Protein AF-A0A9D3M2E3-F1 (afdb_monomer)

Radius of gyration: 40.51 Å; Cα contacts (8 Å, |Δi|>4): 966; chains: 1; bounding box: 90×129×98 Å

Sequence (571 aa):
METMQPETSRTCVELKSKPHRLICCRSDYLHSLPLRAIWCYYRRTGGMAGVSQNILTQWSPALVLESYRVLLVFVFTLKSAPSRDPRHQMYLSPWVSLIVAVCISMVCSLNEFPKKIQVSQKGASVNLTCHTDFQGQVTWKQKLQGKEKILKESRFVSITGLRLFRHKLDTPDAGEYTCWGEGRKLDHTYLLLEAEEEESYDTDVEDEEEEDEEDQEEERDSLSCSTRTYSCSFTCRLSASGFTAARLSFHRYGQQPTQWHYAPTAQNHFQFTLPLSYSPFAEESAALVVTAEAANSNQYLKKTIQFYLRDIVQPDPPQTVTCERAGNALRVTVQPPVSWAQPVSYFPLEHEIEFINKDNGKTERVTSGVITQKVSRLRARSRDPLTPSAWSEWSPWKNVTRRTNKRKDRAMSGETNPQPPDIGYIFSAAPARDFGSDFTSSYDEIFLVPAEPVDGCSELKNKDLIEGQVTLLERGGCSFVRKARVVEEAGGRAVLIADDASDNDSQYLDMITDGTADRPSIPALFLLGRDGMMIRRSLQRQSLPWAVISIPVNVSALASFPLRQPPWTLW

Foldseek 3Di:
DDDDDDDDDAFAQDDDDDDDGDHDDDDDPFDDPLCPVVVVVVRPPDDDDDDDDDDPDDDDPCVVVVVVVVVVVVVVVVVPDDDPDDDDDDDDDVVVVVVVVCVVPVPPWCLDDDPAEDEDAAQAKDKDFQDAPDPDAKWKWFQFPNDTDTDDDDPQWDPPGRMIMGGRDDQRNFFKMFMDDPNDTRDIYGYAYADDDPPPPPPDDPDDDDDDDPPPPVPPDQKDKADQELFFKIKIKGQDPPFWWKWKWKDFPPDDIDDIDTFNGDDSMGMDIGTDPDDSLDDRPTWMKMWMWTHTRHHIYIDIDTGHNLQRHEHAFFPDWDWDDPDQKIQIDTHGDPRYDPDCVSFPKFKKKWFQAPPPRDIDIDRHRIGNGRTAKMWMWIFGPVGNTDIHDIDPIDGDDDPPPPDDDDDDDDDPDDADPQQPADFDWAWADEFADDCPDKDAQFWEAQWVVQALQDATPPLVNQAAGEYEHEDDDDALQSSLVSSVVSNHQAYEYEYCPLLFQDDDDRRYDPPDPDGHHHIYIYGYNVSSCSQVVSCVVVVHRTHTDMPDDPVVVCVVDPRRHNPSHDD

pLDDT: mean 72.38, std 23.37, range [22.17, 97.31]

Solvent-accessible surface area (backbone atoms only — not comparable to full-atom values): 34614 Å² total; per-residue (Å²): 142,87,86,81,86,86,80,91,80,82,48,60,67,51,96,54,99,76,84,65,70,43,68,67,82,92,62,98,83,60,90,41,73,82,33,53,72,30,36,74,82,71,52,79,68,100,73,80,88,79,93,86,71,85,80,98,78,76,88,64,84,68,65,63,63,55,57,58,52,56,54,55,52,54,63,49,60,77,71,74,69,83,71,88,77,92,88,80,82,87,78,79,64,67,65,60,59,49,52,53,54,49,65,71,55,74,67,83,60,54,81,59,68,78,90,47,69,42,80,45,55,74,60,38,68,50,76,50,71,54,71,68,91,73,86,67,74,52,46,47,32,41,40,55,96,90,41,81,40,76,64,68,76,52,100,44,28,46,72,67,57,57,32,40,37,40,44,57,39,50,84,88,68,31,18,47,36,36,30,30,41,96,91,40,80,67,35,68,37,34,33,25,28,53,58,80,75,83,75,75,72,77,74,84,71,92,70,94,82,96,79,89,91,80,87,76,71,85,83,73,66,53,66,47,63,44,20,45,35,69,46,64,41,41,37,36,39,36,58,43,70,90,39,44,21,43,37,38,32,41,29,45,63,94,57,74,73,46,79,76,44,69,48,94,58,72,51,64,47,37,63,47,77,46,80,49,94,63,65,64,89,57,82,82,90,50,41,39,39,40,39,38,39,36,31,46,74,36,41,32,46,77,53,73,54,74,48,48,74,59,60,32,26,32,36,58,38,35,69,45,73,49,78,44,78,58,85,78,27,38,35,42,48,78,37,74,28,90,71,46,56,79,56,54,89,80,48,52,68,42,50,45,36,41,33,30,30,65,88,77,68,47,80,51,76,40,67,62,55,59,41,70,64,60,57,42,34,36,30,36,25,29,26,43,79,89,45,74,36,42,70,18,55,70,27,75,80,44,75,61,74,83,86,79,85,85,74,80,91,78,83,81,92,78,82,86,76,84,73,62,87,89,68,76,50,59,79,78,65,47,66,38,75,75,47,39,38,79,83,89,57,73,42,74,75,38,42,41,24,68,46,42,54,50,42,32,73,58,83,60,75,54,34,93,68,29,51,72,17,34,35,38,31,36,47,59,100,57,56,65,53,54,30,45,34,45,37,49,79,35,44,25,53,30,36,39,37,12,41,70,52,56,81,38,44,76,76,84,73,89,46,55,68,86,76,66,88,78,69,39,74,40,31,37,29,39,30,40,6,33,58,39,48,52,51,55,51,50,31,59,74,70,72,44,80,53,49,75,43,61,42,77,72,63,62,79,80,44,73,87,54,83,80,43,58,59,90,84,52,68,129

Structure (mmCIF, N/CA/C/O backbone):
data_AF-A0A9D3M2E3-F1
#
_entry.id   AF-A0A9D3M2E3-F1
#
loop_
_atom_site.group_PDB
_atom_site.id
_atom_site.type_symbol
_atom_site.label_atom_id
_atom_site.label_alt_id
_atom_site.label_comp_id
_atom_site.label_asym_id
_atom_site.label_entity_id
_atom_site.label_seq_id
_atom_site.pdbx_PDB_ins_code
_atom_site.Cartn_x
_atom_site.Cartn_y
_atom_site.Cartn_z
_atom_site.occupancy
_atom_site.B_iso_or_equiv
_atom_site.auth_seq_id
_atom_site.auth_comp_id
_atom_site.auth_asym_id
_atom_site.auth_atom_id
_atom_site.pdbx_PDB_model_num
ATOM 1 N N . MET A 1 1 ? 10.177 96.145 16.315 1.00 36.19 1 MET A N 1
ATOM 2 C CA . MET A 1 1 ? 9.512 94.852 16.587 1.00 36.19 1 MET A CA 1
ATOM 3 C C . MET A 1 1 ? 10.529 93.768 16.303 1.00 36.19 1 MET A C 1
ATOM 5 O O . MET A 1 1 ? 10.684 93.407 15.148 1.00 36.19 1 MET A O 1
ATOM 9 N N . GLU A 1 2 ? 11.287 93.341 17.312 1.00 28.34 2 GLU A N 1
ATOM 10 C CA . GLU A 1 2 ? 12.388 92.390 17.125 1.00 28.34 2 GLU A CA 1
ATOM 11 C C . GLU A 1 2 ? 12.824 91.815 18.482 1.00 28.34 2 GLU A C 1
ATOM 13 O O . GLU A 1 2 ? 13.030 92.580 19.423 1.00 28.34 2 GLU A O 1
ATOM 18 N N . THR A 1 3 ? 12.896 90.486 18.599 1.00 25.73 3 THR A N 1
ATOM 19 C CA . THR A 1 3 ? 13.754 89.678 19.504 1.00 25.73 3 THR A CA 1
ATOM 20 C C . THR A 1 3 ? 13.415 88.192 19.301 1.00 25.73 3 THR A C 1
ATOM 22 O O . THR A 1 3 ? 12.317 87.864 18.851 1.00 25.73 3 THR A O 1
ATOM 25 N N . MET A 1 4 ? 14.369 87.285 19.544 1.00 22.17 4 MET A N 1
ATOM 26 C CA . MET A 1 4 ? 14.356 85.925 18.978 1.00 22.17 4 MET A CA 1
ATOM 27 C C . MET A 1 4 ? 14.384 84.802 20.030 1.00 22.17 4 MET A C 1
ATOM 29 O O . MET A 1 4 ? 15.226 84.847 20.918 1.00 22.17 4 MET A O 1
ATOM 33 N N . GLN A 1 5 ? 13.602 83.737 19.772 1.00 24.34 5 GLN A N 1
ATOM 34 C CA . GLN A 1 5 ? 13.916 82.313 20.052 1.00 24.34 5 GLN A CA 1
ATOM 35 C C . GLN A 1 5 ? 14.183 81.867 21.523 1.00 24.34 5 GLN A C 1
ATOM 37 O O . GLN A 1 5 ? 14.205 82.700 22.425 1.00 24.34 5 GLN A O 1
ATOM 42 N N . PRO A 1 6 ? 14.362 80.548 21.813 1.00 31.86 6 PRO A N 1
ATOM 43 C CA . PRO A 1 6 ? 14.312 79.363 20.936 1.00 31.86 6 PRO A CA 1
ATOM 44 C C . PRO A 1 6 ? 13.196 78.341 21.251 1.00 31.86 6 PRO A C 1
ATOM 46 O O . PRO A 1 6 ? 12.406 78.481 22.180 1.00 31.86 6 PRO A O 1
ATOM 49 N N . GLU A 1 7 ? 13.127 77.302 20.414 1.00 28.03 7 GLU A N 1
ATOM 50 C CA . GLU A 1 7 ? 12.023 76.337 20.319 1.00 28.03 7 GLU A CA 1
ATOM 51 C C . GLU A 1 7 ? 12.172 75.083 21.205 1.00 28.03 7 GLU A C 1
ATOM 53 O O . GLU A 1 7 ? 13.262 74.693 21.624 1.00 28.03 7 GLU A O 1
ATOM 58 N N . THR A 1 8 ? 11.058 74.367 21.409 1.00 34.50 8 THR A N 1
ATOM 59 C CA . THR A 1 8 ? 11.065 73.014 21.993 1.00 34.50 8 THR A CA 1
ATOM 60 C C . THR A 1 8 ? 11.529 71.980 20.961 1.00 34.50 8 THR A C 1
ATOM 62 O O . THR A 1 8 ? 10.798 71.615 20.039 1.00 34.50 8 THR A O 1
ATOM 65 N N . SER A 1 9 ? 12.759 71.482 21.095 1.00 30.27 9 SER A N 1
ATOM 66 C CA . SER A 1 9 ? 13.347 70.589 20.095 1.00 30.27 9 SER A CA 1
ATOM 67 C C . SER A 1 9 ? 12.770 69.165 20.131 1.00 30.27 9 SER A C 1
ATOM 69 O O . SER A 1 9 ? 12.831 68.441 21.126 1.00 30.27 9 SER A O 1
ATOM 71 N N . ARG A 1 10 ? 12.255 68.721 18.977 1.00 35.84 10 ARG A N 1
ATOM 72 C CA . ARG A 1 10 ? 12.146 67.290 18.647 1.00 35.84 10 ARG A CA 1
ATOM 73 C C . ARG A 1 10 ? 13.545 66.715 18.407 1.00 35.84 10 ARG A C 1
ATOM 75 O O . ARG A 1 10 ? 14.513 67.443 18.210 1.00 35.84 10 ARG A O 1
ATOM 82 N N . THR A 1 11 ? 13.654 65.393 18.353 1.00 33.25 11 THR A N 1
ATOM 83 C CA . THR A 1 11 ? 14.899 64.712 17.964 1.00 33.25 11 THR A CA 1
ATOM 84 C C . THR A 1 11 ? 14.550 63.424 17.196 1.00 33.25 11 THR A C 1
ATOM 86 O O . THR A 1 11 ? 13.473 62.856 17.406 1.00 33.25 11 THR A O 1
ATOM 89 N N . CYS A 1 12 ? 15.368 63.029 16.206 1.00 33.59 12 CYS A N 1
ATOM 90 C CA . CYS A 1 12 ? 14.994 62.069 15.145 1.00 33.59 12 CYS A CA 1
ATOM 91 C C . CYS A 1 12 ? 16.049 60.976 14.872 1.00 33.59 12 CYS A C 1
ATOM 93 O O . CYS A 1 12 ? 17.150 61.000 15.420 1.00 33.59 12 CYS A O 1
ATOM 95 N N . VAL A 1 13 ? 15.693 59.951 14.085 1.00 30.50 13 VAL A N 1
ATOM 96 C CA . VAL A 1 13 ? 16.409 58.659 14.030 1.00 30.50 13 VAL A CA 1
ATOM 97 C C . VAL A 1 13 ? 16.816 58.234 12.630 1.00 30.50 13 VAL A C 1
ATOM 99 O O . VAL A 1 13 ? 16.032 58.359 11.699 1.00 30.50 13 VAL A O 1
ATOM 102 N N . GLU A 1 14 ? 17.969 57.571 12.538 1.00 32.31 14 GLU A N 1
ATOM 103 C CA . GLU A 1 14 ? 18.438 56.981 11.288 1.00 32.31 14 GLU A CA 1
ATOM 104 C C . GLU A 1 14 ? 19.090 55.604 11.513 1.00 32.31 14 GLU A C 1
ATOM 106 O O . GLU A 1 14 ? 20.008 55.434 12.314 1.00 32.31 14 GLU A O 1
ATOM 111 N N . LEU A 1 15 ? 18.569 54.551 10.877 1.00 32.41 15 LEU A N 1
ATOM 112 C CA . LEU A 1 15 ? 19.108 53.197 11.048 1.00 32.41 15 LEU A CA 1
ATOM 113 C C . LEU A 1 15 ? 20.288 52.931 10.110 1.00 32.41 15 LEU A C 1
ATOM 115 O O . LEU A 1 15 ? 20.084 52.624 8.940 1.00 32.41 15 LEU A O 1
ATOM 119 N N . LYS A 1 16 ? 21.499 52.885 10.677 1.00 30.02 16 LYS A N 1
ATOM 120 C CA . LYS A 1 16 ? 22.582 51.983 10.246 1.00 30.02 16 LYS A CA 1
ATOM 121 C C . LYS A 1 16 ? 23.539 51.676 11.407 1.00 30.02 16 LYS A C 1
ATOM 123 O O . LYS A 1 16 ? 23.825 52.550 12.221 1.00 30.02 16 LYS A O 1
ATOM 128 N N . SER A 1 17 ? 23.923 50.396 11.511 1.00 40.84 17 SER A N 1
ATOM 129 C CA . SER A 1 17 ? 25.142 49.779 12.103 1.00 40.84 17 SER A CA 1
ATOM 130 C C . SER A 1 17 ? 25.793 50.237 13.430 1.00 40.84 17 SER A C 1
ATOM 132 O O . SER A 1 17 ? 26.665 49.515 13.907 1.00 40.84 17 SER A O 1
ATOM 134 N N . LYS A 1 18 ? 25.376 51.338 14.072 1.00 25.53 18 LYS A N 1
ATOM 135 C CA . LYS A 1 18 ? 26.231 52.359 14.730 1.00 25.53 18 LYS A CA 1
ATOM 136 C C . LYS A 1 18 ? 26.713 53.406 13.696 1.00 25.53 18 LYS A C 1
ATOM 138 O O . LYS A 1 18 ? 27.142 52.998 12.618 1.00 25.53 18 LYS A O 1
ATOM 143 N N . PRO A 1 19 ? 26.774 54.700 14.068 1.00 33.94 19 PRO A N 1
ATOM 144 C CA . PRO A 1 19 ? 25.670 55.403 14.732 1.00 33.94 19 PRO A CA 1
ATOM 145 C C . PRO A 1 19 ? 25.472 56.853 14.235 1.00 33.94 19 PRO A C 1
ATOM 147 O O . PRO A 1 19 ? 26.421 57.616 14.212 1.00 33.94 19 PRO A O 1
ATOM 150 N N . HIS A 1 20 ? 24.223 57.288 14.055 1.00 28.77 20 HIS A N 1
ATOM 151 C CA . HIS A 1 20 ? 23.638 58.378 14.857 1.00 28.77 20 HIS A CA 1
ATOM 152 C C . HIS A 1 20 ? 22.097 58.240 14.846 1.00 28.77 20 HIS A C 1
ATOM 154 O O . HIS A 1 20 ? 21.487 57.966 13.819 1.00 28.77 20 HIS A O 1
ATOM 160 N N . ARG A 1 21 ? 21.458 58.286 16.028 1.00 42.28 21 ARG A N 1
ATOM 161 C CA . ARG A 1 21 ? 20.027 57.957 16.248 1.00 42.28 21 ARG A CA 1
ATOM 162 C C . ARG A 1 21 ? 19.487 58.653 17.498 1.00 42.28 21 ARG A C 1
ATOM 164 O O . ARG A 1 21 ? 20.019 58.387 18.570 1.00 42.28 21 ARG A O 1
ATOM 171 N N . LEU A 1 22 ? 18.403 59.428 17.405 1.00 29.06 22 LEU A N 1
ATOM 172 C CA . LEU A 1 22 ? 17.813 60.164 18.536 1.00 29.06 22 LEU A CA 1
ATOM 173 C C . LEU A 1 22 ? 16.260 60.274 18.489 1.00 29.06 22 LEU A C 1
ATOM 175 O O . LEU A 1 22 ? 15.748 61.342 18.768 1.00 29.06 22 LEU A O 1
ATOM 179 N N . ILE A 1 23 ? 15.460 59.254 18.122 1.00 36.72 23 ILE A N 1
ATOM 180 C CA . ILE A 1 23 ? 13.981 59.447 18.054 1.00 36.72 23 ILE A CA 1
ATOM 181 C C . ILE A 1 23 ? 13.385 59.825 19.414 1.00 36.72 23 ILE A C 1
ATOM 183 O O . ILE A 1 23 ? 13.675 59.158 20.405 1.00 36.72 23 ILE A O 1
ATOM 187 N N . CYS A 1 24 ? 12.514 60.833 19.448 1.00 30.23 24 CYS A N 1
ATOM 188 C CA . CYS A 1 24 ? 11.939 61.337 20.693 1.00 30.23 24 CYS A CA 1
ATOM 189 C C . CYS A 1 24 ? 10.410 61.245 20.747 1.00 30.23 24 CYS A C 1
ATOM 191 O O . CYS A 1 24 ? 9.700 61.865 19.959 1.00 30.23 24 CYS A O 1
ATOM 193 N N . CYS A 1 25 ? 9.930 60.551 21.781 1.00 34.47 25 CYS A N 1
ATOM 194 C CA . CYS A 1 25 ? 8.590 60.682 22.348 1.00 34.47 25 CYS A CA 1
ATOM 195 C C . CYS A 1 25 ? 8.716 60.880 23.868 1.00 34.47 25 CYS A C 1
ATOM 197 O O . CYS A 1 25 ? 9.687 60.429 24.484 1.00 34.47 25 CYS A O 1
ATOM 199 N N . ARG A 1 26 ? 7.734 61.563 24.460 1.00 34.12 26 ARG A N 1
ATOM 200 C CA . ARG A 1 26 ? 7.662 61.899 25.890 1.00 34.12 26 ARG A CA 1
ATOM 201 C C . ARG A 1 26 ? 6.901 60.785 26.620 1.00 34.12 26 ARG A C 1
ATOM 203 O O . ARG A 1 26 ? 5.816 60.428 26.177 1.00 34.12 26 ARG A O 1
ATOM 210 N N . SER A 1 27 ? 7.486 60.201 27.663 1.00 36.91 27 SER A N 1
ATOM 211 C CA . SER A 1 27 ? 6.844 59.187 28.514 1.00 36.91 27 SER A CA 1
ATOM 212 C C . SER A 1 27 ? 7.709 58.945 29.745 1.00 36.91 27 SER A C 1
ATOM 214 O O . SER A 1 27 ? 8.825 58.422 29.641 1.00 36.91 27 SER A O 1
ATOM 216 N N . ASP A 1 28 ? 7.199 59.314 30.911 1.00 38.28 28 ASP A N 1
ATOM 217 C CA . ASP A 1 28 ? 8.038 59.611 32.075 1.00 38.28 28 ASP A CA 1
ATOM 218 C C . ASP A 1 28 ? 8.242 58.404 33.023 1.00 38.28 28 ASP A C 1
ATOM 220 O O . ASP A 1 28 ? 8.709 58.565 34.144 1.00 38.28 28 ASP A O 1
ATOM 224 N N . TYR A 1 29 ? 7.953 57.178 32.543 1.00 38.56 29 TYR A N 1
ATOM 225 C CA . TYR A 1 29 ? 7.995 55.924 33.329 1.00 38.56 29 TYR A CA 1
ATOM 226 C C . TYR A 1 29 ? 8.974 54.804 32.865 1.00 38.56 29 TYR A C 1
ATOM 228 O O . TYR A 1 29 ? 9.312 53.954 33.682 1.00 38.56 29 TYR A O 1
ATOM 236 N N . LEU A 1 30 ? 9.502 54.788 31.625 1.00 40.38 30 LEU A N 1
ATOM 237 C CA . LEU A 1 30 ? 10.773 54.086 31.271 1.00 40.38 30 LEU A CA 1
ATOM 238 C C . LEU A 1 30 ? 11.807 55.173 30.905 1.00 40.38 30 LEU A C 1
ATOM 240 O O . LEU A 1 30 ? 11.411 56.216 30.386 1.00 40.38 30 LEU A O 1
ATOM 244 N N . HIS A 1 31 ? 13.117 54.952 31.108 1.00 39.09 31 HIS A N 1
ATOM 245 C CA . HIS A 1 31 ? 14.105 56.055 31.202 1.00 39.09 31 HIS A CA 1
ATOM 246 C C . HIS A 1 31 ? 15.303 56.058 30.216 1.00 39.09 31 HIS A C 1
ATOM 248 O O . HIS A 1 31 ? 16.228 56.852 30.379 1.00 39.09 31 HIS A O 1
ATOM 254 N N . SER A 1 32 ? 15.332 55.207 29.182 1.00 32.06 32 SER A N 1
ATOM 255 C CA . SER A 1 32 ? 16.453 55.147 28.217 1.00 32.06 32 SER A CA 1
ATOM 256 C C . SER A 1 32 ? 15.958 54.924 26.789 1.00 32.06 32 SER A C 1
ATOM 258 O O . SER A 1 32 ? 14.981 54.218 26.583 1.00 32.06 32 SER A O 1
ATOM 260 N N . LEU A 1 33 ? 16.601 55.499 25.764 1.00 37.97 33 LEU A N 1
ATOM 261 C CA . LEU A 1 33 ? 16.131 55.332 24.380 1.00 37.97 33 LEU A CA 1
ATOM 262 C C . LEU A 1 33 ? 16.468 53.953 23.809 1.00 37.97 33 LEU A C 1
ATOM 264 O O . LEU A 1 33 ? 15.565 53.290 23.290 1.00 37.97 33 LEU A O 1
ATOM 268 N N . PRO A 1 34 ? 17.670 53.407 24.056 1.00 35.25 34 PRO A N 1
ATOM 269 C CA . PRO A 1 34 ? 17.862 51.968 24.120 1.00 35.25 34 PRO A CA 1
ATOM 270 C C . PRO A 1 34 ? 17.247 51.248 25.342 1.00 35.25 34 PRO A C 1
ATOM 272 O O . PRO A 1 34 ? 17.766 50.209 25.726 1.00 35.25 34 PRO A O 1
ATOM 275 N N . LEU A 1 35 ? 16.091 51.709 25.846 1.00 35.28 35 LEU A N 1
ATOM 276 C CA . LEU A 1 35 ? 15.111 50.974 26.669 1.00 35.28 35 LEU A CA 1
ATOM 277 C C . LEU A 1 35 ? 13.698 51.643 26.629 1.00 35.28 35 LEU A C 1
ATOM 279 O O . LEU A 1 35 ? 13.016 51.703 27.635 1.00 35.28 35 LEU A O 1
ATOM 283 N N . ARG A 1 36 ? 13.247 52.179 25.477 1.00 41.56 36 ARG A N 1
ATOM 284 C CA . ARG A 1 36 ? 11.899 52.810 25.321 1.00 41.56 36 ARG A CA 1
ATOM 285 C C . ARG A 1 36 ? 11.091 52.398 24.083 1.00 41.56 36 ARG A C 1
ATOM 287 O O . ARG A 1 36 ? 9.891 52.608 24.030 1.00 41.56 36 ARG A O 1
ATOM 294 N N . ALA A 1 37 ? 11.752 51.849 23.063 1.00 34.56 37 ALA A N 1
ATOM 295 C CA . ALA A 1 37 ? 11.092 51.375 21.831 1.00 34.56 37 ALA A CA 1
ATOM 296 C C . ALA A 1 37 ? 11.807 50.182 21.176 1.00 34.56 37 ALA A C 1
ATOM 298 O O . ALA A 1 37 ? 11.669 49.925 19.993 1.00 34.56 37 ALA A O 1
ATOM 299 N N . ILE A 1 38 ? 12.702 49.553 21.930 1.00 34.53 38 ILE A N 1
ATOM 300 C CA . ILE A 1 38 ? 12.851 48.099 22.007 1.00 34.53 38 ILE A CA 1
ATOM 301 C C . ILE A 1 38 ? 12.846 47.762 23.542 1.00 34.53 38 ILE A C 1
ATOM 303 O O . ILE A 1 38 ? 13.342 46.754 23.959 1.00 34.53 38 ILE A O 1
ATOM 307 N N . TRP A 1 39 ? 12.333 48.604 24.456 1.00 35.91 39 TRP A N 1
ATOM 308 C CA . TRP A 1 39 ? 11.457 48.160 25.574 1.00 35.91 39 TRP A CA 1
ATOM 309 C C . TRP A 1 39 ? 10.235 48.988 25.238 1.00 35.91 39 TRP A C 1
ATOM 311 O O . TRP A 1 39 ? 10.178 50.149 25.600 1.00 35.91 39 TRP A O 1
ATOM 321 N N . CYS A 1 40 ? 9.409 48.579 24.290 1.00 36.53 40 CYS A N 1
ATOM 322 C CA . CYS A 1 40 ? 9.011 47.253 23.786 1.00 36.53 40 CYS A CA 1
ATOM 323 C C . CYS A 1 40 ? 9.928 46.458 22.788 1.00 36.53 40 CYS A C 1
ATOM 325 O O . CYS A 1 40 ? 9.884 46.738 21.597 1.00 36.53 40 CYS A O 1
ATOM 327 N N . TYR A 1 41 ? 10.726 45.463 23.256 1.00 32.16 41 TYR A N 1
ATOM 328 C CA . TYR A 1 41 ? 11.254 44.226 22.563 1.00 32.16 41 TYR A CA 1
ATOM 329 C C . TYR A 1 41 ? 12.226 43.446 23.490 1.00 32.16 41 TYR A C 1
ATOM 331 O O . TYR A 1 41 ? 12.104 42.238 23.616 1.00 32.16 41 TYR A O 1
ATOM 339 N N . TYR A 1 42 ? 13.174 44.118 24.158 1.00 36.31 42 TYR A N 1
ATOM 340 C CA . TYR A 1 42 ? 13.982 43.657 25.302 1.00 36.31 42 TYR A CA 1
ATOM 341 C C . TYR A 1 42 ? 14.409 44.786 26.285 1.00 36.31 42 TYR A C 1
ATOM 343 O O . TYR A 1 42 ? 13.869 44.852 27.378 1.00 36.31 42 TYR A O 1
ATOM 351 N N . ARG A 1 43 ? 15.334 45.740 26.038 1.00 37.31 43 ARG A N 1
ATOM 352 C CA . ARG A 1 43 ? 16.063 46.124 24.803 1.00 37.31 43 ARG A CA 1
ATOM 353 C C . ARG A 1 43 ? 17.476 45.583 24.688 1.00 37.31 43 ARG A C 1
ATOM 355 O O . ARG A 1 43 ? 17.889 45.180 23.605 1.00 37.31 43 ARG A O 1
ATOM 362 N N . ARG A 1 44 ? 18.247 45.734 25.765 1.00 35.91 44 ARG A N 1
ATOM 363 C CA . ARG A 1 44 ? 19.712 45.574 25.769 1.00 35.91 44 ARG A CA 1
ATOM 364 C C . ARG A 1 44 ? 20.297 45.137 27.114 1.00 35.91 44 ARG A C 1
ATOM 366 O O . ARG A 1 44 ? 21.469 44.792 27.149 1.00 35.91 44 ARG A O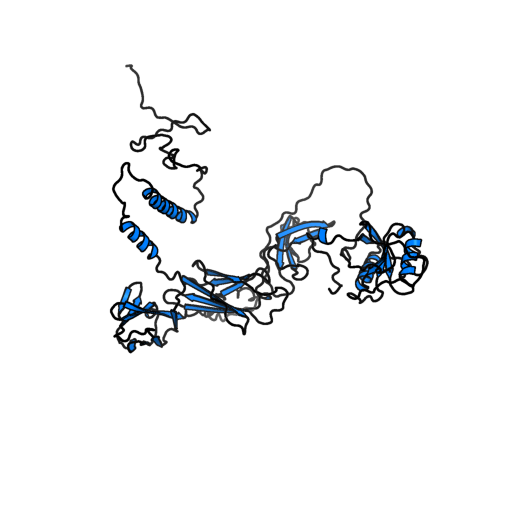 1
ATOM 373 N N . THR A 1 45 ? 19.524 45.158 28.196 1.00 35.41 45 THR A N 1
ATOM 374 C CA . THR A 1 45 ? 19.980 44.861 29.564 1.00 35.41 45 THR A CA 1
ATOM 375 C C . THR A 1 45 ? 19.435 43.526 30.063 1.00 35.41 45 THR A C 1
ATOM 377 O O . THR A 1 45 ? 18.301 43.173 29.752 1.00 35.41 45 THR A O 1
ATOM 380 N N . GLY A 1 46 ? 20.206 42.821 30.894 1.00 34.03 46 GLY A N 1
ATOM 381 C CA . GLY A 1 46 ? 19.737 41.664 31.674 1.00 34.03 46 GLY A CA 1
ATOM 382 C C . GLY A 1 46 ? 19.770 40.337 30.916 1.00 34.03 46 GLY A C 1
ATOM 383 O O . GLY A 1 46 ? 20.459 39.423 31.347 1.00 34.03 46 GLY A O 1
ATOM 384 N N . GLY A 1 47 ? 19.139 40.277 29.741 1.00 32.91 47 GLY A N 1
ATOM 385 C CA . GLY A 1 47 ? 19.469 39.280 28.720 1.00 32.91 47 GLY A CA 1
ATOM 386 C C . GLY A 1 47 ? 18.343 38.333 28.268 1.00 32.91 47 GLY A C 1
ATOM 387 O O . GLY A 1 47 ? 17.455 38.014 29.052 1.00 32.91 47 GLY A O 1
ATOM 388 N N . MET A 1 48 ? 18.347 37.867 27.010 1.00 32.59 48 MET A N 1
ATOM 389 C CA . MET A 1 48 ? 19.241 38.301 25.920 1.00 32.59 48 MET A CA 1
ATOM 390 C C . MET A 1 48 ? 18.696 38.083 24.499 1.00 32.59 48 MET A C 1
ATOM 392 O O . MET A 1 48 ? 18.005 37.116 24.227 1.00 32.59 48 MET A O 1
ATOM 396 N N . ALA A 1 49 ? 19.163 38.980 23.619 1.00 27.41 49 ALA A N 1
ATOM 397 C CA . ALA A 1 49 ? 19.431 38.816 22.185 1.00 27.41 49 ALA A CA 1
ATOM 398 C C . ALA A 1 49 ? 18.306 38.368 21.221 1.00 27.41 49 ALA A C 1
ATOM 400 O O . ALA A 1 49 ? 17.771 37.274 21.309 1.00 27.41 49 ALA A O 1
ATOM 401 N N . GLY A 1 50 ? 18.129 39.142 20.137 1.00 27.52 50 GLY A N 1
ATOM 402 C CA . GLY A 1 50 ? 18.086 38.506 18.811 1.00 27.52 50 GLY A CA 1
ATOM 403 C C . GLY A 1 50 ? 16.983 38.875 17.817 1.00 27.52 50 GLY A C 1
ATOM 404 O O . GLY A 1 50 ? 17.114 38.468 16.669 1.00 27.52 50 GLY A O 1
ATOM 405 N N . VAL A 1 51 ? 15.932 39.632 18.164 1.00 28.66 51 VAL A N 1
ATOM 406 C CA . VAL A 1 51 ? 14.821 39.853 17.206 1.00 28.66 51 VAL A CA 1
ATOM 407 C C . VAL A 1 51 ? 15.285 40.650 15.974 1.00 28.66 51 VAL A C 1
ATOM 409 O O . VAL A 1 51 ? 15.560 41.854 16.045 1.00 28.66 51 VAL A O 1
ATOM 412 N N . SER A 1 52 ? 15.342 39.957 14.833 1.00 25.69 52 SER A N 1
ATOM 413 C CA . SER A 1 52 ? 15.684 40.485 13.507 1.00 25.69 52 SER A CA 1
ATOM 414 C C . SER A 1 52 ? 14.705 39.993 12.432 1.00 25.69 52 SER A C 1
ATOM 416 O O . SER A 1 52 ? 15.105 39.398 11.438 1.00 25.69 52 SER A O 1
ATOM 418 N N . GLN A 1 53 ? 13.424 40.279 12.647 1.00 26.30 53 GLN A N 1
ATOM 419 C CA . GLN A 1 53 ? 12.317 40.356 11.681 1.00 26.30 53 GLN A CA 1
ATOM 420 C C . GLN A 1 53 ? 11.212 41.076 12.483 1.00 26.30 53 GLN A C 1
ATOM 422 O O . GLN A 1 53 ? 10.836 40.609 13.550 1.00 26.30 53 GLN A O 1
ATOM 427 N N . ASN A 1 54 ? 10.794 42.315 12.215 1.00 26.42 54 ASN A N 1
ATOM 428 C CA . ASN A 1 54 ? 10.577 43.001 10.942 1.00 26.42 54 ASN A CA 1
ATOM 429 C C . ASN A 1 54 ? 9.580 42.222 10.069 1.00 26.42 54 ASN A C 1
ATOM 431 O O . ASN A 1 54 ? 9.900 41.129 9.621 1.00 26.42 54 ASN A O 1
ATOM 435 N N . ILE A 1 55 ? 8.422 42.844 9.800 1.00 33.88 55 ILE A N 1
ATOM 436 C CA . ILE A 1 55 ? 7.318 42.347 8.952 1.00 33.8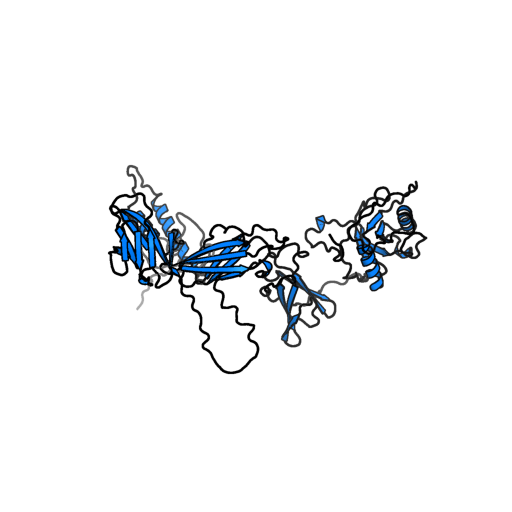8 55 ILE A CA 1
ATOM 437 C C . ILE A 1 55 ? 6.384 41.338 9.666 1.00 33.88 55 ILE A C 1
ATOM 439 O O . ILE A 1 55 ? 6.277 40.166 9.325 1.00 33.88 55 ILE A O 1
ATOM 443 N N . LEU A 1 56 ? 5.623 41.855 10.641 1.00 26.84 56 LEU A N 1
ATOM 444 C CA . LEU A 1 56 ? 4.461 41.207 11.282 1.00 26.84 56 LEU A CA 1
ATOM 445 C C . LEU A 1 56 ? 3.215 41.199 10.356 1.00 26.84 56 LEU A C 1
ATOM 447 O O . LEU A 1 56 ? 2.131 41.630 10.745 1.00 26.84 56 LEU A O 1
ATOM 451 N N . THR A 1 57 ? 3.364 40.745 9.106 1.00 32.19 57 THR A N 1
ATOM 452 C CA . THR A 1 57 ? 2.283 40.745 8.092 1.00 32.19 57 THR A CA 1
ATOM 453 C C . THR A 1 57 ? 2.123 39.403 7.371 1.00 32.19 57 THR A C 1
ATOM 455 O O . THR A 1 57 ? 1.935 39.364 6.160 1.00 32.19 57 THR A O 1
ATOM 458 N N . GLN A 1 58 ? 2.167 38.302 8.124 1.00 26.97 58 GLN A N 1
ATOM 459 C CA . GLN A 1 58 ? 1.590 37.007 7.740 1.00 26.97 58 GLN A CA 1
ATOM 460 C C . GLN A 1 58 ? 1.074 36.320 9.013 1.00 26.97 58 GLN A C 1
ATOM 462 O O . GLN A 1 58 ? 1.793 35.595 9.697 1.00 26.97 58 GLN A O 1
ATOM 467 N N . TRP A 1 59 ? -0.166 36.640 9.391 1.00 40.66 59 TRP A N 1
ATOM 468 C CA . TRP A 1 59 ? -0.804 36.070 10.579 1.00 40.66 59 TRP A CA 1
ATOM 469 C C . TRP A 1 59 ? -1.292 34.648 10.284 1.00 40.66 59 TRP A C 1
ATOM 471 O O . TRP A 1 59 ? -1.898 34.394 9.247 1.00 40.66 59 TRP A O 1
ATOM 481 N N . SER A 1 60 ? -1.034 33.729 11.212 1.00 25.30 60 SER A N 1
ATOM 482 C CA . SER A 1 60 ? -1.489 32.336 11.166 1.00 25.30 60 SER A CA 1
ATOM 483 C C . SER A 1 60 ? -1.761 31.825 12.594 1.00 25.30 60 SER A C 1
ATOM 485 O O . SER A 1 60 ? -1.283 32.443 13.553 1.00 25.30 60 SER A O 1
ATOM 487 N N . PRO A 1 61 ? -2.523 30.726 12.786 1.00 31.09 61 PRO A N 1
ATOM 488 C CA . PRO A 1 61 ? -3.039 30.340 14.109 1.00 31.09 61 PRO A CA 1
ATOM 489 C C . PRO A 1 61 ? -1.987 30.002 15.183 1.00 31.09 61 PRO A C 1
ATOM 491 O O . PRO A 1 61 ? -2.313 29.962 16.369 1.00 31.09 61 PRO A O 1
ATOM 494 N N . ALA A 1 62 ? -0.721 29.793 14.804 1.00 30.00 62 ALA A N 1
ATOM 495 C CA . ALA A 1 62 ? 0.363 29.423 15.720 1.00 30.00 62 ALA A CA 1
ATOM 496 C C . ALA A 1 62 ? 0.650 30.464 16.827 1.00 30.00 62 ALA A C 1
ATOM 498 O O . ALA A 1 62 ? 1.145 30.098 17.894 1.00 30.00 62 ALA A O 1
ATOM 499 N N . LEU A 1 63 ? 0.296 31.740 16.614 1.00 30.38 63 LEU A N 1
ATOM 500 C CA . LEU A 1 63 ? 0.539 32.845 17.557 1.00 30.38 63 LEU A CA 1
ATOM 501 C C . LEU A 1 63 ? -0.099 32.650 18.947 1.00 30.38 63 LEU A C 1
ATOM 503 O O . LEU A 1 63 ? 0.371 33.235 19.924 1.00 30.38 63 LEU A O 1
ATOM 507 N N . VAL A 1 64 ? -1.132 31.810 19.070 1.00 35.28 64 VAL A N 1
ATOM 508 C CA . VAL A 1 64 ? -1.766 31.512 20.366 1.00 35.28 64 VAL A CA 1
ATOM 509 C C . VAL A 1 64 ? -0.803 30.765 21.300 1.00 35.28 64 VAL A C 1
ATOM 511 O O . VAL A 1 64 ? -0.705 31.102 22.481 1.00 35.28 64 VAL A O 1
ATOM 514 N N . LEU A 1 65 ? -0.040 29.795 20.785 1.00 33.78 65 LEU A N 1
ATOM 515 C CA . LEU A 1 65 ? 0.825 28.911 21.584 1.00 33.78 65 LEU A CA 1
ATOM 516 C C . LEU A 1 65 ? 2.023 29.626 22.229 1.00 33.78 65 LEU A C 1
ATOM 518 O O . LEU A 1 65 ? 2.465 29.229 23.310 1.00 33.78 65 LEU A O 1
ATOM 522 N N . GLU A 1 66 ? 2.533 30.702 21.627 1.00 31.47 66 GLU A N 1
ATOM 523 C CA . GLU A 1 66 ? 3.646 31.460 22.216 1.00 31.47 66 GLU A CA 1
ATOM 524 C C . GLU A 1 66 ? 3.215 32.298 23.431 1.00 31.47 66 GLU A C 1
ATOM 526 O O . GLU A 1 66 ? 3.996 32.455 24.373 1.00 31.47 66 GLU A O 1
ATOM 531 N N . SER A 1 67 ? 1.950 32.737 23.493 1.00 37.78 67 SER A N 1
ATOM 532 C CA . SER A 1 67 ? 1.413 33.448 24.666 1.00 37.78 67 SER A CA 1
ATOM 533 C C . SER A 1 67 ? 1.473 32.603 25.951 1.00 37.78 67 SER A C 1
ATOM 535 O O . SER A 1 67 ? 1.848 33.106 27.014 1.00 37.78 67 SER A O 1
ATOM 537 N N . TYR A 1 68 ? 1.230 31.291 25.846 1.00 38.09 68 TYR A N 1
ATOM 538 C CA . TYR A 1 68 ? 1.344 30.347 26.964 1.00 38.09 68 TYR A CA 1
ATOM 539 C C . TYR A 1 68 ? 2.792 30.172 27.449 1.00 38.09 68 TYR A C 1
ATOM 541 O O . TYR A 1 68 ? 3.030 30.025 28.652 1.00 38.09 68 TYR A O 1
ATOM 549 N N . ARG A 1 69 ? 3.782 30.243 26.545 1.00 37.34 69 ARG A N 1
ATOM 550 C CA . ARG A 1 69 ? 5.209 30.202 26.918 1.00 37.34 69 ARG A CA 1
ATOM 551 C C . ARG A 1 69 ? 5.637 31.455 27.682 1.00 37.34 69 ARG A C 1
ATOM 553 O O . ARG A 1 69 ? 6.367 31.331 28.664 1.00 37.34 69 ARG A O 1
ATOM 560 N N . VAL A 1 70 ? 5.144 32.637 27.298 1.00 39.81 70 VAL A N 1
ATOM 561 C CA . VAL A 1 70 ? 5.414 33.895 28.023 1.00 39.81 70 VAL A CA 1
ATOM 562 C C . VAL A 1 70 ? 4.915 33.818 29.472 1.00 39.81 70 VAL A C 1
ATOM 564 O O . VAL A 1 70 ? 5.642 34.212 30.387 1.00 39.81 70 VAL A O 1
ATOM 567 N N . LEU A 1 71 ? 3.725 33.249 29.702 1.00 39.25 71 LEU A N 1
ATOM 568 C CA . LEU A 1 71 ? 3.161 33.097 31.048 1.00 39.25 71 LEU A CA 1
ATOM 569 C C . LEU A 1 71 ? 4.002 32.163 31.939 1.00 39.25 71 LEU A C 1
ATOM 571 O O . LEU A 1 71 ? 4.302 32.499 33.087 1.00 39.25 71 LEU A O 1
ATOM 575 N N . LEU A 1 72 ? 4.430 31.015 31.401 1.00 38.75 72 LEU A N 1
ATOM 576 C CA . LEU A 1 72 ? 5.258 30.038 32.123 1.00 38.75 72 LEU A CA 1
ATOM 577 C C . LEU A 1 72 ? 6.624 30.610 32.532 1.00 38.75 72 LEU A C 1
ATOM 579 O O . LEU A 1 72 ? 7.069 30.384 33.659 1.00 38.75 72 LEU A O 1
ATOM 583 N N . VAL A 1 73 ? 7.268 31.393 31.661 1.00 36.78 73 VAL A N 1
ATOM 584 C CA . VAL A 1 73 ? 8.541 32.062 31.986 1.00 36.78 73 VAL A CA 1
ATOM 585 C C . VAL A 1 73 ? 8.350 33.103 33.094 1.00 36.78 73 VAL A C 1
ATOM 587 O O . VAL A 1 73 ? 9.158 33.156 34.022 1.00 36.78 73 VAL A O 1
ATOM 590 N N . PHE A 1 74 ? 7.254 33.871 33.073 1.00 39.22 74 PHE A N 1
ATOM 591 C CA . PHE A 1 74 ? 6.947 34.850 34.125 1.00 39.22 74 PHE A CA 1
ATOM 592 C C . PHE A 1 74 ? 6.833 34.198 35.515 1.00 39.22 74 PHE A C 1
ATOM 594 O O . PHE A 1 74 ? 7.424 34.685 36.482 1.00 39.22 74 PHE A O 1
ATOM 601 N N . VAL A 1 75 ? 6.159 33.044 35.606 1.00 39.81 75 VAL A N 1
ATOM 602 C CA . VAL A 1 75 ? 6.025 32.268 36.855 1.00 39.81 75 VAL A CA 1
ATOM 603 C C . VAL A 1 75 ? 7.373 31.713 37.343 1.00 39.81 75 VAL A C 1
ATOM 605 O O . VAL A 1 75 ? 7.604 31.651 38.551 1.00 39.81 75 VAL A O 1
ATOM 608 N N . PHE A 1 76 ? 8.293 31.361 36.439 1.00 36.59 76 PHE A N 1
ATOM 609 C CA . PHE A 1 76 ? 9.648 30.938 36.815 1.00 36.59 76 PHE A CA 1
ATOM 610 C C . PHE A 1 76 ? 10.540 32.100 37.280 1.00 36.59 76 PHE A C 1
ATOM 612 O O . PHE A 1 76 ? 11.252 31.944 38.270 1.00 36.59 76 PHE A O 1
ATOM 619 N N . THR A 1 77 ? 10.483 33.273 36.638 1.00 37.16 77 THR A N 1
ATOM 620 C CA . THR A 1 77 ? 11.334 34.425 37.020 1.00 37.16 77 THR A CA 1
ATOM 621 C C . THR A 1 77 ? 11.026 34.989 38.411 1.00 37.16 77 THR A C 1
ATOM 623 O O . THR A 1 77 ? 11.938 35.425 39.111 1.00 37.16 77 THR A O 1
ATOM 626 N N . LEU A 1 78 ? 9.774 34.892 38.876 1.00 38.84 78 LEU A N 1
ATOM 627 C CA . LEU A 1 78 ? 9.391 35.218 40.260 1.00 38.84 78 LEU A CA 1
ATOM 628 C C . LEU A 1 78 ? 9.952 34.234 41.306 1.00 38.84 78 LEU A C 1
ATOM 630 O O . LEU A 1 78 ? 9.884 34.502 42.504 1.00 38.84 78 LEU A O 1
ATOM 634 N N . LYS A 1 79 ? 10.507 33.096 40.875 1.00 36.09 79 LYS A N 1
ATOM 635 C CA . LYS A 1 79 ? 10.985 32.011 41.744 1.00 36.09 79 LYS A CA 1
ATOM 636 C C . LYS A 1 79 ? 12.506 32.022 41.964 1.00 36.09 79 LYS A C 1
ATOM 638 O O . LYS A 1 79 ? 13.005 31.189 42.715 1.00 36.09 79 LYS A O 1
ATOM 643 N N . SER A 1 80 ? 13.238 32.944 41.329 1.00 33.69 80 SER A N 1
ATOM 644 C CA . SER A 1 80 ? 14.712 32.962 41.293 1.00 33.69 80 SER A CA 1
ATOM 645 C C . SER A 1 80 ? 15.362 34.277 41.754 1.00 33.69 80 SER A C 1
ATOM 647 O O . SER A 1 80 ? 16.524 34.519 41.435 1.00 33.69 80 SER A O 1
ATOM 649 N N . ALA A 1 81 ? 14.644 35.133 42.490 1.00 31.06 81 ALA A N 1
ATOM 650 C CA . ALA A 1 81 ? 15.160 36.413 42.989 1.00 31.06 81 ALA A CA 1
ATOM 651 C C . ALA A 1 81 ? 14.964 36.573 44.514 1.00 31.06 81 ALA A C 1
ATOM 653 O O . ALA A 1 81 ? 13.981 37.177 44.947 1.00 31.06 81 ALA A O 1
ATOM 654 N N . PRO A 1 82 ? 15.884 36.051 45.349 1.00 34.09 82 PRO A N 1
ATOM 655 C CA . PRO A 1 82 ? 15.921 36.367 46.775 1.00 34.09 82 PRO A CA 1
ATOM 656 C C . PRO A 1 82 ? 16.246 37.850 47.008 1.00 34.09 82 PRO A C 1
ATOM 658 O O . PRO A 1 82 ? 17.080 38.430 46.307 1.00 34.09 82 PRO A O 1
ATOM 661 N N . SER A 1 83 ? 15.641 38.458 48.029 1.00 35.66 83 SER A N 1
ATOM 662 C CA . SER A 1 83 ? 16.092 39.752 48.550 1.00 35.66 83 SER A CA 1
ATOM 663 C C . SER A 1 83 ? 17.480 39.636 49.188 1.00 35.66 83 SER A C 1
ATOM 665 O O . SER A 1 83 ? 17.910 38.552 49.588 1.00 35.66 83 SER A O 1
ATOM 667 N N . ARG A 1 84 ? 18.179 40.768 49.340 1.00 34.06 84 ARG A N 1
ATOM 668 C CA . ARG A 1 84 ? 19.358 40.823 50.215 1.00 34.06 84 ARG A CA 1
ATOM 669 C C . ARG A 1 84 ? 18.930 40.606 51.672 1.00 34.06 84 ARG A C 1
ATOM 671 O O . ARG A 1 84 ? 17.973 41.228 52.119 1.00 34.06 84 ARG A O 1
ATOM 678 N N . ASP A 1 85 ? 19.699 39.765 52.357 1.00 30.00 85 ASP A N 1
ATOM 679 C CA . ASP A 1 85 ? 19.583 39.339 53.757 1.00 30.00 85 ASP A CA 1
ATOM 680 C C . ASP A 1 85 ? 18.328 38.539 54.188 1.00 30.00 85 ASP A C 1
ATOM 682 O O . ASP A 1 85 ? 17.257 38.637 53.582 1.00 30.00 85 ASP A O 1
ATOM 686 N N . PRO A 1 86 ? 18.481 37.612 55.166 1.00 41.50 86 PRO A N 1
ATOM 687 C CA . PRO A 1 86 ? 18.005 36.254 54.916 1.00 41.50 86 PRO A CA 1
ATOM 688 C C . PRO A 1 86 ? 17.261 35.645 56.115 1.00 41.50 86 PRO A C 1
ATOM 690 O O . PRO A 1 86 ? 17.879 35.118 57.044 1.00 41.50 86 PRO A O 1
ATOM 693 N N . ARG A 1 87 ? 15.919 35.678 56.115 1.00 34.81 87 ARG A N 1
ATOM 694 C CA . ARG A 1 87 ? 15.142 34.921 57.123 1.00 34.81 87 ARG A CA 1
ATOM 695 C C . ARG A 1 87 ? 13.692 34.554 56.783 1.00 34.81 87 ARG A C 1
ATOM 697 O O . ARG A 1 87 ? 12.963 34.158 57.691 1.00 34.81 87 ARG A O 1
ATOM 704 N N . HIS A 1 88 ? 13.239 34.677 55.533 1.00 34.19 88 HIS A N 1
ATOM 705 C CA . HIS A 1 88 ? 11.854 34.354 55.150 1.00 34.19 88 HIS A CA 1
ATOM 706 C C . HIS A 1 88 ? 11.778 33.337 54.006 1.00 34.19 88 HIS A C 1
ATOM 708 O O . HIS A 1 88 ? 12.492 33.430 53.010 1.00 34.19 88 HIS A O 1
ATOM 714 N N . GLN A 1 89 ? 10.900 32.351 54.188 1.00 32.16 89 GLN A N 1
ATOM 715 C CA . GLN A 1 89 ? 10.744 31.162 53.354 1.00 32.16 89 GLN A CA 1
ATOM 716 C C . GLN A 1 89 ? 9.460 31.312 52.526 1.00 32.16 89 GLN A C 1
ATOM 718 O O . GLN A 1 89 ? 8.364 31.401 53.078 1.00 32.16 89 GLN A O 1
ATOM 723 N N . MET A 1 90 ? 9.591 31.432 51.202 1.00 34.97 90 MET A N 1
ATOM 724 C CA . MET A 1 90 ? 8.523 31.977 50.357 1.00 34.97 90 MET A CA 1
ATOM 725 C C . MET A 1 90 ? 7.515 30.909 49.898 1.00 34.97 90 MET A C 1
ATOM 727 O O . MET A 1 90 ? 7.758 30.175 48.941 1.00 34.97 90 MET A O 1
ATOM 731 N N . TYR A 1 91 ? 6.360 30.850 50.565 1.00 40.59 91 TYR A N 1
ATOM 732 C CA . TYR A 1 91 ? 5.193 30.089 50.102 1.00 40.59 91 TYR A CA 1
ATOM 733 C C . TYR A 1 91 ? 4.606 30.712 48.823 1.00 40.59 91 TYR A C 1
ATOM 735 O O . TYR A 1 91 ? 4.413 31.927 48.756 1.00 40.59 91 TYR A O 1
ATOM 743 N N . LEU A 1 92 ? 4.273 29.890 47.819 1.00 40.69 92 LEU A N 1
ATOM 744 C CA . LEU A 1 92 ? 3.490 30.358 46.668 1.00 40.69 92 LEU A CA 1
ATOM 745 C C . LEU A 1 92 ? 2.012 30.526 47.047 1.00 40.69 92 LEU A C 1
ATOM 747 O O . LEU A 1 92 ? 1.436 29.690 47.740 1.00 40.69 92 LEU A O 1
ATOM 751 N N . SER A 1 93 ? 1.397 31.598 46.544 1.00 48.56 93 SER A N 1
ATOM 752 C CA . SER A 1 93 ? -0.013 31.915 46.789 1.00 48.56 93 SER A CA 1
ATOM 753 C C . SER A 1 93 ? -0.951 30.846 46.200 1.00 48.56 93 SER A C 1
ATOM 755 O O . SER A 1 93 ? -0.805 30.512 45.017 1.00 48.56 93 SER A O 1
ATOM 757 N N . PRO A 1 94 ? -1.958 30.356 46.957 1.00 47.69 94 PRO A N 1
ATOM 758 C CA . PRO A 1 94 ? -2.866 29.298 46.501 1.00 47.69 94 PRO A CA 1
ATOM 759 C C . PRO A 1 94 ? -3.682 29.690 45.260 1.00 47.69 94 PRO A C 1
ATOM 761 O O . PRO A 1 94 ? -4.102 28.819 44.502 1.00 47.69 94 PRO A O 1
ATOM 764 N N . TRP A 1 95 ? -3.849 30.990 44.998 1.00 42.25 95 TRP A N 1
ATOM 765 C CA . TRP A 1 95 ? -4.520 31.513 43.805 1.00 42.25 95 TRP A CA 1
ATOM 766 C C . TRP A 1 95 ? -3.859 31.070 42.491 1.00 42.25 95 TRP A C 1
ATOM 768 O O . TRP A 1 95 ? -4.561 30.839 41.511 1.00 42.25 95 TRP A O 1
ATOM 778 N N . VAL A 1 96 ? -2.532 30.890 42.462 1.00 52.28 96 VAL A N 1
ATOM 779 C CA . VAL A 1 96 ? -1.821 30.432 41.252 1.00 52.28 96 VAL A CA 1
ATOM 780 C C . VAL A 1 96 ? -2.149 28.965 40.962 1.00 52.28 96 VAL A C 1
ATOM 782 O O . VAL A 1 96 ? -2.461 28.614 39.826 1.00 52.28 96 VAL A O 1
ATOM 785 N N . SER A 1 97 ? -2.158 28.117 41.994 1.00 52.41 97 SER A N 1
ATOM 786 C CA . SER A 1 97 ? -2.591 26.717 41.890 1.00 52.41 97 SER A CA 1
ATOM 787 C C . SER A 1 97 ? -4.056 26.601 41.462 1.00 52.41 97 SER A C 1
ATOM 789 O O . SER A 1 97 ? -4.397 25.721 40.675 1.00 52.41 97 SER A O 1
ATOM 791 N N . LEU A 1 98 ? -4.909 27.510 41.940 1.00 49.06 98 LEU A N 1
ATOM 792 C CA . LEU A 1 98 ? -6.337 27.541 41.627 1.00 49.06 98 LEU A CA 1
ATOM 793 C C . LEU A 1 98 ? -6.586 27.930 40.159 1.00 49.06 98 LEU A C 1
ATOM 795 O O . LEU A 1 98 ? -7.369 27.267 39.486 1.00 49.06 98 LEU A O 1
ATOM 799 N N . ILE A 1 99 ? -5.853 28.914 39.622 1.00 55.00 99 ILE A N 1
ATOM 800 C CA . ILE A 1 99 ? -5.898 29.267 38.190 1.00 55.00 99 ILE A CA 1
ATOM 801 C C . ILE A 1 99 ? -5.436 28.090 37.317 1.00 55.00 99 ILE A C 1
ATOM 803 O O . ILE A 1 99 ? -6.107 27.760 36.342 1.00 55.00 99 ILE A O 1
ATOM 807 N N . VAL A 1 100 ? -4.347 27.402 37.683 1.00 53.88 100 VAL A N 1
ATOM 808 C CA . VAL A 1 100 ? -3.876 26.216 36.943 1.00 53.88 100 VAL A CA 1
ATOM 809 C C . VAL A 1 100 ? -4.920 25.089 36.962 1.00 53.88 100 VAL A C 1
ATOM 811 O O . VAL A 1 100 ? -5.195 24.503 35.917 1.00 53.88 100 VAL A O 1
ATOM 814 N N . ALA A 1 101 ? -5.563 24.823 38.103 1.00 49.22 101 ALA A N 1
ATOM 815 C CA . ALA A 1 101 ? -6.625 23.817 38.208 1.00 49.22 101 ALA A CA 1
ATOM 816 C C . ALA A 1 101 ? -7.891 24.178 37.399 1.00 49.22 101 ALA A C 1
ATOM 818 O O . ALA A 1 101 ? -8.507 23.303 36.784 1.00 49.22 101 ALA A O 1
ATOM 819 N N . VAL A 1 102 ? -8.261 25.463 37.344 1.00 48.84 102 VAL A N 1
ATOM 820 C CA . VAL A 1 102 ? -9.365 25.956 36.500 1.00 48.84 102 VAL A CA 1
ATOM 821 C C . VAL A 1 102 ? -9.021 25.809 35.013 1.00 48.84 102 VAL A C 1
ATOM 823 O O . VAL A 1 102 ? -9.822 25.271 34.254 1.00 48.84 102 VAL A O 1
ATOM 826 N N . CYS A 1 103 ? -7.808 26.173 34.586 1.00 45.97 103 CYS A N 1
ATOM 827 C CA . CYS A 1 103 ? -7.383 25.989 33.194 1.00 45.97 103 CYS A CA 1
ATOM 828 C C . CYS A 1 103 ? -7.311 24.510 32.766 1.00 45.97 103 CYS A C 1
ATOM 830 O O . CYS A 1 103 ? -7.597 24.211 31.611 1.00 45.97 103 CYS A O 1
ATOM 832 N N . ILE A 1 104 ? -6.987 23.585 33.678 1.00 44.62 104 ILE A N 1
ATOM 833 C CA . ILE A 1 104 ? -6.991 22.133 33.405 1.00 44.62 104 ILE A CA 1
ATOM 834 C C . ILE A 1 104 ? -8.419 21.569 33.277 1.00 44.62 104 ILE A C 1
ATOM 836 O O . ILE A 1 104 ? -8.625 20.581 32.579 1.00 44.62 104 ILE A O 1
ATOM 840 N N . SER A 1 105 ? -9.419 22.189 33.912 1.00 41.03 105 SER A N 1
ATOM 841 C CA . SER A 1 105 ? -10.812 21.713 33.889 1.00 41.03 105 SER A CA 1
ATOM 842 C C . SER A 1 105 ? -11.694 22.373 32.818 1.00 41.03 105 SER A C 1
ATOM 844 O O . SER A 1 105 ? -12.745 21.826 32.480 1.00 41.03 105 SER A O 1
ATOM 846 N N . MET A 1 106 ? -11.275 23.495 32.221 1.00 41.41 106 MET A N 1
ATOM 847 C CA . MET A 1 106 ? -12.108 24.277 31.291 1.00 41.41 106 MET A CA 1
ATOM 848 C C . MET A 1 106 ? -12.115 23.794 29.822 1.00 41.41 106 MET A C 1
ATOM 850 O O . MET A 1 106 ? -12.516 24.539 28.934 1.00 41.41 106 MET A O 1
ATOM 854 N N . VAL A 1 107 ? -11.760 22.529 29.557 1.00 37.22 107 VAL A N 1
ATOM 855 C CA . VAL A 1 107 ? -12.159 21.809 28.325 1.00 37.22 107 VAL A CA 1
ATOM 856 C C . VAL A 1 107 ? -12.696 20.414 28.677 1.00 37.22 107 VAL A C 1
ATOM 858 O O . VAL A 1 107 ? -12.208 19.397 28.199 1.00 37.22 107 VAL A O 1
ATOM 861 N N . CYS A 1 108 ? -13.738 20.350 29.512 1.00 37.94 108 CYS A N 1
ATOM 862 C CA . CYS A 1 108 ? -14.519 19.121 29.730 1.00 37.94 108 CYS A CA 1
ATOM 863 C C . CYS A 1 108 ? -15.545 18.864 28.605 1.00 37.94 108 CYS A C 1
ATOM 865 O O . CYS A 1 108 ? -16.715 18.586 28.868 1.00 37.94 108 CYS A O 1
ATOM 867 N N . SER A 1 109 ? -15.089 18.949 27.353 1.00 38.41 109 SER A N 1
ATOM 868 C CA . SER A 1 109 ? -15.657 18.154 26.254 1.00 38.41 109 SER A CA 1
ATOM 869 C C . SER A 1 109 ? -14.943 16.794 26.225 1.00 38.41 109 SER A C 1
ATOM 871 O O . SER A 1 109 ? -13.918 16.622 26.888 1.00 38.41 109 SER A O 1
ATOM 873 N N . LEU A 1 110 ? -15.471 15.805 25.500 1.00 49.09 110 LEU A N 1
ATOM 874 C CA . LEU A 1 110 ? -14.843 14.481 25.397 1.00 49.09 110 LEU A CA 1
ATOM 875 C C . LEU A 1 110 ? -13.601 14.535 24.487 1.00 49.09 110 LEU A C 1
ATOM 877 O O . LEU A 1 110 ? -13.667 14.173 23.317 1.00 49.09 110 LEU A O 1
ATOM 881 N N . ASN A 1 111 ? -12.478 14.985 25.060 1.00 54.94 111 ASN A N 1
ATOM 882 C CA . ASN A 1 111 ? -11.137 14.976 24.454 1.00 54.94 111 ASN A CA 1
ATOM 883 C C . ASN A 1 111 ? -10.455 13.590 24.520 1.00 54.94 111 ASN A C 1
ATOM 885 O O . ASN A 1 111 ? -9.383 13.399 23.955 1.00 54.94 111 ASN A O 1
ATOM 889 N N . GLU A 1 112 ? -11.046 12.633 25.239 1.00 68.69 112 GLU A N 1
ATOM 890 C CA . GLU A 1 112 ? -10.636 11.228 25.288 1.00 68.69 112 GLU A CA 1
ATOM 891 C C . GLU A 1 112 ? -11.881 10.364 25.040 1.00 68.69 112 GLU A C 1
ATOM 893 O O . GLU A 1 112 ? -12.972 10.697 25.512 1.00 68.69 112 GLU A O 1
ATOM 898 N N . PHE A 1 113 ? -11.735 9.260 24.303 1.00 80.12 113 PHE A N 1
ATOM 899 C CA . PHE A 1 113 ? -12.853 8.359 24.019 1.00 80.12 113 PHE A CA 1
ATOM 900 C C . PHE A 1 113 ? -13.352 7.691 25.320 1.00 80.12 113 PHE A C 1
ATOM 902 O O . PHE A 1 113 ? -12.535 7.167 26.088 1.00 80.12 113 PHE A O 1
ATOM 909 N N . PRO A 1 114 ? -14.669 7.684 25.606 1.00 82.44 114 PRO A N 1
ATOM 910 C CA . PRO A 1 114 ? -15.188 7.206 26.885 1.00 82.44 114 PRO A CA 1
ATOM 911 C C . PRO A 1 114 ? -14.911 5.709 27.108 1.00 82.44 114 PRO A C 1
ATOM 913 O O . PRO A 1 114 ? -15.303 4.847 26.328 1.00 82.44 114 PRO A O 1
ATOM 916 N N . LYS A 1 115 ? -14.241 5.391 28.224 1.00 82.19 115 LYS A N 1
ATOM 917 C CA . LYS A 1 115 ? -13.722 4.041 28.537 1.00 82.19 115 LYS A CA 1
ATOM 918 C C . LYS A 1 115 ? -14.790 3.010 28.921 1.00 82.19 115 LYS A C 1
ATOM 920 O O . LYS A 1 115 ? -14.524 1.814 28.858 1.00 82.19 115 LYS A O 1
ATOM 925 N N . LYS A 1 116 ? -15.977 3.463 29.332 1.00 89.25 116 LYS A N 1
ATOM 926 C CA . LYS A 1 116 ? -17.114 2.618 29.720 1.00 89.25 116 LYS A CA 1
ATOM 927 C C . LYS A 1 116 ? -18.396 3.190 29.123 1.00 89.25 116 LYS A C 1
ATOM 929 O O . LYS A 1 116 ? -19.040 4.058 29.717 1.00 89.25 116 LYS A O 1
ATOM 934 N N . ILE A 1 117 ? -18.703 2.723 27.918 1.00 91.75 117 ILE A N 1
ATOM 935 C CA . ILE A 1 117 ? -19.911 3.060 27.166 1.00 91.75 117 ILE A CA 1
ATOM 936 C C . ILE A 1 117 ? -20.950 1.948 27.280 1.00 91.75 117 ILE A C 1
ATOM 938 O O . ILE A 1 117 ? -20.610 0.771 27.374 1.00 91.75 117 ILE A O 1
ATOM 942 N N . GLN A 1 118 ? -22.212 2.346 27.222 1.00 93.19 118 GLN A N 1
ATOM 943 C CA . GLN A 1 118 ? -23.334 1.508 26.846 1.00 93.19 118 GLN A CA 1
ATOM 944 C C . GLN A 1 118 ? -23.950 2.149 25.605 1.00 93.19 118 GLN A C 1
ATOM 946 O O . GLN A 1 118 ? -24.358 3.307 25.649 1.00 93.19 118 GLN A O 1
ATOM 951 N N . VAL A 1 119 ? -23.997 1.400 24.510 1.00 93.38 119 VAL A N 1
ATOM 952 C CA . VAL A 1 119 ? -24.637 1.818 23.258 1.00 93.38 119 VAL A CA 1
ATOM 953 C C . VAL A 1 119 ? -26.051 1.233 23.213 1.00 93.38 119 VAL A C 1
ATOM 955 O O . VAL A 1 119 ? -26.297 0.167 23.793 1.00 93.38 119 VAL A O 1
ATOM 958 N N . SER A 1 120 ? -27.000 1.950 22.614 1.00 93.75 120 SER A N 1
ATOM 959 C CA . SER A 1 120 ? -28.373 1.483 22.403 1.00 93.75 120 SER A CA 1
ATOM 960 C C . SER A 1 120 ? -29.073 2.291 21.308 1.00 93.75 120 SER A C 1
ATOM 962 O O . SER A 1 120 ? -28.664 3.407 20.999 1.00 93.75 120 SER A O 1
ATOM 964 N N . GLN A 1 121 ? -30.160 1.758 20.759 1.00 92.69 121 GLN A N 1
ATOM 965 C CA . GLN A 1 121 ? -30.998 2.459 19.789 1.00 92.69 121 GLN A CA 1
ATOM 966 C C . GLN A 1 121 ? -32.106 3.265 20.481 1.00 92.69 121 GLN A C 1
ATOM 968 O O . GLN A 1 121 ? -32.525 2.982 21.608 1.00 92.69 121 GLN A O 1
ATOM 973 N N . LYS A 1 122 ? -32.600 4.287 19.785 1.00 91.06 122 LYS A N 1
ATOM 974 C CA . LYS A 1 122 ? -33.757 5.097 20.187 1.00 91.06 122 LYS A CA 1
ATOM 975 C C . LYS A 1 122 ? -35.007 4.217 20.316 1.00 91.06 122 LYS A C 1
ATOM 977 O O . LYS A 1 122 ? -35.198 3.263 19.570 1.00 91.06 122 LYS A O 1
ATOM 982 N N . GLY A 1 123 ? -35.845 4.494 21.309 1.00 89.94 123 GLY A N 1
ATOM 983 C CA . GLY A 1 123 ? -37.023 3.689 21.647 1.00 89.94 123 GLY A CA 1
ATOM 984 C C . GLY A 1 123 ? -36.741 2.371 22.386 1.00 89.94 123 GLY A C 1
ATOM 985 O O . GLY A 1 123 ? -37.678 1.806 22.956 1.00 89.94 123 GLY A O 1
ATOM 986 N N . ALA A 1 124 ? -35.489 1.903 22.453 1.00 93.31 124 ALA A N 1
ATOM 987 C CA . ALA A 1 124 ? -35.115 0.691 23.184 1.00 93.31 124 ALA A CA 1
ATOM 988 C C . ALA A 1 124 ? -35.165 0.874 24.718 1.00 93.31 124 ALA A C 1
ATOM 990 O O . ALA A 1 124 ? -35.381 1.972 25.240 1.00 93.31 124 ALA A O 1
ATOM 991 N N . SER A 1 125 ? -34.940 -0.216 25.456 1.00 93.38 125 SER A N 1
ATOM 992 C CA . SER A 1 125 ? -34.802 -0.222 26.919 1.00 93.38 125 SER A CA 1
ATOM 993 C C . SER A 1 125 ? -33.456 -0.824 27.324 1.00 93.38 125 SER A C 1
ATOM 995 O O . SER A 1 125 ? -33.025 -1.819 26.746 1.00 93.38 125 SER A O 1
ATOM 997 N N . VAL A 1 126 ? -32.801 -0.252 28.337 1.00 94.56 126 VAL A N 1
ATOM 998 C CA . VAL A 1 126 ? -31.429 -0.606 28.742 1.00 94.56 126 VAL A CA 1
ATOM 999 C C . VAL A 1 126 ? -31.301 -0.750 30.261 1.00 94.56 126 VAL A C 1
ATOM 1001 O O . VAL A 1 126 ? -32.000 -0.080 31.021 1.00 94.56 126 VAL A O 1
ATOM 1004 N N . ASN A 1 127 ? -30.399 -1.622 30.717 1.00 94.50 127 ASN A N 1
ATOM 1005 C CA . ASN A 1 127 ? -30.133 -1.888 32.133 1.00 94.50 127 ASN A CA 1
ATOM 1006 C C . ASN A 1 127 ? -28.683 -1.524 32.488 1.00 94.50 127 ASN A C 1
ATOM 1008 O O . ASN A 1 127 ? -27.754 -2.273 32.187 1.00 94.50 127 ASN A O 1
ATOM 1012 N N . LEU A 1 128 ? -28.491 -0.386 33.151 1.00 93.69 128 LEU A N 1
ATOM 1013 C CA . LEU A 1 128 ? -27.185 0.079 33.613 1.00 93.69 128 LEU A CA 1
ATOM 1014 C C . LEU A 1 128 ? -26.873 -0.530 34.987 1.00 93.69 128 LEU A C 1
ATOM 1016 O O . LEU A 1 128 ? -27.671 -0.425 35.917 1.00 93.69 128 LEU A O 1
ATOM 1020 N N . THR A 1 129 ? -25.701 -1.153 35.133 1.00 93.81 129 THR A N 1
ATOM 1021 C CA . THR A 1 129 ? -25.271 -1.797 36.389 1.00 93.81 129 THR A CA 1
ATOM 1022 C C . THR A 1 129 ? -24.099 -1.043 37.018 1.00 93.81 129 THR A C 1
ATOM 1024 O O . THR A 1 129 ? -23.072 -0.831 36.376 1.00 93.81 129 THR A O 1
ATOM 1027 N N . CYS A 1 130 ? -24.241 -0.668 38.287 1.00 92.81 130 CYS A N 1
ATOM 1028 C CA . CYS A 1 130 ? -23.194 -0.090 39.124 1.00 92.81 130 CYS A CA 1
ATOM 1029 C C . CYS A 1 130 ? -22.233 -1.201 39.569 1.00 92.81 130 CYS A C 1
ATOM 1031 O O . CYS A 1 130 ? -22.632 -2.112 40.294 1.00 92.81 130 CYS A O 1
ATOM 1033 N N . HIS A 1 131 ? -20.981 -1.149 39.121 1.00 91.69 131 HIS A N 1
ATOM 1034 C CA . HIS A 1 131 ? -19.961 -2.149 39.440 1.00 91.69 131 HIS A CA 1
ATOM 1035 C C . HIS A 1 131 ? -19.194 -1.710 40.690 1.00 91.69 131 HIS A C 1
ATOM 1037 O O . HIS A 1 131 ? -18.331 -0.836 40.622 1.00 91.69 131 HIS A O 1
ATOM 1043 N N . THR A 1 132 ? -19.544 -2.272 41.848 1.00 90.88 132 THR A N 1
ATOM 1044 C CA . THR A 1 132 ? -18.970 -1.886 43.142 1.00 90.88 132 THR A CA 1
ATOM 1045 C C . THR A 1 132 ? -19.190 -2.967 44.200 1.00 90.88 132 THR A C 1
ATOM 1047 O O . THR A 1 132 ? -20.238 -3.607 44.219 1.00 90.88 132 THR A O 1
ATOM 1050 N N . ASP A 1 133 ? -18.234 -3.116 45.118 1.00 88.75 133 ASP A N 1
ATOM 1051 C CA . ASP A 1 133 ? -18.345 -3.986 46.301 1.00 88.75 133 ASP A CA 1
ATOM 1052 C C . ASP A 1 133 ? -19.094 -3.311 47.472 1.00 88.75 133 ASP A C 1
ATOM 1054 O O . ASP A 1 133 ? -19.204 -3.869 48.565 1.00 88.75 133 ASP A O 1
ATOM 1058 N N . PHE A 1 134 ? -19.587 -2.082 47.277 1.00 89.94 134 PHE A N 1
ATOM 1059 C CA . PHE A 1 134 ? -20.280 -1.302 48.301 1.00 89.94 134 PHE A CA 1
ATOM 1060 C C . PHE A 1 134 ? -21.665 -1.884 48.626 1.00 89.94 134 PHE A C 1
ATOM 1062 O O . PHE A 1 134 ? -22.553 -1.921 47.777 1.00 89.94 134 PHE A O 1
ATOM 1069 N N . GLN A 1 135 ? -21.858 -2.288 49.885 1.00 84.19 135 GLN A N 1
ATOM 1070 C CA . GLN A 1 135 ? -23.075 -2.965 50.365 1.00 84.19 135 GLN A CA 1
ATOM 1071 C C . GLN A 1 135 ? -24.153 -2.013 50.930 1.00 84.19 135 GLN A C 1
ATOM 1073 O O . GLN A 1 135 ? -25.193 -2.472 51.398 1.00 84.19 135 GLN A O 1
ATOM 1078 N N . GLY A 1 136 ? -23.917 -0.695 50.916 1.00 85.62 136 GLY A N 1
ATOM 1079 C CA . GLY A 1 136 ? -24.870 0.312 51.397 1.00 85.62 136 GLY A CA 1
ATOM 1080 C C . GLY A 1 136 ? -25.882 0.772 50.337 1.00 85.62 136 GLY A C 1
ATOM 1081 O O . GLY A 1 136 ? -25.937 0.265 49.217 1.00 85.62 136 GLY A O 1
ATOM 1082 N N . GLN A 1 137 ? -26.691 1.782 50.675 1.00 88.75 137 GLN A N 1
ATOM 1083 C CA . GLN A 1 137 ? -27.691 2.324 49.750 1.00 88.75 137 GLN A CA 1
ATOM 1084 C C . GLN A 1 137 ? -27.031 3.083 48.586 1.00 88.75 137 GLN A C 1
ATOM 1086 O O . GLN A 1 137 ? -26.312 4.062 48.791 1.00 88.75 137 GLN A O 1
ATOM 1091 N N . VAL A 1 138 ? -27.329 2.659 47.355 1.00 91.69 138 VAL A N 1
ATOM 1092 C CA . VAL A 1 138 ? -26.842 3.292 46.121 1.00 91.69 138 VAL A CA 1
ATOM 1093 C C . VAL A 1 138 ? -27.891 4.245 45.547 1.00 91.69 138 VAL A C 1
ATOM 1095 O O . VAL A 1 138 ? -29.080 3.936 45.490 1.00 91.69 138 VAL A O 1
ATOM 1098 N N . THR A 1 139 ? -27.434 5.409 45.092 1.00 92.12 139 THR A N 1
ATOM 1099 C CA . THR A 1 139 ? -28.240 6.446 44.433 1.00 92.12 139 THR A CA 1
ATOM 1100 C C . THR A 1 139 ? -27.698 6.734 43.035 1.00 92.12 139 THR A C 1
ATOM 1102 O O . THR A 1 139 ? -26.488 6.708 42.814 1.00 92.12 139 THR A O 1
ATOM 1105 N N . TRP A 1 140 ? -28.584 7.014 42.078 1.00 93.62 140 TRP A N 1
ATOM 1106 C CA . TRP A 1 140 ? -28.212 7.252 40.681 1.00 93.62 140 TRP A CA 1
ATOM 1107 C C . TRP A 1 140 ? -28.415 8.713 40.274 1.00 93.62 140 TRP A C 1
ATOM 1109 O O . TRP A 1 140 ? -29.437 9.326 40.593 1.00 93.62 140 TRP A O 1
ATOM 1119 N N . LYS A 1 141 ? -27.460 9.258 39.516 1.00 93.12 141 LYS A N 1
ATOM 1120 C CA . LYS A 1 141 ? -27.542 10.583 38.890 1.00 93.12 141 LYS A CA 1
ATOM 1121 C C . LYS A 1 141 ? -27.218 10.491 37.399 1.00 93.12 141 LYS A C 1
ATOM 1123 O O . LYS A 1 141 ? -26.291 9.777 37.016 1.00 93.12 141 LYS A O 1
ATOM 1128 N N . GLN A 1 142 ? -27.921 11.273 36.587 1.00 90.94 142 GLN A N 1
ATOM 1129 C CA . GLN A 1 142 ? -27.577 11.544 35.187 1.00 90.94 142 GLN A CA 1
ATOM 1130 C C . GLN A 1 142 ? -27.002 12.962 35.087 1.00 90.94 142 GLN A C 1
ATOM 1132 O O . GLN A 1 142 ? -27.498 13.880 35.746 1.00 90.94 142 GLN A O 1
ATOM 1137 N N . LYS A 1 143 ? -25.969 13.157 34.271 1.00 85.81 143 LYS A N 1
ATOM 1138 C CA . LYS A 1 143 ? -25.336 14.458 34.035 1.00 85.81 143 LYS A CA 1
ATOM 1139 C C . LYS A 1 143 ? -25.768 15.003 32.674 1.00 85.81 143 LYS A C 1
ATOM 1141 O O . LYS A 1 143 ? -25.349 14.499 31.638 1.00 85.81 143 LYS A O 1
ATOM 1146 N N . LEU A 1 144 ? -26.594 16.044 32.689 1.00 72.06 144 LEU A N 1
ATOM 1147 C CA . LEU A 1 144 ? -27.153 16.694 31.501 1.00 72.06 144 LEU A CA 1
ATOM 1148 C C . LEU A 1 144 ? -26.622 18.124 31.406 1.00 72.06 144 LEU A C 1
ATOM 1150 O O . LEU A 1 144 ? -26.802 18.909 32.335 1.00 72.06 144 LEU A O 1
ATOM 1154 N N . GLN A 1 145 ? -25.954 18.459 30.296 1.00 64.88 145 GLN A N 1
ATOM 1155 C CA . GLN A 1 145 ? -25.408 19.804 30.030 1.00 64.88 145 GLN A CA 1
ATOM 1156 C C . GLN A 1 145 ? -24.605 20.377 31.224 1.00 64.88 145 GLN A C 1
ATOM 1158 O O . GLN A 1 145 ? -24.786 21.519 31.644 1.00 64.88 145 GLN A O 1
ATOM 1163 N N . GLY A 1 146 ? -23.756 19.540 31.832 1.00 67.44 146 GLY A N 1
ATOM 1164 C CA . GLY A 1 146 ? -22.929 19.895 32.994 1.00 67.44 146 GLY A CA 1
ATOM 1165 C C . GLY A 1 146 ? -23.639 19.899 34.357 1.00 67.44 146 GLY A C 1
ATOM 1166 O O . GLY A 1 146 ? -22.964 20.036 35.374 1.00 67.44 146 GLY A O 1
ATOM 1167 N N . LYS A 1 147 ? -24.964 19.708 34.419 1.00 75.31 147 LYS A N 1
ATOM 1168 C CA . LYS A 1 147 ? -25.743 19.649 35.669 1.00 75.31 147 LYS A CA 1
ATOM 1169 C C . LYS A 1 147 ? -26.040 18.203 36.065 1.00 75.31 147 LYS A C 1
ATOM 1171 O O . LYS A 1 147 ? -26.504 17.413 35.246 1.00 75.31 147 LYS A O 1
ATOM 1176 N N . GLU A 1 148 ? -25.823 17.858 37.332 1.00 83.69 148 GLU A N 1
ATOM 1177 C CA . GLU A 1 148 ? -26.243 16.564 37.881 1.00 83.69 148 GLU A CA 1
ATOM 1178 C C . GLU A 1 148 ? -27.734 16.576 38.252 1.00 83.69 148 GLU A C 1
ATOM 1180 O O . GLU A 1 148 ? -28.198 17.439 38.999 1.00 83.69 148 GLU A O 1
ATOM 1185 N N . LYS A 1 149 ? -28.480 15.579 37.773 1.00 88.00 149 LYS A N 1
ATOM 1186 C CA . LYS A 1 149 ? -29.890 15.337 38.094 1.00 88.00 149 LYS A CA 1
ATOM 1187 C C . LYS A 1 149 ? -30.015 13.988 38.798 1.00 88.00 149 LYS A C 1
ATOM 1189 O O . LYS A 1 149 ? -29.731 12.950 38.202 1.00 88.00 149 LYS A O 1
ATOM 1194 N N . ILE A 1 150 ? -30.453 13.997 40.058 1.00 88.88 150 ILE A N 1
ATOM 1195 C CA . ILE A 1 150 ? -30.778 12.767 40.798 1.00 88.88 150 ILE A CA 1
ATOM 1196 C C . ILE A 1 150 ? -31.968 12.089 40.111 1.00 88.88 150 ILE A C 1
ATOM 1198 O O . ILE A 1 150 ? -32.988 12.729 39.842 1.00 88.88 150 ILE A O 1
ATOM 1202 N N . LEU A 1 151 ? -31.830 10.796 39.829 1.00 88.94 151 LEU A N 1
ATOM 1203 C CA . LEU A 1 151 ? -32.877 9.986 39.221 1.00 88.94 151 LEU A CA 1
ATOM 1204 C C . LEU A 1 151 ? -33.832 9.453 40.294 1.00 88.94 151 LEU A C 1
ATOM 1206 O O . LEU A 1 151 ? -33.430 9.133 41.411 1.00 88.94 151 LEU A O 1
ATOM 1210 N N . LYS A 1 152 ? -35.113 9.368 39.938 1.00 87.69 152 LYS A N 1
ATOM 1211 C CA . LYS A 1 152 ? -36.194 8.811 40.758 1.00 87.69 152 LYS A CA 1
ATOM 1212 C C . LYS A 1 152 ? -37.001 7.840 39.908 1.00 87.69 152 LYS A C 1
ATOM 1214 O O . LYS A 1 152 ? -37.004 7.960 38.682 1.00 87.69 152 LYS A O 1
ATOM 1219 N N . GLU A 1 153 ? -37.689 6.912 40.557 1.00 88.62 153 GLU A N 1
ATOM 1220 C CA . GLU A 1 153 ? -38.546 5.952 39.865 1.00 88.62 153 GLU A CA 1
ATOM 1221 C C . GLU A 1 153 ? -39.702 6.643 39.132 1.00 88.62 153 GLU A C 1
ATOM 1223 O O . GLU A 1 153 ? -40.262 7.639 39.597 1.00 88.62 153 GLU A O 1
ATOM 1228 N N . SER A 1 154 ? -40.027 6.136 37.945 1.00 89.25 154 SER A N 1
ATOM 1229 C CA . SER A 1 154 ? -41.095 6.637 37.077 1.00 89.25 154 SER A CA 1
ATOM 1230 C C . SER A 1 154 ? -41.414 5.616 35.979 1.00 89.25 154 SER A C 1
ATOM 1232 O O . SER A 1 154 ? -40.746 4.593 35.853 1.00 89.25 154 SER A O 1
ATOM 1234 N N . ARG A 1 155 ? -42.382 5.917 35.103 1.00 86.31 155 ARG A N 1
ATOM 1235 C CA . ARG A 1 155 ? -42.724 5.061 33.945 1.00 86.31 155 ARG A CA 1
ATOM 1236 C C . ARG A 1 155 ? -41.560 4.801 32.971 1.00 86.31 155 ARG A C 1
ATOM 1238 O O . ARG A 1 155 ? -41.652 3.870 32.182 1.00 86.31 155 ARG A O 1
ATOM 1245 N N . PHE A 1 156 ? -40.492 5.599 33.031 1.00 85.81 156 PHE A N 1
ATOM 1246 C CA . PHE A 1 156 ? -39.304 5.477 32.175 1.00 85.81 156 PHE A CA 1
ATOM 1247 C C . PHE A 1 156 ? -38.046 5.038 32.947 1.00 85.81 156 PHE A C 1
ATOM 1249 O O . PHE A 1 156 ? -36.995 4.843 32.343 1.00 85.81 156 PHE A O 1
ATOM 1256 N N . VAL A 1 157 ? -38.126 4.897 34.280 1.00 90.00 157 VAL A N 1
ATOM 1257 C CA . VAL A 1 157 ? -36.966 4.697 35.167 1.00 90.00 157 VAL A CA 1
ATOM 1258 C C . VAL A 1 157 ? -37.324 3.747 36.315 1.00 90.00 157 VAL A C 1
ATOM 1260 O O . VAL A 1 157 ? -38.187 4.078 37.125 1.00 90.00 157 VAL A O 1
ATOM 1263 N N . SER A 1 158 ? -36.633 2.615 36.448 1.00 90.50 158 SER A N 1
ATOM 1264 C CA . SER A 1 158 ? -36.805 1.673 37.574 1.00 90.50 158 SER A CA 1
ATOM 1265 C C . SER A 1 158 ? -35.461 1.439 38.269 1.00 90.50 158 SER A C 1
ATOM 1267 O O . SER A 1 158 ? -34.465 1.198 37.581 1.00 90.50 158 SER A O 1
ATOM 1269 N N . ILE A 1 159 ? -35.395 1.533 39.604 1.00 91.06 159 ILE A N 1
ATOM 1270 C CA . ILE A 1 159 ? -34.114 1.586 40.336 1.00 91.06 159 ILE A CA 1
ATOM 1271 C C . ILE A 1 159 ? -34.024 0.457 41.367 1.00 91.06 159 ILE A C 1
ATOM 1273 O O . ILE A 1 159 ? -34.362 0.613 42.537 1.00 91.06 159 ILE A O 1
ATOM 1277 N N . THR A 1 160 ? -33.469 -0.682 40.959 1.00 86.94 160 THR A N 1
ATOM 1278 C CA . THR A 1 160 ? -33.214 -1.823 41.849 1.00 86.94 160 THR A CA 1
ATOM 1279 C C . THR A 1 160 ? -31.789 -1.749 42.411 1.00 86.94 160 THR A C 1
ATOM 1281 O O . THR A 1 160 ? -30.930 -2.575 42.088 1.00 86.94 160 THR A O 1
ATOM 1284 N N . GLY A 1 161 ? -31.518 -0.711 43.212 1.00 85.56 161 GLY A N 1
ATOM 1285 C CA . GLY A 1 161 ? -30.239 -0.476 43.898 1.00 85.56 161 GLY A CA 1
ATOM 1286 C C . GLY A 1 161 ? -29.038 -0.383 42.949 1.00 85.56 161 GLY A C 1
ATOM 1287 O O . GLY A 1 161 ? -28.819 0.641 42.301 1.00 85.56 161 GLY A O 1
ATOM 1288 N N . LEU A 1 162 ? -28.265 -1.470 42.855 1.00 90.56 162 LEU A N 1
ATOM 1289 C CA . LEU A 1 162 ? -27.107 -1.606 41.960 1.00 90.56 162 LEU A CA 1
ATOM 1290 C C . LEU A 1 162 ? -27.464 -1.599 40.462 1.00 90.56 162 LEU A C 1
ATOM 1292 O O . LEU A 1 162 ? -26.563 -1.493 39.634 1.00 90.56 162 LEU A O 1
ATOM 1296 N N . ARG A 1 163 ? -28.745 -1.709 40.093 1.00 92.19 163 ARG A N 1
ATOM 1297 C CA . ARG A 1 163 ? -29.217 -1.688 38.698 1.00 92.19 163 ARG A CA 1
ATOM 1298 C C . ARG A 1 163 ? -30.227 -0.569 38.453 1.00 92.19 163 ARG A C 1
ATOM 1300 O O . ARG A 1 163 ? -31.077 -0.293 39.299 1.00 92.19 163 ARG A O 1
ATOM 1307 N N . LEU A 1 164 ? -30.133 0.034 37.274 1.00 93.62 164 LEU A N 1
ATOM 1308 C CA . LEU A 1 164 ? -30.963 1.129 36.788 1.00 93.62 164 LEU A CA 1
ATOM 1309 C C . LEU A 1 164 ? -31.506 0.757 35.406 1.00 93.62 164 LEU A C 1
ATOM 1311 O O . LEU A 1 164 ? -30.770 0.765 34.419 1.00 93.62 164 LEU A O 1
ATOM 1315 N N . PHE A 1 165 ? -32.802 0.473 35.330 1.00 93.81 165 PHE A N 1
ATOM 1316 C CA . PHE A 1 165 ? -33.490 0.251 34.064 1.00 93.81 165 PHE A CA 1
ATOM 1317 C C . PHE A 1 165 ? -34.006 1.585 33.520 1.00 93.81 165 PHE A C 1
ATOM 1319 O O . PHE A 1 165 ? -34.710 2.320 34.221 1.00 93.81 165 PHE A O 1
ATOM 1326 N N . ARG A 1 166 ? -33.670 1.882 32.264 1.00 92.50 166 ARG A N 1
ATOM 1327 C CA . ARG A 1 166 ? -34.266 2.949 31.456 1.00 92.50 166 ARG A CA 1
ATOM 1328 C C . ARG A 1 166 ? -35.151 2.323 30.385 1.00 92.50 166 ARG A C 1
ATOM 1330 O O . ARG A 1 166 ? -34.723 1.381 29.723 1.00 92.50 166 ARG A O 1
ATOM 1337 N N . HIS A 1 167 ? -36.356 2.860 30.204 1.00 92.81 167 HIS A N 1
ATOM 1338 C CA . HIS A 1 167 ? -37.327 2.366 29.222 1.00 92.81 167 HIS A CA 1
ATOM 1339 C C . HIS A 1 167 ? -37.644 3.432 28.179 1.00 92.81 167 HIS A C 1
ATOM 1341 O O . HIS A 1 167 ? -37.903 4.570 28.563 1.00 92.81 167 HIS A O 1
ATOM 1347 N N . LYS A 1 168 ? -37.711 3.038 26.900 1.00 91.12 168 LYS A N 1
ATOM 1348 C CA . LYS A 1 168 ? -38.000 3.916 25.750 1.00 91.12 168 LYS A CA 1
ATOM 1349 C C . LYS A 1 168 ? -37.059 5.122 25.658 1.00 91.12 168 LYS A C 1
ATOM 1351 O O . LYS A 1 168 ? -37.494 6.260 25.799 1.00 91.12 168 LYS A O 1
ATOM 1356 N N . LEU A 1 169 ? -35.777 4.843 25.429 1.00 92.12 169 LEU A N 1
ATOM 1357 C CA . LEU A 1 169 ? -34.721 5.850 25.315 1.00 92.12 169 LEU A CA 1
ATOM 1358 C C . LEU A 1 169 ? -35.010 6.900 24.234 1.00 92.12 169 LEU A C 1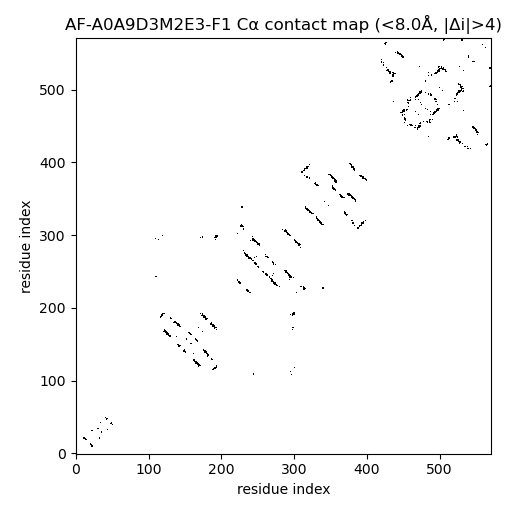
ATOM 1360 O O . LEU A 1 169 ? -35.346 6.558 23.103 1.00 92.12 169 LEU A O 1
ATOM 1364 N N . ASP A 1 170 ? -34.781 8.165 24.566 1.00 90.31 170 ASP A N 1
ATOM 1365 C CA . ASP A 1 170 ? -34.764 9.288 23.624 1.00 90.31 170 ASP A CA 1
ATOM 1366 C C . ASP A 1 170 ? -33.476 10.116 23.805 1.00 90.31 170 ASP A C 1
ATOM 1368 O O . ASP A 1 170 ? -32.715 9.924 24.757 1.00 90.31 170 ASP A O 1
ATOM 1372 N N . THR A 1 171 ? -33.207 11.052 22.898 1.00 86.44 171 THR A N 1
ATOM 1373 C CA . THR A 1 171 ? -32.016 11.917 22.894 1.00 86.44 171 THR A CA 1
ATOM 1374 C C . THR A 1 171 ? -31.682 12.605 24.237 1.00 86.44 171 THR A C 1
ATOM 1376 O O . THR A 1 171 ? -30.488 12.730 24.526 1.00 86.44 171 THR A O 1
ATOM 1379 N N . PRO A 1 172 ? -32.635 12.980 25.128 1.00 88.19 172 PRO A N 1
ATOM 1380 C CA . PRO A 1 172 ? -32.323 13.535 26.452 1.00 88.19 172 PRO A CA 1
ATOM 1381 C C . PRO A 1 172 ? -31.974 12.482 27.522 1.00 88.19 172 PRO A C 1
ATOM 1383 O O . PRO A 1 172 ? -31.585 12.847 28.635 1.00 88.19 172 PRO A O 1
ATOM 1386 N N . ASP A 1 173 ? -32.128 11.186 27.237 1.00 89.56 173 ASP A N 1
ATOM 1387 C CA . ASP A 1 173 ? -31.716 10.099 28.133 1.00 89.56 173 ASP A CA 1
ATOM 1388 C C . ASP A 1 173 ? -30.246 9.708 27.966 1.00 89.56 173 ASP A C 1
ATOM 1390 O O . ASP A 1 173 ? -29.718 9.005 28.825 1.00 89.56 173 ASP A O 1
ATOM 1394 N N . ALA A 1 174 ? -29.561 10.183 26.927 1.00 90.19 174 ALA A N 1
ATOM 1395 C CA . ALA A 1 174 ? -28.129 9.971 26.751 1.00 90.19 174 ALA A CA 1
ATOM 1396 C C . ALA A 1 174 ? -27.272 10.747 27.786 1.00 90.19 174 ALA A C 1
ATOM 1398 O O . ALA A 1 174 ? -27.762 11.595 28.544 1.00 90.19 174 ALA A O 1
ATOM 1399 N N . GLY A 1 175 ? -25.969 10.451 27.826 1.00 89.12 175 GLY A N 1
ATOM 1400 C CA . GLY A 1 175 ? -24.965 11.148 28.640 1.00 89.12 175 GLY A CA 1
ATOM 1401 C C . GLY A 1 175 ? -24.340 10.310 29.762 1.00 89.12 175 GLY A C 1
ATOM 1402 O O . GLY A 1 175 ? -24.443 9.084 29.799 1.00 89.12 175 GLY A O 1
ATOM 1403 N N . GLU A 1 176 ? -23.645 10.978 30.691 1.00 91.69 176 GLU A N 1
ATOM 1404 C CA . GLU A 1 176 ? -22.937 10.314 31.797 1.00 91.69 176 GLU A CA 1
ATOM 1405 C C . GLU A 1 176 ? -23.914 9.923 32.922 1.00 91.69 176 GLU A C 1
ATOM 1407 O O . GLU A 1 176 ? -24.465 10.783 33.620 1.00 91.69 176 GLU A O 1
ATOM 1412 N N . TYR A 1 177 ? -24.084 8.619 33.140 1.00 92.19 177 TYR A N 1
ATOM 1413 C CA . TYR A 1 177 ? -24.749 8.050 34.309 1.00 92.19 177 TYR A CA 1
ATOM 1414 C C . TYR A 1 177 ? -23.721 7.716 35.381 1.00 92.19 177 TYR A C 1
ATOM 1416 O O . TYR A 1 177 ? -22.648 7.184 35.100 1.00 92.19 177 TYR A O 1
ATOM 1424 N N . THR A 1 178 ? -24.055 8.013 36.633 1.00 93.62 178 THR A N 1
ATOM 1425 C CA . THR A 1 178 ? -23.161 7.832 37.780 1.00 93.62 178 THR A CA 1
ATOM 1426 C C . THR A 1 178 ? -23.930 7.257 38.963 1.00 93.62 178 THR A C 1
ATOM 1428 O O . THR A 1 178 ? -25.031 7.720 39.275 1.00 93.62 178 THR A O 1
ATOM 1431 N N . CYS A 1 179 ? -23.352 6.263 39.636 1.00 93.38 179 CYS A N 1
ATOM 1432 C CA . CYS A 1 179 ? -23.894 5.715 40.877 1.00 93.38 179 CYS A CA 1
ATOM 1433 C C . CYS A 1 179 ? -23.044 6.152 42.079 1.00 93.38 179 CYS A C 1
ATOM 1435 O O . CYS A 1 179 ? -21.820 6.288 41.987 1.00 93.38 179 CYS A O 1
ATOM 1437 N N . TRP A 1 180 ? -23.711 6.416 43.201 1.00 94.06 180 TRP A N 1
ATOM 1438 C CA . TRP A 1 180 ? -23.134 7.051 44.383 1.00 94.06 180 TRP A CA 1
ATOM 1439 C C . TRP A 1 180 ? -23.590 6.354 45.666 1.00 94.06 180 TRP A C 1
ATOM 1441 O O . TRP A 1 180 ? -24.779 6.076 45.824 1.00 94.06 180 TRP A O 1
ATOM 1451 N N . GLY A 1 181 ? -22.661 6.154 46.598 1.00 92.50 181 GLY A N 1
ATOM 1452 C CA . GLY A 1 181 ? -22.907 5.677 47.961 1.00 92.50 181 GLY A CA 1
ATOM 1453 C C . GLY A 1 181 ? -22.196 6.596 48.950 1.00 92.50 181 GLY A C 1
ATOM 1454 O O . GLY A 1 181 ? -21.087 7.045 48.666 1.00 92.50 181 GLY A O 1
ATOM 1455 N N . GLU A 1 182 ? -22.852 6.951 50.058 1.00 88.75 182 GLU A N 1
ATOM 1456 C CA . GLU A 1 182 ? -22.294 7.825 51.117 1.00 88.75 182 GLU A CA 1
ATOM 1457 C C . GLU A 1 182 ? -21.669 9.144 50.600 1.00 88.75 182 GLU A C 1
ATOM 1459 O O . GLU A 1 182 ? -20.699 9.668 51.139 1.00 88.75 182 GLU A O 1
ATOM 1464 N N . GLY A 1 183 ? -22.222 9.701 49.515 1.00 85.00 183 GLY A N 1
ATOM 1465 C CA . GLY A 1 183 ? -21.723 10.933 48.888 1.00 85.00 183 GLY A CA 1
ATOM 1466 C C . GLY A 1 183 ? -20.485 10.762 47.996 1.00 85.00 183 GLY A C 1
ATOM 1467 O O . GLY A 1 183 ? -20.064 11.729 47.363 1.00 85.00 183 GLY A O 1
ATOM 1468 N N . ARG A 1 184 ? -19.938 9.547 47.863 1.00 90.69 184 ARG A N 1
ATOM 1469 C CA . ARG A 1 184 ? -18.843 9.200 46.944 1.00 90.69 184 ARG A CA 1
ATOM 1470 C C . ARG A 1 184 ? -19.381 8.600 45.640 1.00 90.69 184 ARG A C 1
ATOM 1472 O O . ARG A 1 184 ? -20.250 7.732 45.659 1.00 90.69 184 ARG A O 1
ATOM 1479 N N . LYS A 1 185 ? -18.813 9.013 44.501 1.00 92.44 185 LYS A N 1
ATOM 1480 C CA . LYS A 1 185 ? -19.009 8.363 43.193 1.00 92.44 185 LYS A CA 1
ATOM 1481 C C . LYS A 1 185 ? -18.361 6.973 43.217 1.00 92.44 185 LYS A C 1
ATOM 1483 O O . LYS A 1 185 ? -17.168 6.864 43.507 1.00 92.44 185 LYS A O 1
ATOM 1488 N N . LEU A 1 186 ? -19.147 5.934 42.942 1.00 93.00 186 LEU A N 1
ATOM 1489 C CA . LEU A 1 186 ? -18.709 4.534 42.970 1.00 93.00 186 LEU A CA 1
ATOM 1490 C C . LEU A 1 186 ? -18.248 4.081 41.581 1.00 93.00 186 LEU A C 1
ATOM 1492 O O . LEU A 1 186 ? -17.122 3.623 41.422 1.00 93.00 186 LEU A O 1
ATOM 1496 N N . ASP A 1 187 ? -19.106 4.273 40.579 1.00 93.06 187 ASP A N 1
ATOM 1497 C CA . ASP A 1 187 ? -18.909 3.850 39.191 1.00 93.06 187 ASP A CA 1
ATOM 1498 C C . ASP A 1 187 ? -19.683 4.791 38.237 1.00 93.06 187 ASP A C 1
ATOM 1500 O O . ASP A 1 187 ? -20.484 5.634 38.667 1.00 93.06 187 ASP A O 1
ATOM 1504 N N . HIS A 1 188 ? -19.407 4.698 36.936 1.00 92.31 188 HIS A N 1
ATOM 1505 C CA . HIS A 1 188 ? -20.057 5.492 35.892 1.00 92.31 188 HIS A CA 1
ATOM 1506 C C . HIS A 1 188 ? -20.157 4.740 34.566 1.00 92.31 188 HIS A C 1
ATOM 1508 O O . HIS A 1 188 ? -19.429 3.783 34.310 1.00 92.31 188 HIS A O 1
ATOM 1514 N N . THR A 1 189 ? -21.074 5.169 33.707 1.00 92.44 189 THR A N 1
ATOM 1515 C CA . THR A 1 189 ? -21.247 4.644 32.347 1.00 92.44 189 THR A CA 1
ATOM 1516 C C . THR A 1 189 ? -21.808 5.749 31.465 1.00 92.44 189 THR A C 1
ATOM 1518 O O . THR A 1 189 ? -22.740 6.445 31.865 1.00 92.44 189 THR A O 1
ATOM 1521 N N . TYR A 1 190 ? -21.244 5.924 30.275 1.00 91.50 190 TYR A N 1
ATOM 1522 C CA . TYR A 1 190 ? -21.803 6.814 29.259 1.00 91.50 190 TYR A CA 1
ATOM 1523 C C . TYR A 1 190 ? -22.853 6.048 28.463 1.00 91.50 190 TYR A C 1
ATOM 1525 O O . TYR A 1 190 ? -22.513 5.070 27.803 1.00 91.50 190 TYR A O 1
ATOM 1533 N N . LEU A 1 191 ? -24.113 6.473 28.534 1.00 92.69 191 LEU A N 1
ATOM 1534 C CA . LEU A 1 191 ? -25.161 5.968 27.653 1.00 92.69 191 LEU A CA 1
ATOM 1535 C C . LEU A 1 191 ? -25.154 6.816 26.380 1.00 92.69 191 LEU A C 1
ATOM 1537 O O . LEU A 1 191 ? -25.395 8.022 26.446 1.00 92.69 191 LEU A O 1
ATOM 1541 N N . LEU A 1 192 ? -24.851 6.190 25.249 1.00 92.69 192 LEU A N 1
ATOM 1542 C CA . LEU A 1 192 ? -24.831 6.821 23.933 1.00 92.69 192 LEU A CA 1
ATOM 1543 C C . LEU A 1 192 ? -25.884 6.155 23.049 1.00 92.69 192 LEU A C 1
ATOM 1545 O O . LEU A 1 192 ? -26.083 4.940 23.125 1.00 92.69 192 LEU A O 1
ATOM 1549 N N . LEU A 1 193 ? -26.550 6.955 22.223 1.00 92.50 193 LEU A N 1
ATOM 1550 C CA . LEU A 1 193 ? -27.450 6.451 21.196 1.00 92.50 193 LEU A CA 1
ATOM 1551 C C . LEU A 1 193 ? -26.674 6.208 19.906 1.00 92.50 193 LEU A C 1
ATOM 1553 O O . LEU A 1 193 ? -25.792 6.995 19.563 1.00 92.50 193 LEU A O 1
ATOM 1557 N N . GLU A 1 194 ? -27.002 5.135 19.196 1.00 91.62 194 GLU A N 1
ATOM 1558 C CA . GLU A 1 194 ? -26.535 4.952 17.821 1.00 91.62 194 GLU A CA 1
ATOM 1559 C C . GLU A 1 194 ? -27.024 6.131 16.971 1.00 91.62 194 GLU A C 1
ATOM 1561 O O . GLU A 1 194 ? -28.171 6.567 17.101 1.00 91.62 194 GLU A O 1
ATOM 1566 N N . ALA A 1 195 ? -26.132 6.701 16.162 1.00 86.00 195 ALA A N 1
ATOM 1567 C CA . ALA A 1 195 ? -26.523 7.692 15.174 1.00 86.00 195 ALA A CA 1
ATOM 1568 C C . ALA A 1 195 ? -27.424 7.013 14.133 1.00 86.00 195 ALA A C 1
ATOM 1570 O O . ALA A 1 195 ? -27.020 6.026 13.524 1.00 86.00 195 ALA A O 1
ATOM 1571 N N . GLU A 1 196 ? -28.636 7.542 13.955 1.00 75.88 196 GLU A N 1
ATOM 1572 C CA . GLU A 1 196 ? -29.459 7.259 12.778 1.00 75.88 196 GLU A CA 1
ATOM 1573 C C . GLU A 1 196 ? -28.625 7.659 11.549 1.00 75.88 196 GLU A C 1
ATOM 1575 O O . GLU A 1 196 ? -28.181 8.806 11.462 1.00 75.88 196 GLU A O 1
ATOM 1580 N N . GLU A 1 197 ? -28.330 6.708 10.658 1.00 65.38 197 GLU A N 1
ATOM 1581 C CA . GLU A 1 197 ? -27.695 7.035 9.382 1.00 65.38 197 GLU A CA 1
ATOM 1582 C C . GLU A 1 197 ? -28.740 7.750 8.521 1.00 65.38 197 GLU A C 1
ATOM 1584 O O . GLU A 1 197 ? -29.878 7.289 8.420 1.00 65.38 197 GLU A O 1
ATOM 1589 N N . GLU A 1 198 ? -28.384 8.902 7.950 1.00 54.31 198 GLU A N 1
ATOM 1590 C CA . GLU A 1 198 ? -29.268 9.618 7.032 1.00 54.31 198 GLU A CA 1
ATOM 1591 C C . GLU A 1 198 ? -29.295 8.854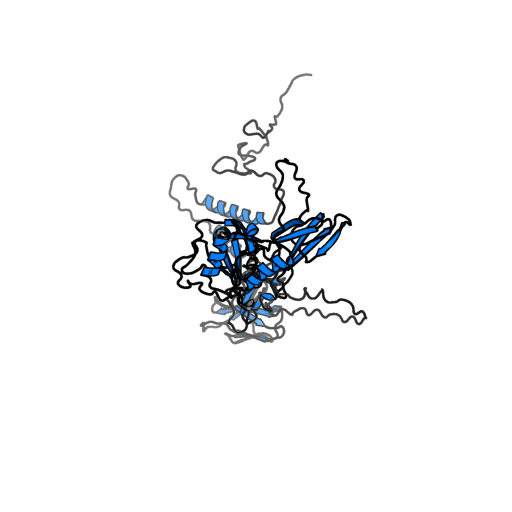 5.703 1.00 54.31 198 GL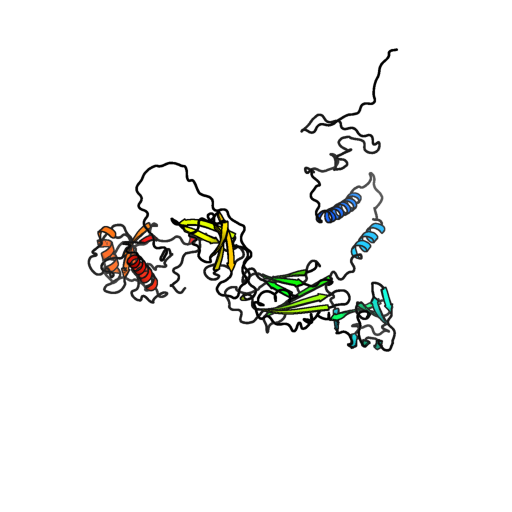U A C 1
ATOM 1593 O O . GLU A 1 198 ? -28.537 9.151 4.783 1.00 54.31 198 GLU A O 1
ATOM 1598 N N . GLU A 1 199 ? -30.163 7.839 5.629 1.00 43.66 199 GLU A N 1
ATOM 1599 C CA . GLU A 1 199 ? -30.638 7.272 4.369 1.00 43.66 199 GLU A CA 1
ATOM 1600 C C . GLU A 1 199 ? -31.240 8.420 3.553 1.00 43.66 199 GLU A C 1
ATOM 1602 O O . GLU A 1 199 ? -32.384 8.836 3.769 1.00 43.66 199 GLU A O 1
ATOM 1607 N N . SER A 1 200 ? -30.449 8.966 2.629 1.00 41.97 200 SER A N 1
ATOM 1608 C CA . SER A 1 200 ? -30.948 9.849 1.589 1.00 41.97 200 SER A CA 1
ATOM 1609 C C . SER A 1 200 ? -31.895 9.027 0.725 1.00 41.97 200 SER A C 1
ATOM 1611 O O . SER A 1 200 ? -31.454 8.302 -0.164 1.00 41.97 200 SER A O 1
ATOM 1613 N N . TYR A 1 201 ? -33.192 9.116 1.017 1.00 43.66 201 TYR A N 1
ATOM 1614 C CA . TYR A 1 201 ? -34.221 8.693 0.080 1.00 43.66 201 TYR A CA 1
ATOM 1615 C C . TYR A 1 201 ? -34.014 9.504 -1.195 1.00 43.66 201 TYR A C 1
ATOM 1617 O O . TYR A 1 201 ? -34.358 10.692 -1.236 1.00 43.66 201 TYR A O 1
ATOM 1625 N N . ASP A 1 202 ? -33.453 8.857 -2.217 1.00 40.12 202 ASP A N 1
ATOM 1626 C CA . ASP A 1 202 ? -33.631 9.307 -3.587 1.00 40.12 202 ASP A CA 1
ATOM 1627 C C . ASP A 1 202 ? -35.131 9.499 -3.780 1.00 40.12 202 ASP A C 1
ATOM 1629 O O . ASP A 1 202 ? -35.949 8.614 -3.524 1.00 40.12 202 ASP A O 1
ATOM 1633 N N . THR A 1 203 ? -35.506 10.741 -4.062 1.00 38.78 203 THR A N 1
ATOM 1634 C CA . THR A 1 203 ? -36.909 11.108 -4.192 1.00 38.78 203 THR A CA 1
ATOM 1635 C C . THR A 1 203 ? -37.302 10.719 -5.599 1.00 38.78 203 THR A C 1
ATOM 1637 O O . THR A 1 203 ? -36.954 11.461 -6.509 1.00 38.78 203 THR A O 1
ATOM 1640 N N . ASP A 1 204 ? -37.955 9.563 -5.753 1.00 41.53 204 ASP A N 1
ATOM 1641 C CA . ASP A 1 204 ? -38.260 8.915 -7.036 1.00 41.53 204 ASP A CA 1
ATOM 1642 C C . ASP A 1 204 ? -38.676 9.928 -8.122 1.00 41.53 204 ASP A C 1
ATOM 1644 O O . ASP A 1 204 ? -39.823 10.383 -8.176 1.00 41.53 204 ASP A O 1
ATOM 1648 N N . VAL A 1 205 ? -37.727 10.296 -8.991 1.00 43.50 205 VAL A N 1
ATOM 1649 C CA . VAL A 1 205 ? -38.001 11.057 -10.211 1.00 43.50 205 VAL A CA 1
ATOM 1650 C C . VAL A 1 205 ? -38.271 10.035 -11.306 1.00 43.50 205 VAL A C 1
ATOM 1652 O O . VAL A 1 205 ? -37.364 9.586 -11.999 1.00 43.50 205 VAL A O 1
ATOM 1655 N N . GLU A 1 206 ? -39.539 9.650 -11.436 1.00 46.59 206 GLU A N 1
ATOM 1656 C CA . GLU A 1 206 ? -40.043 8.985 -12.639 1.00 46.59 206 GLU A CA 1
ATOM 1657 C C . GLU A 1 206 ? -40.009 9.978 -13.821 1.00 46.59 206 GLU A C 1
ATOM 1659 O O . GLU A 1 206 ? -41.007 10.636 -14.099 1.00 46.59 206 GLU A O 1
ATOM 1664 N N . ASP A 1 207 ? -38.868 10.102 -14.504 1.00 39.66 207 ASP A N 1
ATOM 1665 C CA . ASP A 1 207 ? -38.755 10.659 -15.862 1.00 39.66 207 ASP A CA 1
ATOM 1666 C C . ASP A 1 207 ? -37.524 10.051 -16.579 1.00 39.66 207 ASP A C 1
ATOM 1668 O O . ASP A 1 207 ? -36.561 9.622 -15.945 1.00 39.66 207 ASP A O 1
ATOM 1672 N N . GLU A 1 208 ? -37.590 9.934 -17.908 1.00 48.84 208 GLU A N 1
ATOM 1673 C CA . GLU A 1 208 ? -36.739 9.043 -18.718 1.00 48.84 208 GLU A CA 1
ATOM 1674 C C . GLU A 1 208 ? -35.445 9.713 -19.239 1.00 48.84 208 GLU A C 1
ATOM 1676 O O . GLU A 1 208 ? -35.547 10.662 -20.011 1.00 48.84 208 GLU A O 1
ATOM 1681 N N . GLU A 1 209 ? -34.249 9.171 -18.940 1.00 40.91 209 GLU A N 1
ATOM 1682 C CA . GLU A 1 209 ? -33.047 9.233 -19.815 1.00 40.91 209 GLU A CA 1
ATOM 1683 C C . GLU A 1 209 ? -31.923 8.275 -19.318 1.00 40.91 209 GLU A C 1
ATOM 1685 O O . GLU A 1 209 ? -31.302 8.510 -18.286 1.00 40.91 209 GLU A O 1
ATOM 1690 N N . GLU A 1 210 ? -31.650 7.174 -20.042 1.00 47.97 210 GLU A N 1
ATOM 1691 C CA . GLU A 1 210 ? -30.517 6.256 -19.775 1.00 47.97 210 GLU A CA 1
ATOM 1692 C C . GLU A 1 210 ? -29.232 6.736 -20.494 1.00 47.97 210 GLU A C 1
ATOM 1694 O O . GLU A 1 210 ? -29.008 6.347 -21.640 1.00 47.97 210 GLU A O 1
ATOM 1699 N N . GLU A 1 211 ? -28.359 7.531 -19.857 1.00 41.03 211 GLU A N 1
ATOM 1700 C CA . GLU A 1 211 ? -26.978 7.760 -20.347 1.00 41.03 211 GLU A CA 1
ATOM 1701 C C . GLU A 1 211 ? -25.997 8.185 -19.212 1.00 41.03 211 GLU A C 1
ATOM 1703 O O . GLU A 1 211 ? -26.191 9.199 -18.549 1.00 41.03 211 GLU A O 1
ATOM 1708 N N . ASP A 1 212 ? -24.917 7.407 -19.024 1.00 36.62 212 ASP A N 1
ATOM 1709 C CA . ASP A 1 212 ? -23.670 7.709 -18.280 1.00 36.62 212 ASP A CA 1
ATOM 1710 C C . ASP A 1 212 ? -23.702 8.056 -16.754 1.00 36.62 212 ASP A C 1
ATOM 1712 O O . ASP A 1 212 ? -23.054 9.009 -16.310 1.00 36.62 212 ASP A O 1
ATOM 1716 N N . GLU A 1 213 ? -24.307 7.213 -15.899 1.00 42.72 213 GLU A N 1
ATOM 1717 C CA . GLU A 1 213 ? -24.151 7.269 -14.420 1.00 42.72 213 GLU A CA 1
ATOM 1718 C C . GLU A 1 213 ? -23.136 6.248 -13.827 1.00 42.72 213 GLU A C 1
ATOM 1720 O O . GLU A 1 213 ? -23.506 5.377 -13.043 1.00 42.72 213 GLU A O 1
ATOM 1725 N N . GLU A 1 214 ? -21.834 6.354 -14.140 1.00 41.81 214 GLU A N 1
ATOM 1726 C CA . GLU A 1 214 ? -20.770 5.573 -13.444 1.00 41.81 214 GLU A CA 1
ATOM 1727 C C . GLU A 1 214 ? -19.851 6.409 -12.513 1.00 41.81 214 GLU A C 1
ATOM 1729 O O . GLU A 1 214 ? -19.125 5.842 -11.698 1.00 41.81 214 GLU A O 1
ATOM 1734 N N . ASP A 1 215 ? -19.887 7.748 -12.573 1.00 36.56 215 ASP A N 1
ATOM 1735 C CA . ASP A 1 215 ? -18.832 8.630 -12.016 1.00 36.56 215 ASP A CA 1
ATOM 1736 C C . ASP A 1 215 ? -19.204 9.388 -10.704 1.00 36.56 215 ASP A C 1
ATOM 1738 O O . ASP A 1 215 ? -18.489 10.312 -10.308 1.00 36.56 215 ASP A O 1
ATOM 1742 N N . GLN A 1 216 ? -20.311 9.054 -10.010 1.00 40.72 216 GLN A N 1
ATOM 1743 C CA . GLN A 1 216 ? -20.790 9.809 -8.819 1.00 40.72 216 GLN A CA 1
ATOM 1744 C C . GLN A 1 216 ? -21.126 8.992 -7.545 1.00 40.72 216 GLN A C 1
ATOM 1746 O O . GLN A 1 216 ? -21.747 9.517 -6.622 1.00 40.72 216 GLN A O 1
ATOM 1751 N N . GLU A 1 217 ? -20.656 7.747 -7.403 1.00 43.69 217 GLU A N 1
ATOM 1752 C CA . GLU A 1 217 ? -20.828 6.984 -6.144 1.00 43.69 217 GLU A CA 1
ATOM 1753 C C . GLU A 1 217 ? -19.842 7.363 -5.010 1.00 43.69 217 GLU A C 1
ATOM 1755 O O . GLU A 1 217 ? -20.071 7.009 -3.850 1.00 43.69 217 GLU A O 1
ATOM 1760 N N . GLU A 1 218 ? -18.747 8.083 -5.296 1.00 42.28 218 GLU A N 1
ATOM 1761 C CA . GLU A 1 218 ? -17.615 8.242 -4.357 1.00 42.28 218 GLU A CA 1
ATOM 1762 C C . GLU A 1 218 ? -17.914 9.031 -3.058 1.00 42.28 218 GLU A C 1
ATOM 1764 O O . GLU A 1 218 ? -17.109 8.978 -2.125 1.00 42.28 218 GLU A O 1
ATOM 1769 N N . GLU A 1 219 ? -19.045 9.740 -2.935 1.00 46.38 219 GLU A N 1
ATOM 1770 C CA . GLU A 1 219 ? -19.354 10.543 -1.732 1.00 46.38 219 GLU A CA 1
ATOM 1771 C C . GLU A 1 219 ? -20.123 9.772 -0.629 1.00 46.38 219 GLU A C 1
ATOM 1773 O O . GLU A 1 219 ? -20.343 10.309 0.459 1.00 46.38 219 GLU A O 1
ATOM 1778 N N . ARG A 1 220 ? -20.490 8.494 -0.846 1.00 49.31 220 ARG A N 1
ATOM 1779 C CA . ARG A 1 220 ? -21.316 7.724 0.114 1.00 49.31 220 ARG A CA 1
ATOM 1780 C C . ARG A 1 220 ? -20.575 7.225 1.371 1.00 49.31 220 ARG A C 1
ATOM 1782 O O . ARG A 1 220 ? -21.211 7.030 2.409 1.00 49.31 220 ARG A O 1
ATOM 1789 N N . ASP A 1 221 ? -19.259 6.983 1.324 1.00 56.28 221 ASP A N 1
ATOM 1790 C CA . ASP A 1 221 ? -18.575 6.221 2.386 1.00 56.28 221 ASP A CA 1
ATOM 1791 C C . ASP A 1 221 ? -17.938 7.100 3.485 1.00 56.28 221 ASP A C 1
ATOM 1793 O O . ASP A 1 221 ? -16.909 7.759 3.305 1.00 56.28 221 ASP A O 1
ATOM 1797 N N . SER A 1 222 ? -18.530 7.091 4.687 1.00 77.44 222 SER A N 1
ATOM 1798 C CA . SER A 1 222 ? -18.082 7.930 5.816 1.00 77.44 222 SER A CA 1
ATOM 1799 C C . SER A 1 222 ? -16.704 7.534 6.373 1.00 77.44 222 SER A C 1
ATOM 1801 O O . SER A 1 222 ? -16.127 8.275 7.174 1.00 77.44 222 SER A O 1
ATOM 1803 N N . LEU A 1 223 ? -16.176 6.368 5.990 1.00 89.38 223 LEU A N 1
ATOM 1804 C CA . LEU A 1 223 ? -14.867 5.852 6.385 1.00 89.38 223 LEU A CA 1
ATOM 1805 C C . LEU A 1 223 ? -14.098 5.405 5.137 1.00 89.38 223 LEU A C 1
ATOM 1807 O O . LEU A 1 223 ? -14.339 4.325 4.624 1.00 89.38 223 LEU A O 1
ATOM 1811 N N . SER A 1 224 ? -13.111 6.185 4.701 1.00 91.31 224 SER A N 1
ATOM 1812 C CA . SER A 1 224 ? -12.218 5.815 3.593 1.00 91.31 224 SER A CA 1
ATOM 1813 C C . SER A 1 224 ? -10.828 5.417 4.099 1.00 91.31 224 SER A C 1
ATOM 1815 O O . SER A 1 224 ? -10.335 5.953 5.096 1.00 91.31 224 SER A O 1
ATOM 1817 N N . CYS A 1 225 ? -10.156 4.496 3.406 1.00 92.62 225 CYS A N 1
ATOM 1818 C CA . CYS A 1 225 ? -8.764 4.119 3.672 1.00 92.62 225 CYS A CA 1
ATOM 1819 C C . CYS A 1 225 ? -7.951 4.093 2.373 1.00 92.62 225 CYS A C 1
ATOM 1821 O O . CYS A 1 225 ? -8.461 3.693 1.334 1.00 92.62 225 CYS A O 1
ATOM 1823 N N . SER A 1 226 ? -6.677 4.482 2.438 1.00 92.69 226 SER A N 1
ATOM 1824 C CA . SER A 1 226 ? -5.729 4.364 1.326 1.00 92.69 226 SER A CA 1
ATOM 1825 C C . SER A 1 226 ? -4.302 4.085 1.804 1.00 92.69 226 SER A C 1
ATOM 1827 O O . SER A 1 226 ? -3.928 4.365 2.951 1.00 92.69 226 SER A O 1
ATOM 1829 N N . THR A 1 227 ? -3.481 3.506 0.928 1.00 92.62 227 THR A N 1
ATOM 1830 C CA . THR A 1 227 ? -2.052 3.282 1.175 1.00 92.62 227 THR A CA 1
ATOM 1831 C C . THR A 1 227 ? -1.189 3.734 0.002 1.00 92.62 227 THR A C 1
ATOM 1833 O O . THR A 1 227 ? -1.576 3.627 -1.155 1.00 92.62 227 THR A O 1
ATOM 1836 N N . ARG A 1 228 ? 0.020 4.219 0.304 1.00 90.81 228 ARG A N 1
ATOM 1837 C CA . ARG A 1 228 ? 1.008 4.678 -0.694 1.00 90.81 228 ARG A CA 1
ATOM 1838 C C . ARG A 1 228 ? 1.841 3.539 -1.286 1.00 90.81 228 ARG A C 1
ATOM 1840 O O . ARG A 1 228 ? 2.604 3.760 -2.220 1.00 90.81 228 ARG A O 1
ATOM 1847 N N . THR A 1 229 ? 1.790 2.367 -0.652 1.00 88.94 229 THR A N 1
ATOM 1848 C CA . THR A 1 229 ? 2.699 1.232 -0.861 1.00 88.94 229 THR A CA 1
ATOM 1849 C C . THR A 1 229 ? 2.183 -0.003 -0.112 1.00 88.94 229 THR A C 1
ATOM 1851 O O . THR A 1 229 ? 1.386 0.113 0.821 1.00 88.94 229 THR A O 1
ATOM 1854 N N . TYR A 1 230 ? 2.668 -1.190 -0.470 1.00 86.19 230 TYR A N 1
ATOM 1855 C CA . TYR A 1 230 ? 2.275 -2.479 0.120 1.00 86.19 230 TYR A CA 1
ATOM 1856 C C . TYR A 1 230 ? 2.901 -2.771 1.503 1.00 86.19 230 TYR A C 1
ATOM 1858 O O . TYR A 1 230 ? 2.858 -3.901 1.986 1.00 86.19 230 TYR A O 1
ATOM 1866 N N . SER A 1 231 ? 3.534 -1.784 2.146 1.00 81.31 231 SER A N 1
ATOM 1867 C CA . SER A 1 231 ? 4.325 -1.970 3.372 1.00 81.31 231 SER A CA 1
ATOM 1868 C C . SER A 1 231 ? 4.179 -0.817 4.374 1.00 81.31 231 SER A C 1
ATOM 1870 O O . SER A 1 231 ? 3.538 0.195 4.100 1.00 81.31 231 SER A O 1
ATOM 1872 N N . CYS A 1 232 ? 4.796 -0.971 5.552 1.00 79.88 232 CYS A N 1
ATOM 1873 C CA . CYS A 1 232 ? 4.908 0.020 6.632 1.00 79.88 232 CYS A CA 1
ATOM 1874 C C . CYS A 1 232 ? 3.591 0.438 7.307 1.00 79.88 232 CYS A C 1
ATOM 1876 O O . CYS A 1 232 ? 3.431 0.195 8.504 1.00 79.88 232 CYS A O 1
ATOM 1878 N N . SER A 1 233 ? 2.664 1.080 6.594 1.00 89.56 233 SER A N 1
ATOM 1879 C CA . SER A 1 233 ? 1.404 1.578 7.160 1.00 89.56 233 SER A CA 1
ATOM 1880 C C . SER A 1 233 ? 0.394 2.014 6.103 1.00 89.56 233 SER A C 1
ATOM 1882 O O . SER A 1 233 ? 0.779 2.665 5.134 1.00 89.56 233 SER A O 1
ATOM 1884 N N . PHE A 1 234 ? -0.892 1.800 6.380 1.00 92.31 234 PHE A N 1
ATOM 1885 C CA . PHE A 1 234 ? -2.007 2.419 5.654 1.00 92.31 234 PHE A CA 1
ATOM 1886 C C . PHE A 1 234 ? -2.600 3.591 6.455 1.00 92.31 234 PHE A C 1
ATOM 1888 O O . PHE A 1 234 ? -2.335 3.745 7.654 1.00 92.31 234 PHE A O 1
ATOM 1895 N N . THR A 1 235 ? -3.390 4.440 5.800 1.00 92.69 235 THR A N 1
ATOM 1896 C CA . THR A 1 235 ? -4.055 5.599 6.409 1.00 92.69 235 THR A CA 1
ATOM 1897 C C . THR A 1 235 ? -5.561 5.506 6.199 1.00 92.69 235 THR A C 1
ATOM 1899 O O . THR A 1 235 ? -6.009 5.162 5.114 1.00 92.69 235 THR A O 1
ATOM 1902 N N . CYS A 1 236 ? -6.343 5.854 7.219 1.00 93.50 236 CYS A N 1
ATOM 1903 C CA . CYS A 1 236 ? -7.801 5.934 7.137 1.00 93.50 236 CYS A CA 1
ATOM 1904 C C . CYS A 1 236 ? -8.305 7.303 7.596 1.00 93.50 236 CYS A C 1
ATOM 1906 O O . CYS A 1 236 ? -7.719 7.919 8.494 1.00 93.50 236 CYS A O 1
ATOM 1908 N N . ARG A 1 237 ? -9.399 7.766 6.994 1.00 91.88 237 ARG A N 1
ATOM 1909 C CA . ARG A 1 237 ? -10.110 9.004 7.315 1.00 91.88 237 ARG A CA 1
ATOM 1910 C C . ARG A 1 237 ? -11.559 8.670 7.647 1.00 91.88 237 ARG A C 1
ATOM 1912 O O . ARG A 1 237 ? -12.256 8.083 6.830 1.00 91.88 237 ARG A O 1
ATOM 1919 N N . LEU A 1 238 ? -11.999 9.066 8.835 1.00 90.81 238 LEU A N 1
ATOM 1920 C CA . LEU A 1 238 ? -13.394 8.988 9.257 1.00 90.81 238 LEU A CA 1
ATOM 1921 C C . LEU A 1 238 ? -14.008 10.390 9.196 1.00 90.81 238 LEU A C 1
ATOM 1923 O O . LEU A 1 238 ? -13.627 11.263 9.982 1.00 90.81 238 LEU A O 1
ATOM 1927 N N . SER A 1 239 ? -14.950 10.593 8.283 1.00 87.56 239 SER A N 1
ATOM 1928 C CA . SER A 1 239 ? -15.806 11.778 8.219 1.00 87.56 239 SER A CA 1
ATOM 1929 C C . SER A 1 239 ? -16.878 11.666 9.302 1.00 87.56 239 SER A C 1
ATOM 1931 O O . SER A 1 239 ? -17.753 10.809 9.242 1.00 87.56 239 SER A O 1
ATOM 1933 N N . ALA A 1 240 ? -16.771 12.497 10.340 1.00 83.00 240 ALA A N 1
ATOM 1934 C CA . ALA A 1 240 ? -17.630 12.418 11.524 1.00 83.00 240 ALA A CA 1
ATOM 1935 C C . ALA A 1 240 ? -17.820 13.807 12.155 1.00 83.00 240 ALA A C 1
ATOM 1937 O O . ALA A 1 240 ? -17.396 14.085 13.281 1.00 83.00 240 ALA A O 1
ATOM 1938 N N . SER A 1 241 ? -18.462 14.704 11.408 1.00 82.19 241 SER A N 1
ATOM 1939 C CA . SER A 1 241 ? -18.829 16.041 11.878 1.00 82.19 241 SER A CA 1
ATOM 1940 C C . SER A 1 241 ? -19.701 15.981 13.137 1.00 82.19 241 SER A C 1
ATOM 1942 O O . SER A 1 241 ? -20.652 15.210 13.208 1.00 82.19 241 SER A O 1
ATOM 1944 N N . GLY A 1 242 ? -19.390 16.807 14.141 1.00 80.94 242 GLY A N 1
ATOM 1945 C CA . GLY A 1 242 ? -20.117 16.829 15.420 1.00 80.94 242 GLY A CA 1
ATOM 1946 C C . GLY A 1 242 ? -19.678 15.766 16.439 1.00 80.94 242 GLY A C 1
ATOM 1947 O O . GLY A 1 242 ? -20.143 15.792 17.582 1.00 80.94 242 GLY A O 1
ATOM 1948 N N . PHE A 1 243 ? -18.751 14.873 16.082 1.00 86.69 243 PHE A N 1
ATOM 1949 C CA . PHE A 1 243 ? -18.110 13.960 17.028 1.00 86.69 243 PHE A CA 1
ATOM 1950 C C . PHE A 1 243 ? -16.853 14.592 17.649 1.00 86.69 243 PHE A C 1
ATOM 1952 O O . PHE A 1 243 ? -16.196 15.425 17.026 1.00 86.69 243 PHE A O 1
ATOM 1959 N N . THR A 1 244 ? -16.517 14.236 18.896 1.00 85.94 244 THR A N 1
ATOM 1960 C CA . THR A 1 244 ? -15.401 14.874 19.634 1.00 85.94 244 THR A CA 1
ATOM 1961 C C . THR A 1 244 ? -14.221 13.941 19.884 1.00 85.94 244 THR A C 1
ATOM 1963 O O . THR A 1 244 ? -13.090 14.409 19.985 1.00 85.94 244 THR A O 1
ATOM 1966 N N . ALA A 1 245 ? -14.462 12.630 19.956 1.00 88.06 245 ALA A N 1
ATOM 1967 C CA . ALA A 1 245 ? -13.425 11.614 20.076 1.00 88.06 245 ALA A CA 1
ATOM 1968 C C . ALA A 1 245 ? -13.684 10.472 19.090 1.00 88.06 245 ALA A C 1
ATOM 1970 O O . ALA A 1 245 ? -14.820 10.023 18.950 1.00 88.06 245 ALA A O 1
ATOM 1971 N N . ALA A 1 246 ? -12.624 9.957 18.468 1.00 90.50 246 ALA A N 1
ATOM 1972 C CA . ALA A 1 246 ? -12.696 8.797 17.588 1.00 90.50 246 ALA A CA 1
ATOM 1973 C C . ALA A 1 246 ? -11.532 7.826 17.830 1.00 90.50 246 ALA A C 1
ATOM 1975 O O . ALA A 1 246 ? -10.414 8.234 18.176 1.00 90.50 246 ALA A O 1
ATOM 1976 N N . ARG A 1 247 ? -11.805 6.534 17.635 1.00 92.44 247 ARG A N 1
ATOM 1977 C CA . ARG A 1 247 ? -10.846 5.431 17.738 1.00 92.44 247 ARG A CA 1
ATOM 1978 C C . ARG A 1 247 ? -11.024 4.435 16.595 1.00 92.44 247 ARG A C 1
ATOM 1980 O O . ARG A 1 247 ? -12.110 4.324 16.037 1.00 92.44 247 ARG A O 1
ATOM 1987 N N . LEU A 1 248 ? -9.973 3.691 16.268 1.00 94.31 248 LEU A N 1
ATOM 1988 C CA . LEU A 1 248 ? -9.974 2.715 15.178 1.00 94.31 248 LEU A CA 1
ATOM 1989 C C . LEU A 1 248 ? -9.177 1.463 15.575 1.00 94.31 248 LEU A C 1
ATOM 1991 O O . LEU A 1 248 ? -8.105 1.569 16.175 1.00 94.31 248 LEU A O 1
ATOM 1995 N N . SER A 1 249 ? -9.713 0.283 15.266 1.00 94.81 249 SER A N 1
ATOM 1996 C CA . SER A 1 249 ? -9.045 -1.021 15.386 1.00 94.81 249 SER A CA 1
ATOM 1997 C C . SER A 1 249 ? -9.190 -1.793 14.070 1.00 94.81 249 SER A C 1
ATOM 1999 O O . SER A 1 249 ? -10.171 -1.621 13.343 1.00 94.81 249 SER A O 1
ATOM 2001 N N . PHE A 1 250 ? -8.202 -2.620 13.735 1.00 94.31 250 PHE A N 1
ATOM 2002 C CA . PHE A 1 250 ? -8.169 -3.383 12.487 1.00 94.31 250 PHE A CA 1
ATOM 2003 C C . PHE A 1 250 ? -7.676 -4.814 12.723 1.00 94.31 250 PHE A C 1
ATOM 2005 O O . PHE A 1 250 ? -7.011 -5.098 13.714 1.00 94.31 250 PHE A O 1
ATOM 2012 N N . HIS A 1 251 ? -8.001 -5.730 11.819 1.00 92.38 251 HIS A N 1
ATOM 2013 C CA . HIS A 1 251 ? -7.492 -7.105 11.823 1.00 92.38 251 HIS A CA 1
ATOM 2014 C C . HIS A 1 251 ? -7.547 -7.698 10.418 1.00 92.38 251 HIS A C 1
ATOM 2016 O O . HIS A 1 251 ? -8.205 -7.149 9.540 1.00 92.38 251 HIS A O 1
ATOM 2022 N N . ARG A 1 252 ? -6.875 -8.831 10.197 1.00 89.88 252 ARG A N 1
ATOM 2023 C CA . ARG A 1 252 ? -7.205 -9.712 9.069 1.00 89.88 252 ARG A CA 1
ATOM 2024 C C . ARG A 1 252 ? -8.457 -10.515 9.423 1.00 89.88 252 ARG A C 1
ATOM 2026 O O . ARG A 1 252 ? -8.627 -10.898 10.582 1.00 89.88 252 ARG A O 1
ATOM 2033 N N . TYR A 1 253 ? -9.307 -10.797 8.440 1.00 88.75 253 TYR A N 1
ATOM 2034 C CA . TYR A 1 253 ? -10.477 -11.656 8.629 1.00 88.75 253 TYR A CA 1
ATOM 2035 C C . TYR A 1 253 ? -10.068 -13.003 9.262 1.00 88.75 253 TYR A C 1
ATOM 2037 O O . TYR A 1 253 ? -9.108 -13.638 8.826 1.00 88.75 253 TYR A O 1
ATOM 2045 N N . GLY A 1 254 ? -10.759 -13.414 10.331 1.00 85.06 254 GLY A N 1
ATOM 2046 C CA . GLY A 1 254 ? -10.427 -14.615 11.114 1.00 85.06 254 GLY A CA 1
ATOM 2047 C C . GLY A 1 254 ? -9.327 -14.450 12.180 1.00 85.06 254 GLY A C 1
ATOM 2048 O O . GLY A 1 254 ? -9.057 -15.404 12.90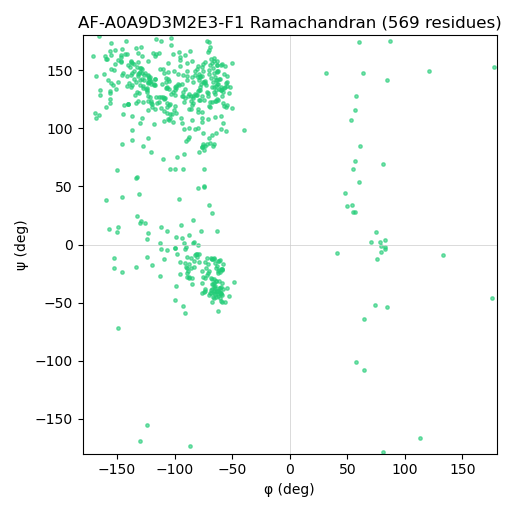8 1.00 85.06 254 GLY A O 1
ATOM 2049 N N . GLN A 1 255 ? -8.709 -13.271 12.319 1.00 88.31 255 GLN A N 1
ATOM 2050 C CA . GLN A 1 255 ? -7.764 -12.952 13.402 1.00 88.31 255 GLN A CA 1
ATOM 2051 C C . GLN A 1 255 ? -8.407 -12.074 14.493 1.00 88.31 255 GLN A C 1
ATOM 2053 O O . GLN A 1 255 ? -9.535 -11.608 14.355 1.00 88.31 255 GLN A O 1
ATOM 2058 N N . GLN A 1 256 ? -7.699 -11.854 15.605 1.00 88.25 256 GLN A N 1
ATOM 2059 C CA . GLN A 1 256 ? -8.160 -10.969 16.684 1.00 88.25 256 GLN A CA 1
ATOM 2060 C C . GLN A 1 256 ? -7.908 -9.480 16.353 1.00 88.25 256 GLN A C 1
ATOM 2062 O O . GLN A 1 256 ? -6.865 -9.173 15.769 1.00 88.25 256 GLN A O 1
ATOM 2067 N N . PRO A 1 257 ? -8.803 -8.553 16.756 1.00 89.00 257 PRO A N 1
ATOM 2068 C CA . PRO A 1 257 ? -8.608 -7.105 16.628 1.00 89.00 257 PRO A CA 1
ATOM 2069 C C . PRO A 1 257 ? -7.303 -6.588 17.252 1.00 89.00 257 PRO A C 1
ATOM 2071 O O . PRO A 1 257 ? -6.925 -6.987 18.356 1.00 89.00 257 PRO A O 1
ATOM 2074 N N . THR A 1 258 ? -6.640 -5.645 16.578 1.00 88.81 258 THR A N 1
ATOM 2075 C CA . THR A 1 258 ? -5.499 -4.904 17.138 1.00 88.81 258 THR A CA 1
ATOM 2076 C C . THR A 1 258 ? -5.930 -3.923 18.233 1.00 88.81 258 THR A C 1
ATOM 2078 O O . THR A 1 258 ? -7.109 -3.588 18.391 1.00 88.81 258 THR A O 1
ATOM 2081 N N . GLN A 1 259 ? -4.958 -3.432 19.007 1.00 91.81 259 GLN A N 1
ATOM 2082 C CA . GLN A 1 259 ? -5.188 -2.382 19.998 1.00 91.81 259 GLN A CA 1
ATOM 2083 C C . GLN A 1 259 ? -5.822 -1.136 19.353 1.00 91.81 259 GLN A C 1
ATOM 2085 O O . GLN A 1 259 ? -5.408 -0.697 18.287 1.00 91.81 259 GLN A O 1
ATOM 2090 N N . TRP A 1 260 ? -6.790 -0.526 20.042 1.00 91.62 260 TRP A N 1
ATOM 2091 C CA . TRP A 1 260 ? -7.408 0.728 19.612 1.00 91.62 260 TRP A CA 1
ATOM 2092 C C . TRP A 1 260 ? -6.382 1.860 19.450 1.00 91.62 260 TRP A C 1
ATOM 2094 O O . TRP A 1 260 ? -5.715 2.254 20.411 1.00 91.62 260 TRP A O 1
ATOM 2104 N N . HIS A 1 261 ? -6.320 2.413 18.241 1.00 89.94 261 HIS A N 1
ATOM 2105 C CA . HIS A 1 261 ? -5.626 3.651 17.903 1.00 89.94 261 HIS A CA 1
ATOM 2106 C C . HIS A 1 261 ? -6.582 4.840 18.088 1.00 89.94 261 HIS A C 1
ATOM 2108 O O . HIS A 1 261 ? -7.773 4.719 17.810 1.00 89.94 261 HIS A O 1
ATOM 2114 N N . TYR A 1 262 ? -6.077 5.993 18.533 1.00 88.25 262 TYR A N 1
ATOM 2115 C CA . TYR A 1 262 ? -6.883 7.185 18.841 1.00 88.25 262 TYR A CA 1
ATOM 2116 C C . TYR A 1 262 ? -6.440 8.377 17.987 1.00 88.25 262 TYR A C 1
ATOM 2118 O O . TYR A 1 262 ? -5.242 8.570 17.772 1.00 88.25 262 TYR A O 1
ATOM 2126 N N . ALA A 1 263 ? -7.394 9.181 17.512 1.00 81.50 263 ALA A N 1
ATOM 2127 C CA . ALA A 1 263 ? -7.096 10.354 16.692 1.00 81.50 263 ALA A CA 1
ATOM 2128 C C . ALA A 1 263 ? -6.586 11.539 17.550 1.00 81.50 263 ALA A C 1
ATOM 2130 O O . ALA A 1 263 ? -7.150 11.803 18.613 1.00 81.50 263 ALA A O 1
ATOM 2131 N N . PRO A 1 264 ? -5.551 12.286 17.114 1.00 65.38 264 PRO A N 1
ATOM 2132 C CA . PRO A 1 264 ? -4.892 13.299 17.948 1.00 65.38 264 PRO A CA 1
ATOM 2133 C C . PRO A 1 264 ? -5.594 14.668 17.994 1.00 65.38 264 PRO A C 1
ATOM 2135 O O . PRO A 1 264 ? -5.173 15.542 18.751 1.00 65.38 264 PRO A O 1
ATOM 2138 N N . THR A 1 265 ? -6.609 14.923 17.164 1.00 63.72 265 THR A N 1
ATOM 2139 C CA . THR A 1 265 ? -7.358 16.195 17.125 1.00 63.72 265 THR A CA 1
ATOM 2140 C C . THR A 1 265 ? -8.732 15.970 16.495 1.00 63.72 265 THR A C 1
ATOM 2142 O O . THR A 1 265 ? -8.835 15.226 15.523 1.00 63.72 265 THR A O 1
ATOM 2145 N N . ALA A 1 266 ? -9.766 16.636 17.015 1.00 57.34 266 ALA A N 1
ATOM 2146 C CA . ALA A 1 266 ? -11.071 16.715 16.366 1.00 57.34 266 ALA A CA 1
ATOM 2147 C C . ALA A 1 266 ? -11.093 17.855 15.333 1.00 57.34 266 ALA A C 1
ATOM 2149 O O . ALA A 1 266 ? -10.885 19.022 15.672 1.00 57.34 266 ALA A O 1
ATOM 2150 N N . GLN A 1 267 ? -11.347 17.500 14.078 1.00 61.59 267 GLN A N 1
ATOM 2151 C CA . GLN A 1 267 ? -11.766 18.394 12.993 1.00 61.59 267 GLN A CA 1
ATOM 2152 C C . GLN A 1 267 ? -12.999 17.750 12.328 1.00 61.59 267 GLN A C 1
ATOM 2154 O O . GLN A 1 267 ? -13.531 16.777 12.856 1.00 61.59 267 GLN A O 1
ATOM 2159 N N . ASN A 1 268 ? -13.457 18.240 11.171 1.00 69.12 268 ASN A N 1
ATOM 2160 C CA . ASN A 1 268 ? -14.586 17.618 10.454 1.00 69.12 268 ASN A CA 1
ATOM 2161 C C . ASN A 1 268 ? -14.313 16.148 10.055 1.00 69.12 268 ASN A C 1
ATOM 2163 O O . ASN A 1 268 ? -15.251 15.383 9.840 1.00 69.12 268 ASN A O 1
ATOM 2167 N N . HIS A 1 269 ? -13.038 15.755 9.983 1.00 83.12 269 HIS A N 1
ATOM 2168 C CA . HIS A 1 269 ? -12.583 14.385 9.776 1.00 83.12 269 HIS A CA 1
ATOM 2169 C C . HIS A 1 269 ? -11.520 13.996 10.816 1.00 83.12 269 HIS A C 1
ATOM 2171 O O . HIS A 1 269 ? -10.741 14.835 11.277 1.00 83.12 269 HIS A O 1
ATOM 2177 N N . PHE A 1 270 ? -11.443 12.704 11.136 1.00 88.19 270 PHE A N 1
ATOM 2178 C CA . PHE A 1 270 ? -10.395 12.107 11.964 1.00 88.19 270 PHE A CA 1
ATOM 2179 C C . PHE A 1 270 ? -9.476 11.248 11.091 1.00 88.19 270 PHE A C 1
ATOM 2181 O O . PHE A 1 270 ? -9.953 10.341 10.414 1.00 88.19 270 PHE A O 1
ATOM 2188 N N . GLN A 1 271 ? -8.164 11.503 11.114 1.00 90.62 271 GLN A N 1
ATOM 2189 C CA . GLN A 1 271 ? -7.184 10.703 10.371 1.00 90.62 271 GLN A CA 1
ATOM 2190 C C . GLN A 1 271 ? -6.395 9.768 11.299 1.00 90.62 271 GLN A C 1
ATOM 2192 O O . GLN A 1 271 ? -5.876 10.189 12.335 1.00 90.62 271 GLN A O 1
ATOM 2197 N N . PHE A 1 272 ? -6.259 8.512 10.879 1.00 91.75 272 PHE A N 1
ATOM 2198 C CA . PHE A 1 272 ? -5.502 7.454 11.545 1.00 91.75 272 PHE A CA 1
ATOM 2199 C C . PHE A 1 272 ? -4.416 6.925 10.601 1.00 91.75 272 PHE A C 1
ATOM 2201 O O . PHE A 1 272 ? -4.680 6.726 9.418 1.00 91.75 272 PHE A O 1
ATOM 2208 N N . THR A 1 273 ? -3.219 6.643 11.117 1.00 91.12 273 THR A N 1
ATOM 2209 C CA . THR A 1 273 ? -2.162 5.925 10.382 1.00 91.12 273 THR A CA 1
ATOM 2210 C C . THR A 1 273 ? -1.799 4.670 11.164 1.00 91.12 273 THR A C 1
ATOM 2212 O O . THR A 1 273 ? -1.551 4.738 12.369 1.00 91.12 273 THR A O 1
ATOM 2215 N N . LEU A 1 274 ? -1.833 3.523 10.488 1.00 91.19 274 LEU A N 1
ATOM 2216 C CA . LEU A 1 274 ? -1.971 2.204 11.104 1.00 91.19 274 LEU A CA 1
ATOM 2217 C C . LEU A 1 274 ? -0.848 1.282 10.605 1.00 91.19 274 LEU A C 1
ATOM 2219 O O . LEU A 1 274 ? -0.699 1.130 9.391 1.00 91.19 274 LEU A O 1
ATOM 2223 N N . PRO A 1 275 ? -0.025 0.700 11.498 1.00 89.62 275 PRO A N 1
ATOM 2224 C CA . PRO A 1 275 ? 1.174 -0.031 11.101 1.00 89.62 275 PRO A CA 1
ATOM 2225 C C . PRO A 1 275 ? 0.849 -1.400 10.491 1.00 89.62 275 PRO A C 1
ATOM 2227 O O . PRO A 1 275 ? 0.008 -2.139 11.000 1.00 89.62 275 PRO A O 1
ATOM 2230 N N . LEU A 1 276 ? 1.578 -1.771 9.439 1.00 83.56 276 LEU A N 1
ATOM 2231 C CA . LEU A 1 276 ? 1.488 -3.072 8.778 1.00 83.56 276 LEU A CA 1
ATOM 2232 C C . LEU A 1 276 ? 2.698 -3.937 9.144 1.00 83.56 276 LEU A C 1
ATOM 2234 O O . LEU A 1 276 ? 3.838 -3.584 8.853 1.00 83.56 276 LEU A O 1
ATOM 2238 N N . SER A 1 277 ? 2.441 -5.096 9.752 1.00 72.50 277 SER A N 1
ATOM 2239 C CA . SER A 1 277 ? 3.453 -6.111 10.077 1.00 72.50 277 SER A CA 1
ATOM 2240 C C . SER A 1 277 ? 3.357 -7.278 9.088 1.00 72.50 277 SER A C 1
ATOM 2242 O O . SER A 1 277 ? 2.949 -8.384 9.437 1.00 72.50 277 SER A O 1
ATOM 2244 N N . TYR A 1 278 ? 3.645 -7.003 7.815 1.00 71.44 278 TYR A N 1
ATOM 2245 C CA . TYR A 1 278 ? 3.529 -7.980 6.731 1.00 71.44 278 TYR A CA 1
ATOM 2246 C C . TYR A 1 278 ? 4.593 -7.762 5.648 1.00 71.44 278 TYR A C 1
ATOM 2248 O O . TYR A 1 278 ? 5.146 -6.668 5.530 1.00 71.44 278 TYR A O 1
ATOM 2256 N N . SER A 1 279 ? 4.887 -8.807 4.871 1.00 78.25 279 SER A N 1
ATOM 2257 C CA . SER A 1 279 ? 5.794 -8.719 3.722 1.00 78.25 279 SER A CA 1
ATOM 2258 C C . SER A 1 279 ? 5.038 -8.172 2.508 1.00 78.25 279 SER A C 1
ATOM 2260 O O . SER A 1 279 ? 4.006 -8.747 2.166 1.00 78.25 279 SER A O 1
ATOM 2262 N N . PRO A 1 280 ? 5.537 -7.137 1.804 1.00 78.81 280 PRO A N 1
ATOM 2263 C CA . PRO A 1 280 ? 4.877 -6.626 0.601 1.00 78.81 280 PRO A CA 1
ATOM 2264 C C . PRO A 1 280 ? 4.915 -7.618 -0.577 1.00 78.81 280 PRO A C 1
ATOM 2266 O O . PRO A 1 280 ? 4.219 -7.413 -1.561 1.00 78.81 280 PRO A O 1
ATOM 2269 N N . PHE A 1 281 ? 5.724 -8.681 -0.487 1.00 75.81 281 PHE A N 1
ATOM 2270 C CA . PHE A 1 281 ? 5.892 -9.720 -1.513 1.00 75.81 281 PHE A CA 1
ATOM 2271 C C . PHE A 1 281 ? 4.943 -10.921 -1.361 1.00 75.81 281 PHE A C 1
ATOM 2273 O O . PHE A 1 281 ? 5.024 -11.865 -2.141 1.00 75.81 281 PHE A O 1
ATOM 2280 N N . ALA A 1 282 ? 4.131 -10.963 -0.303 1.00 76.81 282 ALA A N 1
ATOM 2281 C CA . ALA A 1 282 ? 3.295 -12.119 0.013 1.00 76.81 282 ALA A CA 1
ATOM 2282 C C . ALA A 1 282 ? 1.822 -11.841 -0.319 1.00 76.81 282 ALA A C 1
ATOM 2284 O O . ALA A 1 282 ? 1.331 -10.734 -0.113 1.00 76.81 282 ALA A O 1
ATOM 2285 N N . GLU A 1 283 ? 1.114 -12.850 -0.828 1.00 75.31 283 GLU A N 1
ATOM 2286 C CA . GLU A 1 283 ? -0.283 -12.695 -1.236 1.00 75.31 283 GLU A CA 1
ATOM 2287 C C . GLU A 1 283 ? -1.234 -12.576 -0.032 1.00 75.31 283 GLU A C 1
ATOM 2289 O O . GLU A 1 283 ? -1.156 -13.317 0.954 1.00 75.31 283 GLU A O 1
ATOM 2294 N N . GLU A 1 284 ? -2.186 -11.647 -0.125 1.00 82.62 284 GLU A N 1
ATOM 2295 C CA . GLU A 1 284 ? -3.152 -11.364 0.933 1.00 82.62 284 GLU A CA 1
ATOM 2296 C C . GLU A 1 284 ? -4.260 -12.430 1.018 1.00 82.62 284 GLU A C 1
ATOM 2298 O O . GLU A 1 284 ? -5.368 -12.251 0.523 1.00 82.62 284 GLU A O 1
ATOM 2303 N N . SER A 1 285 ? -3.983 -13.532 1.717 1.00 80.88 285 SER A N 1
ATOM 2304 C CA . SER A 1 285 ? -4.929 -14.650 1.934 1.00 80.88 285 SER A CA 1
ATOM 2305 C C . SER A 1 285 ? -6.236 -14.306 2.677 1.00 80.88 285 SER A C 1
ATOM 2307 O O . SER A 1 285 ? -7.165 -15.111 2.684 1.00 80.88 285 SER A O 1
ATOM 2309 N N . ALA A 1 286 ? -6.336 -13.130 3.304 1.00 88.69 286 ALA A N 1
ATOM 2310 C CA . ALA A 1 286 ? -7.530 -12.655 4.003 1.00 88.69 286 ALA A CA 1
ATOM 2311 C C . ALA A 1 286 ? -7.620 -11.125 3.930 1.00 88.69 286 ALA A C 1
ATOM 2313 O O . ALA A 1 286 ? -6.607 -10.444 4.100 1.00 88.69 286 ALA A O 1
ATOM 2314 N N . ALA A 1 287 ? -8.818 -10.574 3.730 1.00 91.62 287 ALA A N 1
ATOM 2315 C CA . ALA A 1 287 ? -9.036 -9.127 3.717 1.00 91.62 287 ALA A CA 1
ATOM 2316 C C . ALA A 1 287 ? -8.709 -8.481 5.080 1.00 91.62 287 ALA A C 1
ATOM 2318 O O . ALA A 1 287 ? -8.772 -9.135 6.129 1.00 91.62 287 ALA A O 1
ATOM 2319 N N . LEU A 1 288 ? -8.368 -7.193 5.071 1.00 92.12 288 LEU A N 1
ATOM 2320 C CA . LEU A 1 288 ? -8.369 -6.353 6.265 1.00 92.12 288 LEU A CA 1
ATOM 2321 C C . LEU A 1 288 ? -9.807 -5.953 6.595 1.00 92.12 288 LEU A C 1
ATOM 2323 O O . LEU A 1 288 ? -10.540 -5.495 5.726 1.00 92.12 288 LEU A O 1
ATOM 2327 N N . VAL A 1 289 ? -10.182 -6.089 7.863 1.00 94.56 289 VAL A N 1
ATOM 2328 C CA . VAL A 1 289 ? -11.431 -5.587 8.438 1.00 94.56 289 VAL A CA 1
ATOM 2329 C C . VAL A 1 289 ? -11.075 -4.426 9.358 1.00 94.56 289 VAL A C 1
ATOM 2331 O O . VAL A 1 289 ? -10.399 -4.608 10.378 1.00 94.56 289 VAL A O 1
ATOM 2334 N N . VAL A 1 290 ? -11.522 -3.227 8.996 1.00 94.94 290 VAL A N 1
ATOM 2335 C CA . VAL A 1 290 ? -11.265 -1.979 9.721 1.00 94.94 290 VAL A CA 1
ATOM 2336 C C . VAL A 1 290 ? -12.552 -1.530 10.393 1.00 94.94 290 VAL A C 1
ATOM 2338 O O . VAL A 1 290 ? -13.570 -1.386 9.732 1.00 94.94 290 VAL A O 1
ATOM 2341 N N . THR A 1 291 ? -12.519 -1.295 11.704 1.00 94.62 291 THR A N 1
ATOM 2342 C CA . THR A 1 291 ? -13.649 -0.739 12.464 1.00 94.62 291 THR A CA 1
ATOM 2343 C C . THR A 1 291 ? -13.239 0.576 13.106 1.00 94.62 291 THR A C 1
ATOM 2345 O O . THR A 1 291 ? -12.344 0.608 13.956 1.00 94.62 291 THR A O 1
ATOM 2348 N N . ALA A 1 292 ? -13.918 1.651 12.719 1.00 93.56 292 ALA A N 1
ATOM 2349 C CA . ALA A 1 292 ? -13.785 2.965 13.324 1.00 93.56 292 ALA A CA 1
ATOM 2350 C C . ALA A 1 292 ? -15.032 3.292 14.156 1.00 93.56 292 ALA A C 1
ATOM 2352 O O . ALA A 1 292 ? -16.162 3.012 13.757 1.00 93.56 292 ALA A O 1
ATOM 2353 N N . GLU A 1 293 ? -14.815 3.901 15.316 1.00 92.81 293 GLU A N 1
ATOM 2354 C CA . GLU A 1 293 ? -15.862 4.351 16.226 1.00 92.81 293 GLU A CA 1
ATOM 2355 C C . GLU A 1 293 ? -15.651 5.824 16.573 1.00 92.81 293 GLU A C 1
ATOM 2357 O O . GLU A 1 293 ? -14.542 6.225 16.936 1.00 92.81 293 GLU A O 1
ATOM 2362 N N . ALA A 1 294 ? -16.719 6.616 16.540 1.00 90.81 294 ALA A N 1
ATOM 2363 C CA . ALA A 1 294 ? -16.731 8.001 16.993 1.00 90.81 294 ALA A CA 1
ATOM 2364 C C . ALA A 1 294 ? -17.801 8.214 18.070 1.00 90.81 294 ALA A C 1
ATOM 2366 O O . ALA A 1 294 ? -18.869 7.607 18.042 1.00 90.81 294 ALA A O 1
ATOM 2367 N N . ALA A 1 295 ? -17.508 9.084 19.035 1.00 89.75 295 ALA A N 1
ATOM 2368 C CA . ALA A 1 295 ? -18.403 9.429 20.133 1.00 89.75 295 ALA A CA 1
ATOM 2369 C C . ALA A 1 295 ? -18.393 10.941 20.417 1.00 89.75 295 ALA A C 1
ATOM 2371 O O . ALA A 1 295 ? -17.363 11.617 20.310 1.00 89.75 295 ALA A O 1
ATOM 2372 N N . ASN A 1 296 ? -19.553 11.463 20.812 1.00 86.88 296 ASN A N 1
ATOM 2373 C CA . ASN A 1 296 ? -19.692 12.751 21.492 1.00 86.88 296 ASN A CA 1
ATOM 2374 C C . ASN A 1 296 ? -20.429 12.543 22.831 1.00 86.88 296 ASN A C 1
ATOM 2376 O O . ASN A 1 296 ? -20.358 11.470 23.429 1.00 86.88 296 ASN A O 1
ATOM 2380 N N . SER A 1 297 ? -21.098 13.572 23.354 1.00 82.38 297 SER A N 1
ATOM 2381 C CA . SER A 1 297 ? -21.818 13.505 24.632 1.00 82.38 297 SER A CA 1
ATOM 2382 C C . SER A 1 297 ? -23.093 12.655 24.630 1.00 82.38 297 SER A C 1
ATOM 2384 O O . SER A 1 297 ? -23.592 12.352 25.714 1.00 82.38 297 SER A O 1
ATOM 2386 N N . ASN A 1 298 ? -23.648 12.320 23.462 1.00 85.19 298 ASN A N 1
ATOM 2387 C CA . ASN A 1 298 ? -24.963 11.682 23.339 1.00 85.19 298 ASN A CA 1
ATOM 2388 C C . ASN A 1 298 ? -25.092 10.676 22.182 1.00 85.19 298 ASN A C 1
ATOM 2390 O O . ASN A 1 298 ? -25.931 9.785 22.276 1.00 85.19 298 ASN A O 1
ATOM 2394 N N . GLN A 1 299 ? -24.274 10.788 21.135 1.00 89.06 299 GLN A N 1
ATOM 2395 C CA . GLN A 1 299 ? -24.259 9.911 19.964 1.00 89.06 299 GLN A CA 1
ATOM 2396 C C . GLN A 1 299 ? -22.996 9.041 19.917 1.00 89.06 299 GLN A C 1
ATOM 2398 O O . GLN A 1 299 ? -21.916 9.441 20.369 1.00 89.06 299 GLN A O 1
ATOM 2403 N N . TYR A 1 300 ? -23.144 7.872 19.303 1.00 91.38 300 TYR A N 1
ATOM 2404 C CA . TYR A 1 300 ? -22.100 6.925 18.936 1.00 91.38 300 TYR A CA 1
ATOM 2405 C C . TYR A 1 300 ? -22.293 6.531 17.467 1.00 91.38 300 TYR A C 1
ATOM 2407 O O . TYR A 1 300 ? -23.393 6.168 17.057 1.00 91.38 300 TYR A O 1
ATOM 2415 N N . LEU A 1 301 ? -21.220 6.607 16.687 1.00 90.44 301 LEU A N 1
ATOM 2416 C CA . LEU A 1 301 ? -21.151 6.161 15.299 1.00 90.44 301 LEU A CA 1
ATOM 2417 C C . LEU A 1 301 ? -20.133 5.026 15.213 1.00 90.44 301 LEU A C 1
ATOM 2419 O O . LEU A 1 301 ? -19.041 5.129 15.778 1.00 90.44 301 LEU A O 1
ATOM 2423 N N . LYS A 1 302 ? -20.466 3.971 14.471 1.00 91.56 302 LYS A N 1
ATOM 2424 C CA . LYS A 1 302 ? -19.562 2.865 14.162 1.00 91.56 302 LYS A CA 1
ATOM 2425 C C . LYS A 1 302 ? -19.652 2.555 12.675 1.00 91.56 302 LYS A C 1
ATOM 2427 O O . LYS A 1 302 ? -20.717 2.187 12.200 1.00 91.56 302 LYS A O 1
ATOM 2432 N N . LYS A 1 303 ? -18.524 2.635 11.973 1.00 91.44 303 LYS A N 1
ATOM 2433 C CA . LYS A 1 303 ? -18.391 2.176 10.585 1.00 91.44 303 LYS A CA 1
ATOM 2434 C C . LYS A 1 303 ? -17.365 1.048 10.526 1.00 91.44 303 LYS A C 1
ATOM 2436 O O . LYS A 1 303 ? -16.324 1.106 11.187 1.00 91.44 303 LYS A O 1
ATOM 2441 N N . THR A 1 304 ? -17.669 0.018 9.743 1.00 92.19 304 THR A N 1
ATOM 2442 C CA . THR A 1 304 ? -16.789 -1.129 9.514 1.00 92.19 304 THR A CA 1
ATOM 2443 C C . THR A 1 304 ? -16.708 -1.387 8.016 1.00 92.19 304 THR A C 1
ATOM 2445 O O . THR A 1 304 ? -17.738 -1.618 7.395 1.00 92.19 304 THR A O 1
ATOM 2448 N N . ILE A 1 305 ? -15.494 -1.379 7.464 1.00 92.50 305 ILE A N 1
ATOM 2449 C CA . ILE A 1 305 ? -15.224 -1.655 6.045 1.00 92.50 305 ILE A CA 1
ATOM 2450 C C . ILE A 1 305 ? -14.242 -2.822 5.900 1.00 92.50 305 ILE A C 1
ATOM 2452 O O . ILE A 1 305 ? -13.482 -3.130 6.829 1.00 92.50 305 ILE A O 1
ATOM 2456 N N . GLN A 1 306 ? -14.258 -3.474 4.737 1.00 92.69 306 GLN A N 1
ATOM 2457 C CA . GLN A 1 306 ? -13.414 -4.626 4.427 1.00 92.69 306 GLN A CA 1
ATOM 2458 C C . GLN A 1 306 ? -12.783 -4.482 3.036 1.00 92.69 306 GLN A C 1
ATOM 2460 O O . GLN A 1 306 ? -13.498 -4.267 2.066 1.00 92.69 306 GLN A O 1
ATOM 2465 N N . PHE A 1 307 ? -11.460 -4.635 2.941 1.00 91.56 307 PHE A N 1
ATOM 2466 C CA . PHE A 1 307 ? -10.689 -4.474 1.698 1.00 91.56 307 PHE A CA 1
ATOM 2467 C C . PHE A 1 307 ? -9.371 -5.266 1.735 1.00 91.56 307 PHE A C 1
ATOM 2469 O O . PHE A 1 307 ? -8.888 -5.641 2.808 1.00 91.56 307 PHE A O 1
ATOM 2476 N N . TYR A 1 308 ? -8.741 -5.494 0.585 1.00 90.19 308 TYR A N 1
ATOM 2477 C CA . TYR A 1 308 ? -7.335 -5.898 0.478 1.00 90.19 308 TYR A CA 1
ATOM 2478 C C . TYR A 1 308 ? -6.452 -4.654 0.251 1.00 90.19 308 TYR A C 1
ATOM 2480 O O . TYR A 1 308 ? -6.914 -3.641 -0.272 1.00 90.19 308 TYR A O 1
ATOM 2488 N N . LEU A 1 309 ? -5.173 -4.682 0.647 1.00 89.25 309 LEU A N 1
ATOM 2489 C CA . LEU A 1 309 ? -4.267 -3.533 0.462 1.00 89.25 309 LEU A CA 1
ATOM 2490 C C . LEU A 1 309 ? -4.081 -3.178 -1.018 1.00 89.25 309 LEU A C 1
ATOM 2492 O O . LEU A 1 309 ? -3.920 -2.002 -1.339 1.00 89.25 309 LEU A O 1
ATOM 2496 N N . ARG A 1 310 ? -4.142 -4.180 -1.903 1.00 87.88 310 ARG A N 1
ATOM 2497 C CA . ARG A 1 310 ? -4.119 -4.010 -3.367 1.00 87.88 310 ARG A CA 1
ATOM 2498 C C . ARG A 1 310 ? -5.322 -3.257 -3.949 1.00 87.88 310 ARG A C 1
ATOM 2500 O O . ARG A 1 310 ? -5.200 -2.739 -5.052 1.00 87.88 310 ARG A O 1
ATOM 2507 N N . ASP A 1 311 ? -6.438 -3.184 -3.224 1.00 89.25 311 ASP A N 1
ATOM 2508 C CA . ASP A 1 311 ? -7.654 -2.492 -3.673 1.00 89.25 311 ASP A CA 1
ATOM 2509 C C . ASP A 1 311 ? -7.623 -1.002 -3.270 1.00 89.25 311 ASP A C 1
ATOM 2511 O O . ASP A 1 311 ? -8.273 -0.167 -3.886 1.00 89.25 311 ASP A O 1
ATOM 2515 N N . ILE A 1 312 ? -6.843 -0.654 -2.235 1.00 91.19 312 ILE A N 1
ATOM 2516 C CA . ILE A 1 312 ? -6.747 0.705 -1.668 1.00 91.19 312 ILE A CA 1
ATOM 2517 C C . ILE A 1 312 ? -5.384 1.379 -1.910 1.00 91.19 312 ILE A C 1
ATOM 2519 O O . ILE A 1 312 ? -5.025 2.349 -1.229 1.00 91.19 312 ILE A O 1
ATOM 2523 N N . VAL A 1 313 ? -4.574 0.841 -2.825 1.00 91.94 313 VAL A N 1
ATOM 2524 C CA . VAL A 1 313 ? -3.242 1.376 -3.125 1.00 91.94 313 VAL A CA 1
ATOM 2525 C C . VAL A 1 313 ? -3.326 2.527 -4.132 1.00 91.94 313 VAL A C 1
ATOM 2527 O O . VAL A 1 313 ? -3.905 2.403 -5.209 1.00 91.94 313 VAL A O 1
ATOM 2530 N N . GLN A 1 314 ? -2.719 3.656 -3.770 1.00 93.50 314 GLN A N 1
ATOM 2531 C CA . GLN A 1 314 ? -2.609 4.861 -4.586 1.00 93.50 314 GLN A CA 1
ATOM 2532 C C . GLN A 1 314 ? -1.177 5.410 -4.461 1.00 93.50 314 GLN A C 1
ATOM 2534 O O . GLN A 1 314 ? -0.803 5.887 -3.383 1.00 93.50 314 GLN A O 1
ATOM 2539 N N . PRO A 1 315 ? -0.339 5.354 -5.514 1.00 92.62 315 PRO A N 1
ATOM 2540 C CA . PRO A 1 315 ? 1.024 5.870 -5.437 1.00 92.62 315 PRO A CA 1
ATOM 2541 C C . PRO A 1 315 ? 1.058 7.386 -5.187 1.00 92.62 315 PRO A C 1
ATOM 2543 O O . PRO A 1 315 ? 0.164 8.127 -5.594 1.00 92.62 315 PRO A O 1
ATOM 2546 N N . ASP A 1 316 ? 2.144 7.877 -4.588 1.00 92.50 316 ASP A N 1
ATOM 2547 C CA . ASP A 1 316 ? 2.466 9.309 -4.628 1.00 92.50 316 ASP A CA 1
ATOM 2548 C C . ASP A 1 316 ? 2.789 9.768 -6.075 1.00 92.50 316 ASP A C 1
ATOM 2550 O O . ASP A 1 316 ? 3.200 8.954 -6.909 1.00 92.50 316 ASP A O 1
ATOM 2554 N N . PRO A 1 317 ? 2.676 11.071 -6.400 1.00 92.56 317 PRO A N 1
ATOM 2555 C CA . PRO A 1 317 ? 3.053 11.594 -7.715 1.00 92.56 317 PRO A CA 1
ATOM 2556 C C . PRO A 1 317 ? 4.503 11.246 -8.104 1.00 92.56 317 PRO A C 1
ATOM 2558 O O . PRO A 1 317 ? 5.408 11.406 -7.276 1.00 92.56 317 PRO A O 1
ATOM 2561 N N . PRO A 1 318 ? 4.770 10.829 -9.358 1.00 89.75 318 PRO A N 1
ATOM 2562 C CA . PRO A 1 318 ? 6.107 10.409 -9.775 1.00 89.75 318 PRO A CA 1
ATOM 2563 C C . PRO A 1 318 ? 7.148 11.530 -9.619 1.00 89.75 318 PRO A C 1
ATOM 2565 O O . PRO A 1 318 ? 6.937 12.672 -10.039 1.00 89.75 318 PRO A O 1
ATOM 2568 N N . GLN A 1 319 ? 8.297 11.193 -9.021 1.00 78.75 319 GLN A N 1
ATOM 2569 C CA . GLN A 1 319 ? 9.255 12.165 -8.477 1.00 78.75 319 GLN A CA 1
ATOM 2570 C C . GLN A 1 319 ? 9.893 13.057 -9.550 1.00 78.75 319 GLN A C 1
ATOM 2572 O O . GLN A 1 319 ? 10.211 14.224 -9.305 1.00 78.75 319 GLN A O 1
ATOM 2577 N N . THR A 1 320 ? 10.144 12.513 -10.740 1.00 72.06 320 THR A N 1
ATOM 2578 C CA . THR A 1 320 ? 10.723 13.261 -11.857 1.00 72.06 320 THR A CA 1
ATOM 2579 C C . THR A 1 320 ? 10.365 12.619 -13.185 1.00 72.06 320 THR A C 1
ATOM 2581 O O . THR A 1 320 ? 10.563 11.430 -13.401 1.00 72.06 320 THR A O 1
ATOM 2584 N N . VAL A 1 321 ? 9.909 13.453 -14.117 1.00 77.50 321 VAL A N 1
ATOM 2585 C CA . VAL A 1 321 ? 9.766 13.100 -15.530 1.00 77.50 321 VAL A CA 1
ATOM 2586 C C . VAL A 1 321 ? 10.964 13.680 -16.286 1.00 77.50 321 VAL A C 1
ATOM 2588 O O . VAL A 1 321 ? 11.146 14.899 -16.292 1.00 77.50 321 VAL A O 1
ATOM 2591 N N . THR A 1 322 ? 11.835 12.868 -16.882 1.00 78.06 322 THR A N 1
ATOM 2592 C CA . THR A 1 322 ? 12.896 13.339 -17.794 1.00 78.06 322 THR A CA 1
ATOM 2593 C C . THR A 1 322 ? 12.439 13.253 -19.248 1.00 78.06 322 THR A C 1
ATOM 2595 O O . THR A 1 322 ? 11.473 12.567 -19.578 1.00 78.06 322 THR A O 1
ATOM 2598 N N . CYS A 1 323 ? 13.081 14.032 -20.121 1.00 75.44 323 CYS A N 1
ATOM 2599 C CA . CYS A 1 323 ? 12.695 14.142 -21.523 1.00 75.44 323 CYS A CA 1
ATOM 2600 C C . CYS A 1 323 ? 13.952 14.206 -22.395 1.00 75.44 323 CYS A C 1
ATOM 2602 O O . CYS A 1 323 ? 14.760 15.127 -22.250 1.00 75.44 323 CYS A O 1
ATOM 2604 N N . GLU A 1 324 ? 14.095 13.258 -23.312 1.00 76.81 324 GLU A N 1
ATOM 2605 C CA . GLU A 1 324 ? 15.238 13.119 -24.213 1.00 76.81 324 GLU A CA 1
ATOM 2606 C C . GLU A 1 324 ? 14.760 13.135 -25.664 1.00 76.81 324 GLU A C 1
ATOM 2608 O O . GLU A 1 324 ? 13.663 12.676 -25.981 1.00 76.81 324 GLU A O 1
ATOM 2613 N N . ARG A 1 325 ? 15.555 13.700 -26.576 1.00 69.56 325 ARG A N 1
ATOM 2614 C CA . ARG A 1 325 ? 15.134 13.850 -27.972 1.00 69.56 325 ARG A CA 1
ATOM 2615 C C . ARG A 1 325 ? 15.606 12.669 -28.818 1.00 69.56 325 ARG A C 1
ATOM 2617 O O . ARG A 1 325 ? 16.764 12.624 -29.219 1.00 69.56 325 ARG A O 1
ATOM 2624 N N . ALA A 1 326 ? 14.679 11.779 -29.155 1.00 64.94 326 ALA A N 1
ATOM 2625 C CA . ALA A 1 326 ? 14.875 10.666 -30.076 1.00 64.94 326 ALA A CA 1
ATOM 2626 C C . ALA A 1 326 ? 14.487 11.096 -31.506 1.00 64.94 326 ALA A C 1
ATOM 2628 O O . ALA A 1 326 ? 13.388 10.825 -31.992 1.00 64.94 326 ALA A O 1
ATOM 2629 N N . GLY A 1 327 ? 15.375 11.843 -32.171 1.00 69.00 327 GLY A N 1
ATOM 2630 C CA . GLY A 1 327 ? 15.156 12.338 -33.537 1.00 69.00 327 GLY A CA 1
ATOM 2631 C C . GLY A 1 327 ? 13.990 13.330 -33.635 1.00 69.00 327 GLY A C 1
ATOM 2632 O O . GLY A 1 327 ? 14.101 14.481 -33.194 1.00 69.00 327 GLY A O 1
ATOM 2633 N N . ASN A 1 328 ? 12.873 12.899 -34.225 1.00 68.50 328 ASN A N 1
ATOM 2634 C CA . ASN A 1 328 ? 11.632 13.682 -34.282 1.00 68.50 328 ASN A CA 1
ATOM 2635 C C . ASN A 1 328 ? 10.748 13.516 -33.038 1.00 68.50 328 ASN A C 1
ATOM 2637 O O . ASN A 1 328 ? 9.949 14.408 -32.767 1.00 68.50 328 ASN A O 1
ATOM 2641 N N . ALA A 1 329 ? 10.924 12.443 -32.266 1.00 74.00 329 ALA A N 1
ATOM 2642 C CA . ALA A 1 329 ? 10.154 12.182 -31.058 1.00 74.00 329 ALA A CA 1
ATOM 2643 C C . ALA A 1 329 ? 10.860 12.672 -29.780 1.00 74.00 329 ALA A C 1
ATOM 2645 O O . ALA A 1 329 ? 12.077 12.885 -29.727 1.00 74.00 329 ALA A O 1
ATOM 2646 N N . LEU A 1 330 ? 10.071 12.822 -28.722 1.00 78.38 330 LEU A N 1
ATOM 2647 C CA . LEU A 1 330 ? 10.498 13.057 -27.352 1.00 78.38 330 LEU A CA 1
ATOM 2648 C C . LEU A 1 330 ? 10.300 11.754 -26.566 1.00 78.38 330 LEU A C 1
ATOM 2650 O O . LEU A 1 330 ? 9.165 11.374 -26.289 1.00 78.38 330 LEU A O 1
ATOM 2654 N N . ARG A 1 331 ? 11.390 11.067 -26.213 1.00 80.50 331 ARG A N 1
ATOM 2655 C CA . ARG A 1 331 ? 11.355 9.977 -25.231 1.00 80.50 331 ARG A CA 1
ATOM 2656 C C . ARG A 1 331 ? 11.137 10.599 -23.855 1.00 80.50 331 ARG A C 1
ATOM 2658 O O . ARG A 1 331 ? 11.820 11.558 -23.492 1.00 80.50 331 ARG A O 1
ATOM 2665 N N . VAL A 1 332 ? 10.184 10.065 -23.108 1.00 78.31 332 VAL A N 1
ATOM 2666 C CA . VAL A 1 332 ? 9.806 10.527 -21.775 1.00 78.31 332 VAL A CA 1
ATOM 2667 C C . VAL A 1 332 ? 10.004 9.377 -20.802 1.00 78.31 332 VAL A C 1
ATOM 2669 O O . VAL A 1 332 ? 9.406 8.318 -20.970 1.00 78.31 332 VAL A O 1
ATOM 2672 N N . THR A 1 333 ? 10.837 9.593 -19.787 1.00 81.25 333 THR A N 1
ATOM 2673 C CA . THR A 1 333 ? 11.109 8.601 -18.742 1.00 81.25 333 THR A CA 1
ATOM 2674 C C . THR A 1 333 ? 10.554 9.126 -17.429 1.00 81.25 333 THR A C 1
ATOM 2676 O O . THR A 1 333 ? 10.914 10.218 -16.988 1.00 81.25 333 THR A O 1
ATOM 2679 N N . VAL A 1 334 ? 9.663 8.363 -16.808 1.00 84.44 334 VAL A N 1
ATOM 2680 C CA . VAL A 1 334 ? 9.047 8.697 -15.521 1.00 84.44 334 VAL A CA 1
ATOM 2681 C C . VAL A 1 334 ? 9.790 7.934 -14.423 1.00 84.44 334 VAL A C 1
ATOM 2683 O O . VAL A 1 334 ? 10.111 6.761 -14.590 1.00 84.44 334 VAL A O 1
ATOM 2686 N N . GLN A 1 335 ? 10.116 8.605 -13.319 1.00 82.31 335 GLN A N 1
ATOM 26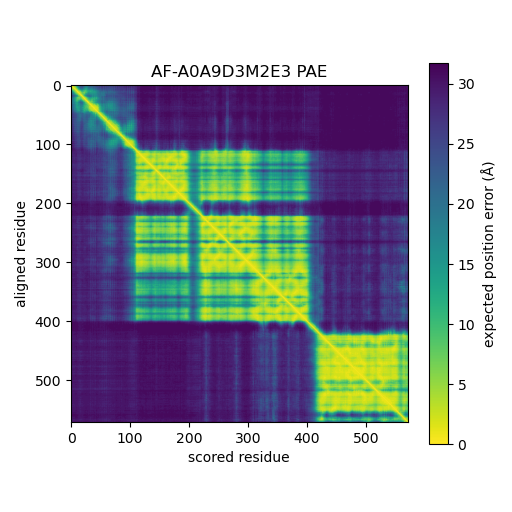87 C CA . GLN A 1 335 ? 10.686 7.975 -12.127 1.00 82.31 335 GLN A CA 1
ATOM 2688 C C . GLN A 1 335 ? 9.583 7.766 -11.074 1.00 82.31 335 GLN A C 1
ATOM 2690 O O . GLN A 1 335 ? 8.891 8.741 -10.755 1.00 82.31 335 GLN A O 1
ATOM 2695 N N . PRO A 1 336 ? 9.429 6.546 -10.517 1.00 85.19 336 PRO A N 1
ATOM 2696 C CA . PRO A 1 336 ? 8.538 6.267 -9.388 1.00 85.19 336 PRO A CA 1
ATOM 2697 C C . PRO A 1 336 ? 8.735 7.228 -8.202 1.00 85.19 336 PRO A C 1
ATOM 2699 O O . PRO A 1 336 ? 9.814 7.812 -8.051 1.00 85.19 336 PRO A O 1
ATOM 2702 N N . PRO A 1 337 ? 7.725 7.411 -7.335 1.00 88.62 337 PRO A N 1
ATOM 2703 C CA . PRO A 1 337 ? 7.905 8.152 -6.094 1.00 88.62 337 PRO A CA 1
ATOM 2704 C C . PRO A 1 337 ? 8.786 7.361 -5.111 1.00 88.62 337 PRO A C 1
ATOM 2706 O O . PRO A 1 337 ? 8.766 6.132 -5.079 1.00 88.62 337 PRO A O 1
ATOM 2709 N N . VAL A 1 338 ? 9.523 8.070 -4.251 1.00 87.12 338 VAL A N 1
ATOM 2710 C CA . VAL A 1 338 ? 10.440 7.468 -3.255 1.00 87.12 338 VAL A CA 1
ATOM 2711 C C . VAL A 1 338 ? 9.708 6.580 -2.233 1.00 87.12 338 VAL A C 1
ATOM 2713 O O . VAL A 1 338 ? 10.315 5.702 -1.630 1.00 87.12 338 VAL A O 1
ATOM 2716 N N . SER A 1 339 ? 8.408 6.804 -2.042 1.00 88.38 339 SER A N 1
ATOM 2717 C CA . SER A 1 339 ? 7.517 6.039 -1.164 1.00 88.38 339 SER A CA 1
ATOM 2718 C C . SER A 1 339 ? 7.013 4.719 -1.760 1.00 88.38 339 SER A C 1
ATOM 2720 O O . SER A 1 339 ? 6.425 3.931 -1.018 1.00 88.38 339 SER A O 1
ATOM 2722 N N . TRP A 1 340 ? 7.217 4.460 -3.059 1.00 89.69 340 TRP A N 1
ATOM 2723 C CA . TRP A 1 340 ? 6.754 3.221 -3.688 1.00 89.69 340 TRP A CA 1
ATOM 2724 C C . TRP A 1 340 ? 7.505 1.988 -3.172 1.00 89.69 340 TRP A C 1
ATOM 2726 O O . TRP A 1 340 ? 8.637 2.075 -2.689 1.00 89.69 340 TRP A O 1
ATOM 2736 N N . ALA A 1 341 ? 6.867 0.825 -3.286 1.00 85.06 341 ALA A N 1
ATOM 2737 C CA . ALA A 1 341 ? 7.485 -0.450 -2.957 1.00 85.06 341 ALA A CA 1
ATOM 2738 C C . ALA A 1 341 ? 8.700 -0.738 -3.866 1.00 85.06 341 ALA A C 1
ATOM 2740 O O . ALA A 1 341 ? 8.768 -0.310 -5.019 1.00 85.06 341 ALA A O 1
ATOM 2741 N N . GLN A 1 342 ? 9.686 -1.459 -3.329 1.00 80.75 342 GLN A N 1
ATOM 2742 C CA . GLN A 1 342 ? 10.916 -1.821 -4.036 1.00 80.75 342 GLN A CA 1
ATOM 2743 C C . GLN A 1 342 ? 11.166 -3.334 -3.938 1.00 80.75 342 GLN A C 1
ATOM 2745 O O . GLN A 1 342 ? 10.848 -3.921 -2.903 1.00 80.75 342 GLN A O 1
ATOM 2750 N N . PRO A 1 343 ? 11.765 -3.962 -4.968 1.00 79.25 343 PRO A N 1
ATOM 2751 C CA . PRO A 1 343 ? 12.264 -3.357 -6.204 1.00 79.25 343 PRO A CA 1
ATOM 2752 C C . PRO A 1 343 ? 11.149 -3.073 -7.225 1.00 79.25 343 PRO A C 1
ATOM 2754 O O . PRO A 1 343 ? 10.138 -3.766 -7.278 1.00 79.25 343 PRO A O 1
ATOM 2757 N N . VAL A 1 344 ? 11.373 -2.083 -8.094 1.00 68.88 344 VAL A N 1
ATOM 2758 C CA . VAL A 1 344 ? 10.431 -1.685 -9.167 1.00 68.88 344 VAL A CA 1
ATOM 2759 C C . VAL A 1 344 ? 10.244 -2.791 -10.225 1.00 68.88 344 VAL A C 1
ATOM 2761 O O . VAL A 1 344 ? 9.278 -2.773 -10.977 1.00 68.88 344 VAL A O 1
ATOM 2764 N N . SER A 1 345 ? 11.137 -3.786 -10.271 1.00 71.44 345 SER A N 1
ATOM 2765 C CA . SER A 1 345 ? 10.963 -5.004 -11.075 1.00 71.44 345 SER A CA 1
ATOM 2766 C C . SER A 1 345 ? 9.881 -5.949 -10.539 1.00 71.44 345 SER A C 1
ATOM 2768 O O . SER A 1 345 ? 9.333 -6.718 -11.320 1.00 71.44 345 SER A O 1
ATOM 2770 N N . TYR A 1 346 ? 9.576 -5.895 -9.238 1.00 73.38 346 TYR A N 1
ATOM 2771 C CA . TYR A 1 346 ? 8.504 -6.675 -8.610 1.00 73.38 346 TYR A CA 1
ATOM 2772 C C . TYR A 1 346 ? 7.227 -5.843 -8.430 1.00 73.38 346 TYR A C 1
ATOM 2774 O O . TYR A 1 346 ? 6.128 -6.355 -8.601 1.00 73.38 346 TYR A O 1
ATOM 2782 N N . PHE A 1 347 ? 7.376 -4.547 -8.134 1.00 82.12 347 PHE A N 1
ATOM 2783 C CA . PHE A 1 347 ? 6.278 -3.582 -8.033 1.00 82.12 347 PHE A CA 1
ATOM 2784 C C . PHE A 1 347 ? 6.343 -2.586 -9.203 1.00 82.12 347 PHE A C 1
ATOM 2786 O O . PHE A 1 347 ? 6.783 -1.444 -9.008 1.00 82.12 347 PHE A O 1
ATOM 2793 N N . PRO A 1 348 ? 5.981 -3.002 -10.432 1.00 86.31 348 PRO A N 1
ATOM 2794 C CA . PRO A 1 348 ? 5.966 -2.107 -11.579 1.00 86.31 348 PRO A CA 1
ATOM 2795 C C . PRO A 1 348 ? 4.949 -0.978 -11.379 1.00 86.31 348 PRO A C 1
ATOM 2797 O O . PRO A 1 348 ? 3.989 -1.095 -10.623 1.00 86.31 348 PRO A O 1
ATOM 2800 N N . LEU A 1 349 ? 5.149 0.119 -12.102 1.00 87.19 349 LEU A N 1
ATOM 2801 C CA . LEU A 1 349 ? 4.147 1.166 -12.264 1.00 87.19 349 LEU A CA 1
ATOM 2802 C C . LEU A 1 349 ? 3.903 1.364 -13.755 1.00 87.19 349 LEU A C 1
ATOM 2804 O O . LEU A 1 349 ? 4.860 1.484 -14.524 1.00 87.19 349 LEU A O 1
ATOM 2808 N N . GLU A 1 350 ? 2.637 1.448 -14.154 1.00 88.12 350 GLU A N 1
ATOM 2809 C CA . GLU A 1 350 ? 2.292 2.072 -15.426 1.00 88.12 350 GLU A CA 1
ATOM 2810 C C . GLU A 1 350 ? 2.172 3.588 -15.253 1.00 88.12 350 GLU A C 1
ATOM 2812 O O . GLU A 1 350 ? 1.981 4.105 -14.146 1.00 88.12 350 GLU A O 1
ATOM 2817 N N . HIS A 1 351 ? 2.324 4.315 -16.358 1.00 88.88 351 HIS A N 1
ATOM 2818 C CA . HIS A 1 351 ? 2.386 5.769 -16.358 1.00 88.88 351 HIS A CA 1
ATOM 2819 C C . HIS A 1 351 ? 1.473 6.351 -17.435 1.00 88.88 351 HIS A C 1
ATOM 2821 O O . HIS A 1 351 ? 1.570 5.979 -18.603 1.00 88.88 351 HIS A O 1
ATOM 2827 N N . GLU A 1 352 ? 0.654 7.332 -17.062 1.00 91.56 352 GLU A N 1
ATOM 2828 C CA . GLU A 1 352 ? -0.034 8.200 -18.016 1.00 91.56 352 GLU A CA 1
ATOM 2829 C C . GLU A 1 352 ? 0.681 9.554 -18.061 1.00 91.56 352 GLU A C 1
ATOM 2831 O O . GLU A 1 352 ? 0.945 10.172 -17.026 1.00 91.56 352 GLU A O 1
ATOM 2836 N N . ILE A 1 353 ? 1.006 10.020 -19.267 1.00 90.00 353 ILE A N 1
ATOM 2837 C CA . ILE A 1 353 ? 1.710 11.275 -19.524 1.00 90.00 353 ILE A CA 1
ATOM 2838 C C . ILE A 1 353 ? 0.740 12.244 -20.201 1.00 90.00 353 ILE A C 1
ATOM 2840 O O . ILE A 1 353 ? 0.299 12.012 -21.326 1.00 90.00 353 ILE A O 1
ATOM 2844 N N . GLU A 1 354 ? 0.456 13.365 -19.544 1.00 92.56 354 GLU A N 1
ATOM 2845 C CA . GLU A 1 354 ? -0.333 14.463 -20.102 1.00 92.56 354 GLU A CA 1
ATOM 2846 C C . GLU A 1 354 ? 0.598 15.594 -20.548 1.00 92.56 354 GLU A C 1
ATOM 2848 O O . GLU A 1 354 ? 1.478 16.042 -19.804 1.00 92.56 354 GLU A O 1
ATOM 2853 N N . PHE A 1 355 ? 0.410 16.083 -21.770 1.00 89.12 355 PHE A N 1
ATOM 2854 C CA . PHE A 1 355 ? 1.252 17.116 -22.356 1.00 89.12 355 PHE A CA 1
ATOM 2855 C C . PHE A 1 355 ? 0.440 18.159 -23.119 1.00 89.12 355 PHE A C 1
ATOM 2857 O O . PHE A 1 355 ? -0.626 17.877 -23.654 1.00 89.12 355 PHE A O 1
ATOM 2864 N N . ILE A 1 356 ? 0.972 19.381 -23.196 1.00 88.62 356 ILE A N 1
ATOM 2865 C CA . ILE A 1 356 ? 0.398 20.444 -24.030 1.00 88.62 356 ILE A CA 1
ATOM 2866 C C . ILE A 1 356 ? 1.248 20.608 -25.284 1.00 88.62 356 ILE A C 1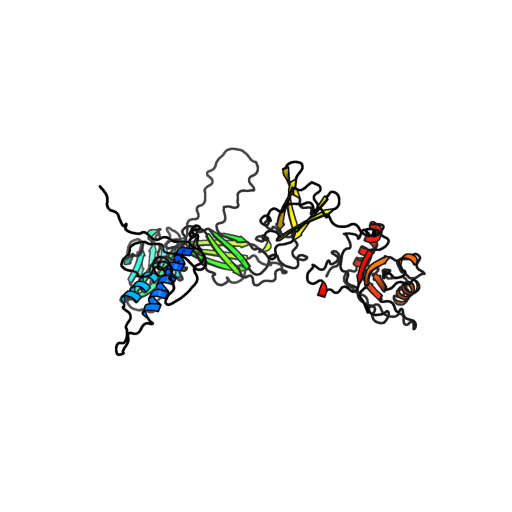
ATOM 2868 O O . ILE A 1 356 ? 2.446 20.904 -25.208 1.00 88.62 356 ILE A O 1
ATOM 2872 N N . ASN A 1 357 ? 0.632 20.433 -26.442 1.00 85.19 357 ASN A N 1
ATOM 2873 C CA . ASN A 1 357 ? 1.272 20.496 -27.749 1.00 85.19 357 ASN A CA 1
ATOM 2874 C C . ASN A 1 357 ? 1.499 21.968 -28.188 1.00 85.19 357 ASN A C 1
ATOM 2876 O O . ASN A 1 357 ? 0.625 22.820 -28.048 1.00 85.19 357 ASN A O 1
ATOM 2880 N N . LYS A 1 358 ? 2.709 22.299 -28.673 1.00 82.56 358 LYS A N 1
ATOM 2881 C CA . LYS A 1 358 ? 3.119 23.663 -29.083 1.00 82.56 358 LYS A CA 1
ATOM 2882 C C . LYS A 1 358 ? 2.428 24.145 -30.357 1.00 82.56 358 LYS A C 1
ATOM 2884 O O . LYS A 1 358 ? 2.399 25.350 -30.577 1.00 82.56 358 LYS A O 1
ATOM 2889 N N . ASP A 1 359 ? 1.948 23.232 -31.200 1.00 77.31 359 ASP A N 1
ATOM 2890 C CA . ASP A 1 359 ? 1.444 23.574 -32.533 1.00 77.31 359 ASP A CA 1
ATOM 2891 C C . ASP A 1 359 ? -0.057 23.916 -32.537 1.00 77.31 359 ASP A C 1
ATOM 2893 O O . ASP A 1 359 ? -0.499 24.694 -33.376 1.00 77.31 359 ASP A O 1
ATOM 2897 N N . ASN A 1 360 ? -0.830 23.362 -31.594 1.00 79.62 360 ASN A N 1
ATOM 2898 C CA . ASN A 1 360 ? -2.283 23.556 -31.472 1.00 79.62 360 ASN A CA 1
ATOM 2899 C C . ASN A 1 360 ? -2.732 24.085 -30.088 1.00 79.62 360 ASN A C 1
ATOM 2901 O O . ASN A 1 360 ? -3.894 24.445 -29.929 1.00 79.62 360 ASN A O 1
ATOM 2905 N N . GLY A 1 361 ? -1.852 24.105 -29.077 1.00 81.81 361 GLY A N 1
ATOM 2906 C CA . GLY A 1 361 ? -2.188 24.477 -27.696 1.00 81.81 361 GLY A CA 1
ATOM 2907 C C . GLY A 1 361 ? -3.055 23.464 -26.934 1.00 81.81 361 GLY A C 1
ATOM 2908 O O . GLY A 1 361 ? -3.402 23.725 -25.783 1.00 81.81 361 GLY A O 1
ATOM 2909 N N . LYS A 1 362 ? -3.404 22.320 -27.539 1.00 85.19 362 LYS A N 1
ATOM 2910 C CA . LYS A 1 362 ? -4.288 21.308 -26.950 1.00 85.19 362 LYS A CA 1
ATOM 2911 C C . LYS A 1 362 ? -3.535 20.452 -25.925 1.00 85.19 362 LYS A C 1
ATOM 2913 O O . LYS A 1 362 ? -2.346 20.165 -26.085 1.00 85.19 362 LYS A O 1
ATOM 2918 N N . THR A 1 363 ? -4.254 20.034 -24.886 1.00 87.81 363 THR A N 1
ATOM 2919 C CA . THR A 1 363 ? -3.828 18.985 -23.956 1.00 87.81 363 THR A CA 1
ATOM 2920 C C . THR A 1 363 ? -4.118 17.610 -24.561 1.00 87.81 363 THR A C 1
ATOM 2922 O O . THR A 1 363 ? -5.236 17.344 -24.999 1.00 87.81 363 THR A O 1
ATOM 2925 N N . GLU A 1 364 ? -3.114 16.742 -24.588 1.00 85.88 364 GLU A N 1
ATOM 2926 C CA . GLU A 1 364 ? -3.162 15.382 -25.132 1.00 85.88 364 GLU A CA 1
ATOM 2927 C C . GLU A 1 364 ? -2.568 14.415 -24.078 1.00 85.88 364 GLU A C 1
ATOM 2929 O O . GLU A 1 364 ? -1.691 14.810 -23.301 1.00 85.88 364 GLU A O 1
ATOM 2934 N N . ARG A 1 365 ? -3.056 13.166 -24.009 1.00 88.94 365 ARG A N 1
ATOM 2935 C CA . ARG A 1 365 ? -2.591 12.127 -23.063 1.00 88.94 365 ARG A CA 1
ATOM 2936 C C . ARG A 1 365 ? -2.093 10.893 -23.808 1.00 88.94 365 ARG A C 1
ATOM 2938 O O . ARG A 1 365 ? -2.668 10.531 -24.831 1.00 88.94 365 ARG A O 1
ATOM 2945 N N . VAL A 1 366 ? -1.038 10.258 -23.297 1.00 84.44 366 VAL A N 1
ATOM 2946 C CA . VAL A 1 366 ? -0.495 8.984 -23.802 1.00 84.44 366 VAL A CA 1
ATOM 2947 C C . VAL A 1 366 ? 0.049 8.120 -22.664 1.00 84.44 366 VAL A C 1
ATOM 2949 O O . VAL A 1 366 ? 0.611 8.635 -21.701 1.00 84.44 366 VAL A O 1
ATOM 2952 N N . THR A 1 367 ? -0.047 6.800 -22.810 1.00 80.12 367 THR A N 1
ATOM 2953 C CA . THR A 1 367 ? 0.624 5.811 -21.944 1.00 80.12 367 THR A CA 1
ATOM 2954 C C . THR A 1 367 ? 2.021 5.430 -22.454 1.00 80.12 367 THR A C 1
ATOM 2956 O O . THR A 1 367 ? 2.872 4.963 -21.702 1.00 80.12 367 THR A O 1
ATOM 2959 N N . SER A 1 368 ? 2.312 5.668 -23.737 1.00 69.50 368 SER A N 1
ATOM 2960 C CA . SER A 1 368 ? 3.627 5.415 -24.327 1.00 69.50 368 SER A CA 1
ATOM 2961 C C . SER A 1 368 ? 4.653 6.484 -23.932 1.00 69.50 368 SER A C 1
ATOM 2963 O O . SER A 1 368 ? 4.458 7.667 -24.213 1.00 69.50 368 SER A O 1
ATOM 2965 N N . GLY A 1 369 ? 5.817 6.068 -23.421 1.00 73.56 369 GLY A N 1
ATOM 2966 C CA . GLY A 1 369 ? 6.974 6.934 -23.115 1.00 73.56 369 GLY A CA 1
ATOM 2967 C C . GLY A 1 369 ? 7.681 7.565 -24.331 1.00 73.56 369 GLY A C 1
ATOM 2968 O O . GLY A 1 369 ? 8.881 7.839 -24.282 1.00 73.56 369 GLY A O 1
ATOM 2969 N N . VAL A 1 370 ? 6.974 7.771 -25.445 1.00 77.81 370 VAL A N 1
ATOM 2970 C CA . VAL A 1 370 ? 7.457 8.390 -26.686 1.00 77.81 370 VAL A CA 1
ATOM 2971 C C . VAL A 1 370 ? 6.348 9.285 -27.244 1.00 77.81 370 VAL A C 1
ATOM 2973 O O . VAL A 1 370 ? 5.259 8.806 -27.538 1.00 77.81 370 VAL A O 1
ATOM 2976 N N . ILE A 1 371 ? 6.629 10.580 -27.406 1.00 78.81 371 ILE A N 1
ATOM 2977 C CA . ILE A 1 371 ? 5.686 11.583 -27.930 1.00 78.81 371 ILE A CA 1
ATOM 2978 C C . ILE A 1 371 ? 6.222 12.134 -29.255 1.00 78.81 371 ILE A C 1
ATOM 2980 O O . ILE A 1 371 ? 7.358 12.605 -29.313 1.00 78.81 371 ILE A O 1
ATOM 2984 N N . THR A 1 372 ? 5.423 12.116 -30.321 1.00 74.31 372 THR A N 1
ATOM 2985 C CA . THR A 1 372 ? 5.826 12.617 -31.655 1.00 74.31 372 THR A CA 1
ATOM 2986 C C . THR A 1 372 ? 5.537 14.108 -31.879 1.00 74.31 372 THR A C 1
ATOM 2988 O O . THR A 1 372 ? 6.136 14.744 -32.744 1.00 74.31 372 THR A O 1
ATOM 2991 N N . GLN A 1 373 ? 4.630 14.679 -31.088 1.00 76.88 373 GLN A N 1
ATOM 2992 C CA . GLN A 1 373 ? 4.199 16.073 -31.120 1.00 76.88 373 GLN A CA 1
ATOM 2993 C C . GLN A 1 373 ? 5.270 17.013 -30.542 1.00 76.88 373 GLN A C 1
ATOM 2995 O O . GLN A 1 373 ? 6.083 16.638 -29.691 1.00 76.88 373 GLN A O 1
ATOM 3000 N N . LYS A 1 374 ? 5.242 18.297 -30.925 1.00 77.62 374 LYS A N 1
ATOM 3001 C CA . LYS A 1 374 ? 6.132 19.314 -30.340 1.00 77.62 374 LYS A CA 1
ATOM 3002 C C . LYS A 1 374 ? 5.652 19.709 -28.935 1.00 77.62 374 LYS A C 1
ATOM 3004 O O . LYS A 1 374 ? 4.974 20.712 -28.777 1.00 77.62 374 LYS A O 1
ATOM 3009 N N . VAL A 1 375 ? 6.018 18.978 -27.884 1.00 81.75 375 VAL A N 1
ATOM 3010 C CA . VAL A 1 375 ? 5.564 19.281 -26.505 1.00 81.75 375 VAL A CA 1
ATOM 3011 C C . VAL A 1 375 ? 6.054 20.646 -25.990 1.00 81.75 375 VAL A C 1
ATOM 3013 O O . VAL A 1 375 ? 7.219 21.005 -26.178 1.00 81.75 375 VAL A O 1
ATOM 3016 N N . SER A 1 376 ? 5.192 21.401 -25.297 1.00 83.44 376 SER A N 1
ATOM 3017 C CA . SER A 1 376 ? 5.509 22.652 -24.580 1.00 83.44 376 SER A CA 1
ATOM 3018 C C . SER A 1 376 ? 5.903 22.395 -23.122 1.00 83.44 376 SER A C 1
ATOM 3020 O O . SER A 1 376 ? 7.034 22.690 -22.728 1.00 83.44 376 SER A O 1
ATOM 3022 N N . ARG A 1 377 ? 4.989 21.783 -22.368 1.00 88.00 377 ARG A N 1
ATOM 3023 C CA . ARG A 1 377 ? 5.125 21.284 -21.000 1.00 88.00 377 ARG A CA 1
ATOM 3024 C C . ARG A 1 377 ? 4.395 19.947 -20.871 1.00 88.00 377 ARG A C 1
ATOM 3026 O O . ARG A 1 377 ? 3.450 19.702 -21.621 1.00 88.00 377 ARG A O 1
ATOM 3033 N N . LEU A 1 378 ? 4.825 19.115 -19.929 1.00 89.88 378 LEU A N 1
ATOM 3034 C CA . LEU A 1 378 ? 4.206 17.824 -19.623 1.00 89.88 378 LEU A CA 1
ATOM 3035 C C . LEU A 1 378 ? 4.176 17.532 -18.117 1.00 89.88 378 LEU A C 1
ATOM 3037 O O . LEU A 1 378 ? 4.872 18.191 -17.341 1.00 89.88 378 LEU A O 1
ATOM 3041 N N . ARG A 1 379 ? 3.360 16.557 -17.726 1.00 91.88 379 ARG A N 1
ATOM 3042 C CA . ARG A 1 379 ? 3.263 15.960 -16.390 1.00 91.88 379 ARG A CA 1
ATOM 3043 C C . ARG A 1 379 ? 2.916 14.475 -16.520 1.00 91.88 379 ARG A C 1
ATOM 3045 O O . ARG A 1 379 ? 2.475 14.050 -17.584 1.00 91.88 379 ARG A O 1
ATOM 3052 N N . ALA A 1 380 ? 3.121 13.694 -15.466 1.00 91.31 380 ALA A N 1
ATOM 3053 C CA . ALA A 1 380 ? 2.757 12.279 -15.443 1.00 91.31 380 ALA A CA 1
ATOM 3054 C C . ALA A 1 380 ? 2.057 11.895 -14.136 1.00 91.31 380 ALA A C 1
ATOM 3056 O O . ALA A 1 380 ? 2.277 12.534 -13.105 1.00 91.31 380 ALA A O 1
ATOM 3057 N N . ARG A 1 381 ? 1.255 10.834 -14.182 1.00 93.88 381 ARG A N 1
ATOM 3058 C CA . ARG A 1 381 ? 0.732 10.110 -13.016 1.00 93.88 381 ARG A CA 1
ATOM 3059 C C . ARG A 1 381 ? 1.004 8.615 -13.169 1.00 93.88 381 ARG A C 1
ATOM 3061 O O . ARG A 1 381 ? 1.321 8.165 -14.270 1.00 93.88 381 ARG A O 1
ATOM 3068 N N . SER A 1 382 ? 0.937 7.868 -12.072 1.00 92.81 382 SER A N 1
ATOM 3069 C CA . SER A 1 382 ? 1.273 6.439 -12.031 1.00 92.81 382 SER A CA 1
ATOM 3070 C C . SER A 1 382 ? 0.209 5.624 -11.308 1.00 92.81 382 SER A C 1
ATOM 3072 O O . SER A 1 382 ? -0.429 6.144 -10.397 1.00 92.81 382 SER A O 1
ATOM 3074 N N . ARG A 1 383 ? 0.071 4.346 -11.657 1.00 90.44 383 ARG A N 1
ATOM 3075 C CA . ARG A 1 383 ? -0.650 3.343 -10.857 1.00 90.44 383 ARG A CA 1
ATOM 3076 C C . ARG A 1 383 ? 0.016 1.977 -11.002 1.00 90.44 383 ARG A C 1
ATOM 3078 O O . ARG A 1 383 ? 0.887 1.809 -11.858 1.00 90.44 383 ARG A O 1
ATOM 3085 N N . ASP A 1 384 ? -0.369 1.027 -10.166 1.00 89.81 384 ASP A N 1
ATOM 3086 C CA . ASP A 1 384 ? 0.066 -0.363 -10.292 1.00 89.81 384 ASP A CA 1
ATOM 3087 C C . ASP A 1 384 ? -0.750 -1.055 -11.408 1.00 89.81 384 ASP A C 1
ATOM 3089 O O . ASP A 1 384 ? -1.982 -1.015 -11.360 1.00 89.81 384 ASP A O 1
ATOM 3093 N N . PRO A 1 385 ? -0.111 -1.647 -12.436 1.00 88.25 385 PRO A N 1
ATOM 3094 C CA . PRO A 1 385 ? -0.809 -2.296 -13.546 1.00 88.25 385 PRO A CA 1
ATOM 3095 C C . PRO A 1 385 ? -1.289 -3.723 -13.229 1.00 88.25 385 PRO A C 1
ATOM 3097 O O . PRO A 1 385 ? -1.974 -4.324 -14.055 1.00 88.25 385 PRO A O 1
ATOM 3100 N N . LEU A 1 386 ? -0.900 -4.298 -12.085 1.00 82.50 386 LEU A N 1
ATOM 3101 C CA . LEU A 1 386 ? -1.216 -5.680 -11.701 1.00 82.50 386 LEU A CA 1
ATOM 3102 C C . LEU A 1 386 ? -2.423 -5.776 -10.753 1.00 82.50 386 LEU A C 1
ATOM 3104 O O . LEU A 1 386 ? -2.882 -6.877 -10.449 1.00 82.50 386 LEU A O 1
ATOM 3108 N N . THR A 1 387 ? -2.926 -4.640 -10.267 1.00 82.31 387 THR A N 1
ATOM 3109 C CA . THR A 1 387 ? -3.975 -4.546 -9.243 1.00 82.31 387 THR A CA 1
ATOM 3110 C C . THR A 1 387 ? -4.994 -3.455 -9.609 1.00 82.31 387 THR A C 1
ATOM 3112 O O . THR A 1 387 ? -4.666 -2.557 -10.390 1.00 82.31 387 THR A O 1
ATOM 3115 N N . PRO A 1 388 ? -6.240 -3.501 -9.091 1.00 79.38 388 PRO A N 1
ATOM 3116 C CA . PRO A 1 388 ? -7.252 -2.467 -9.329 1.00 79.38 388 PRO A CA 1
ATOM 3117 C C . PRO A 1 388 ? -6.931 -1.197 -8.518 1.00 79.38 388 PRO A C 1
ATOM 3119 O O . PRO A 1 388 ? -7.640 -0.826 -7.590 1.00 79.38 388 PRO A O 1
ATOM 3122 N N . SER A 1 389 ? -5.808 -0.557 -8.845 1.00 85.50 389 SER A N 1
ATOM 3123 C CA . SER A 1 389 ? -5.229 0.542 -8.079 1.00 85.50 389 SER A CA 1
ATOM 3124 C C . SER A 1 389 ? -5.679 1.920 -8.563 1.00 85.50 389 SER A C 1
ATOM 3126 O O . SER A 1 389 ? -5.856 2.174 -9.763 1.00 85.50 389 SER A O 1
ATOM 3128 N N . ALA A 1 390 ? -5.814 2.847 -7.614 1.00 89.69 390 ALA A N 1
ATOM 3129 C CA . ALA A 1 390 ? -6.153 4.229 -7.905 1.00 89.69 390 ALA A CA 1
ATOM 3130 C C . ALA A 1 390 ? -4.957 4.967 -8.527 1.00 89.69 390 ALA A C 1
ATOM 3132 O O . ALA A 1 390 ? -3.803 4.816 -8.113 1.00 89.69 390 ALA A O 1
ATOM 3133 N N . TRP A 1 391 ? -5.236 5.825 -9.508 1.00 92.25 391 TRP A N 1
ATOM 3134 C CA . TRP A 1 391 ? -4.217 6.685 -10.104 1.00 92.25 391 TRP A CA 1
ATOM 3135 C C . TRP A 1 391 ? -3.619 7.653 -9.078 1.00 92.25 391 TRP A C 1
ATOM 3137 O O . TRP A 1 391 ? -4.341 8.281 -8.300 1.00 92.25 391 TRP A O 1
ATOM 3147 N N . SER A 1 392 ? -2.296 7.834 -9.127 1.00 94.31 392 SER A N 1
ATOM 3148 C CA . SER A 1 392 ? -1.617 8.881 -8.369 1.00 94.31 392 SER A CA 1
ATOM 3149 C C . SER A 1 392 ? -2.143 10.260 -8.749 1.00 94.31 392 SER A C 1
ATOM 3151 O O . SER A 1 392 ? -2.534 10.514 -9.894 1.00 94.31 392 SER A O 1
ATOM 3153 N N . GLU A 1 393 ? -1.994 11.198 -7.821 1.00 94.12 393 GLU A N 1
ATOM 3154 C CA . GLU A 1 393 ? -2.036 12.613 -8.165 1.00 94.12 393 GLU A CA 1
ATOM 3155 C C . GLU A 1 393 ? -1.002 12.964 -9.249 1.00 94.12 393 GLU A C 1
ATOM 3157 O O . GLU A 1 393 ? 0.028 12.294 -9.423 1.00 94.12 393 GLU A O 1
ATOM 3162 N N . TRP A 1 394 ? -1.283 14.021 -10.008 1.00 93.06 394 TRP A N 1
ATOM 3163 C CA . TRP A 1 394 ? -0.437 14.418 -11.133 1.00 93.06 394 TRP A CA 1
ATOM 3164 C C . TRP A 1 394 ? 0.873 15.069 -10.673 1.00 93.06 394 TRP A C 1
ATOM 3166 O O . TRP A 1 394 ? 0.885 15.952 -9.814 1.00 93.06 394 TRP A O 1
ATOM 3176 N N . SER A 1 395 ? 1.986 14.734 -11.333 1.00 92.81 395 SER A N 1
ATOM 3177 C CA . SER A 1 395 ? 3.256 15.433 -11.118 1.00 92.81 395 SER A CA 1
ATOM 3178 C C . SER A 1 395 ? 3.142 16.934 -11.448 1.00 92.81 395 SER A C 1
ATOM 3180 O O . SER A 1 395 ? 2.377 17.325 -12.338 1.00 92.81 395 SER A O 1
ATOM 3182 N N . PRO A 1 396 ? 3.977 17.798 -10.843 1.00 90.12 396 PRO A N 1
ATOM 3183 C CA . PRO A 1 396 ? 4.105 19.187 -11.274 1.00 90.12 396 PRO A CA 1
ATOM 3184 C C . PRO A 1 396 ? 4.448 19.309 -12.769 1.00 90.12 396 PRO A C 1
ATOM 3186 O O . PRO A 1 396 ? 5.202 18.501 -13.319 1.00 90.12 396 PRO A O 1
ATOM 3189 N N . TRP A 1 397 ? 3.922 20.348 -13.425 1.00 88.12 397 TRP A N 1
ATOM 3190 C CA . TRP A 1 397 ? 4.197 20.634 -14.836 1.00 88.12 397 TRP A CA 1
ATOM 3191 C C . TRP A 1 397 ? 5.680 20.947 -15.083 1.00 88.12 397 TRP A C 1
ATOM 3193 O O . TRP A 1 397 ? 6.230 21.896 -14.521 1.00 88.12 397 TRP A O 1
ATOM 3203 N N . LYS A 1 398 ? 6.308 20.214 -16.008 1.00 86.50 398 LYS A N 1
ATOM 3204 C CA . LYS A 1 398 ? 7.701 20.409 -16.426 1.00 86.50 398 LYS A CA 1
ATOM 3205 C C . LYS A 1 398 ? 7.790 20.966 -17.845 1.00 86.50 398 LYS A C 1
ATOM 3207 O O . LYS A 1 398 ? 7.237 20.402 -18.786 1.00 86.50 398 LYS A O 1
ATOM 3212 N N . ASN A 1 399 ? 8.522 22.067 -18.008 1.00 84.56 399 ASN A N 1
ATOM 3213 C CA . ASN A 1 399 ? 8.707 22.744 -19.295 1.00 84.56 399 ASN A CA 1
ATOM 3214 C C . ASN A 1 399 ? 9.773 22.051 -20.164 1.00 84.56 399 ASN A C 1
ATOM 3216 O O . ASN A 1 399 ? 10.894 21.817 -19.711 1.00 84.56 399 ASN A O 1
ATOM 3220 N N . VAL A 1 400 ? 9.459 21.801 -21.439 1.00 78.44 400 VAL A N 1
ATOM 3221 C CA . VAL A 1 400 ? 10.375 21.176 -22.410 1.00 78.44 400 VAL A CA 1
ATOM 3222 C C . VAL A 1 400 ? 11.214 22.256 -23.103 1.00 78.44 400 VAL A C 1
ATOM 3224 O O . VAL A 1 400 ? 10.822 22.840 -24.125 1.00 78.44 400 VAL A O 1
ATOM 3227 N N . THR A 1 401 ? 12.376 22.544 -22.514 1.00 63.19 401 THR A N 1
ATOM 3228 C CA . THR A 1 401 ? 13.352 23.532 -22.998 1.00 63.19 401 THR A CA 1
ATOM 3229 C C . THR A 1 401 ? 14.262 22.957 -24.090 1.00 63.19 401 THR A C 1
ATOM 3231 O O . THR A 1 401 ? 14.638 21.786 -24.075 1.00 63.19 401 THR A O 1
ATOM 3234 N N . ARG A 1 402 ? 14.657 23.787 -25.068 1.00 51.06 402 ARG A N 1
ATOM 3235 C CA . ARG A 1 402 ? 15.698 23.415 -26.042 1.00 51.06 402 ARG A CA 1
ATOM 3236 C C . ARG A 1 402 ? 17.078 23.591 -25.399 1.00 51.06 402 ARG A C 1
ATOM 3238 O O . ARG A 1 402 ? 17.469 24.723 -25.128 1.00 51.06 402 ARG A O 1
ATOM 3245 N N . ARG A 1 403 ? 17.848 22.508 -25.237 1.00 42.53 403 ARG A N 1
ATOM 3246 C CA . ARG A 1 403 ? 19.301 22.589 -24.985 1.00 42.53 403 ARG A CA 1
ATOM 3247 C C . ARG A 1 403 ? 20.011 23.125 -26.235 1.00 42.53 403 ARG A C 1
ATOM 3249 O O . ARG A 1 403 ? 20.352 22.374 -27.143 1.00 42.53 403 ARG A O 1
ATOM 3256 N N . THR A 1 404 ? 20.237 24.434 -26.291 1.00 31.20 404 THR A N 1
ATOM 3257 C CA . THR A 1 404 ? 21.125 25.067 -27.276 1.00 31.20 404 THR A CA 1
ATOM 3258 C C . THR A 1 404 ? 22.584 24.895 -26.844 1.00 31.20 404 THR A C 1
ATOM 3260 O O . THR A 1 404 ? 23.196 25.803 -26.282 1.00 31.20 404 THR A O 1
ATOM 3263 N N . ASN A 1 405 ? 23.155 23.712 -27.095 1.00 33.25 405 ASN A N 1
ATOM 3264 C CA . ASN A 1 405 ? 24.561 23.411 -26.798 1.00 33.25 405 ASN A CA 1
ATOM 3265 C C . ASN A 1 405 ? 25.511 24.255 -27.671 1.00 33.25 405 ASN A C 1
ATOM 3267 O O . ASN A 1 405 ? 25.966 23.826 -28.726 1.00 33.25 405 ASN A O 1
ATOM 3271 N N . LYS A 1 406 ? 25.835 25.471 -27.218 1.00 33.81 406 LYS A N 1
ATOM 3272 C CA . LYS A 1 406 ? 26.778 26.378 -27.885 1.00 33.81 406 LYS A CA 1
ATOM 3273 C C . LYS A 1 406 ? 28.169 26.296 -27.248 1.00 33.81 406 LYS A C 1
ATOM 3275 O O . LYS A 1 406 ? 28.562 27.213 -26.525 1.00 33.81 406 LYS A O 1
ATOM 3280 N N . ARG A 1 407 ? 28.933 25.224 -27.513 1.00 36.03 407 ARG A N 1
ATOM 3281 C CA . ARG A 1 407 ? 30.385 25.198 -27.231 1.00 36.03 407 ARG A CA 1
ATOM 3282 C C . ARG A 1 407 ? 31.178 24.144 -28.021 1.00 36.03 407 ARG A C 1
ATOM 3284 O O . ARG A 1 407 ? 31.018 22.959 -27.783 1.00 36.03 407 ARG A O 1
ATOM 3291 N N . LYS A 1 408 ? 32.111 24.662 -28.832 1.00 33.06 408 LYS A N 1
ATOM 3292 C CA . LYS A 1 408 ? 33.331 24.048 -29.392 1.00 33.06 408 LYS A CA 1
ATOM 3293 C C . LYS A 1 408 ? 33.217 22.719 -30.148 1.00 33.06 408 LYS A C 1
ATOM 3295 O O . LYS A 1 408 ? 33.258 21.644 -29.564 1.00 33.06 408 LYS A O 1
ATOM 3300 N N . ASP A 1 409 ? 33.360 22.842 -31.458 1.00 36.03 409 ASP A N 1
ATOM 3301 C CA . ASP A 1 409 ? 33.930 21.833 -32.343 1.00 36.03 409 ASP A CA 1
ATOM 3302 C C . ASP A 1 409 ? 35.380 21.487 -31.949 1.00 36.03 409 ASP A C 1
ATOM 3304 O O . ASP A 1 409 ? 36.221 22.379 -31.770 1.00 36.03 409 ASP A O 1
ATOM 3308 N N . ARG A 1 410 ? 35.700 20.189 -31.885 1.00 30.02 410 ARG A N 1
ATOM 3309 C CA . ARG A 1 410 ? 37.030 19.643 -32.215 1.00 30.02 410 ARG A CA 1
ATOM 3310 C C . ARG A 1 410 ? 36.955 18.122 -32.412 1.00 30.02 410 ARG A C 1
ATOM 3312 O O . ARG A 1 410 ? 36.402 17.444 -31.562 1.00 30.02 410 ARG A O 1
ATOM 3319 N N . ALA A 1 411 ? 37.570 17.629 -33.491 1.00 29.89 411 ALA A N 1
ATOM 3320 C CA . ALA A 1 411 ? 37.892 16.214 -33.749 1.00 29.89 411 ALA A CA 1
ATOM 3321 C C . ALA A 1 411 ? 36.720 15.196 -33.733 1.00 29.89 411 ALA A C 1
ATOM 3323 O O . ALA A 1 411 ? 36.588 14.393 -32.823 1.00 29.89 411 ALA A O 1
ATOM 3324 N N . MET A 1 412 ? 35.880 15.273 -34.773 1.00 29.27 412 MET A N 1
ATOM 3325 C CA . MET A 1 412 ? 35.671 14.248 -35.824 1.00 29.27 412 MET A CA 1
ATOM 3326 C C . MET A 1 412 ? 35.829 12.732 -35.515 1.00 29.27 412 MET A C 1
ATOM 3328 O O . MET A 1 412 ? 36.722 12.313 -34.794 1.00 29.27 412 MET A O 1
ATOM 3332 N N . SER A 1 413 ? 35.018 11.935 -36.233 1.00 32.75 413 SER A N 1
ATOM 3333 C CA . SER A 1 413 ? 35.061 10.465 -36.405 1.00 32.75 413 SER A CA 1
ATOM 3334 C C . SER A 1 413 ? 34.904 9.606 -35.142 1.00 32.75 413 SER A C 1
ATOM 3336 O O . SER A 1 413 ? 35.872 9.097 -34.589 1.00 32.75 413 SER A O 1
ATOM 3338 N N . GLY A 1 414 ? 33.642 9.366 -34.782 1.00 28.03 414 GLY A N 1
ATOM 3339 C CA . GLY A 1 414 ? 33.187 8.215 -34.003 1.00 28.03 414 GLY A CA 1
ATOM 3340 C C . GLY A 1 414 ? 31.801 7.830 -34.519 1.00 28.03 414 GLY A C 1
ATOM 3341 O O . GLY A 1 414 ? 30.873 8.634 -34.430 1.00 28.03 414 GLY A O 1
ATOM 3342 N N . GLU A 1 415 ? 31.678 6.665 -35.149 1.00 31.42 415 GLU A N 1
ATOM 3343 C CA . GLU A 1 415 ? 30.435 6.227 -35.790 1.00 31.42 415 GLU A CA 1
ATOM 3344 C C . GLU A 1 415 ? 29.472 5.697 -34.716 1.00 31.42 415 GLU A C 1
ATOM 3346 O O . GLU A 1 415 ? 29.848 4.858 -33.897 1.00 31.42 415 GLU A O 1
ATOM 3351 N N . THR A 1 416 ? 28.251 6.238 -34.639 1.00 32.91 416 THR A N 1
ATOM 3352 C CA . THR A 1 416 ? 27.324 5.942 -33.530 1.00 32.91 416 THR A CA 1
ATOM 3353 C C . THR A 1 416 ? 26.683 4.567 -33.689 1.00 32.91 416 THR A C 1
ATOM 3355 O O . THR A 1 416 ? 25.571 4.448 -34.202 1.00 32.91 416 THR A O 1
ATOM 3358 N N . ASN A 1 417 ? 27.413 3.542 -33.242 1.00 36.66 417 ASN A N 1
ATOM 3359 C CA . ASN A 1 417 ? 27.021 2.137 -33.282 1.00 36.66 417 ASN A CA 1
ATOM 3360 C C . ASN A 1 417 ? 25.646 1.910 -32.608 1.00 36.66 417 ASN A C 1
ATOM 3362 O O . ASN A 1 417 ? 25.501 2.209 -31.416 1.00 36.66 417 ASN A O 1
ATOM 3366 N N . PRO A 1 418 ? 24.628 1.400 -33.325 1.00 38.91 418 PRO A N 1
ATOM 3367 C CA . PRO A 1 418 ? 23.317 1.139 -32.747 1.00 38.91 418 PRO A CA 1
ATOM 3368 C C . PRO A 1 418 ? 23.340 -0.125 -31.873 1.00 38.91 418 PRO A C 1
ATOM 3370 O O . PRO A 1 418 ? 23.142 -1.235 -32.358 1.00 38.91 418 PRO A O 1
ATOM 3373 N N . GLN A 1 419 ? 23.517 0.040 -30.558 1.00 44.31 419 GLN A N 1
ATOM 3374 C CA . GLN A 1 419 ? 23.150 -1.016 -29.608 1.00 44.31 419 GLN A CA 1
ATOM 3375 C C . GLN A 1 419 ? 21.642 -1.325 -29.724 1.00 44.31 419 GLN A C 1
ATOM 3377 O O . GLN A 1 419 ? 20.835 -0.386 -29.705 1.00 44.31 419 GLN A O 1
ATOM 3382 N N . PRO A 1 420 ? 21.234 -2.608 -29.752 1.00 48.41 420 PRO A N 1
ATOM 3383 C CA . PRO A 1 420 ? 19.831 -2.974 -29.634 1.00 48.41 420 PRO A CA 1
ATOM 3384 C C . PRO A 1 420 ? 19.237 -2.448 -28.320 1.00 48.41 420 PRO A C 1
ATOM 3386 O O . PRO A 1 420 ? 19.798 -2.723 -27.254 1.00 48.41 420 PRO A O 1
ATOM 3389 N N . PRO A 1 421 ? 18.066 -1.785 -28.336 1.00 53.38 421 PRO A N 1
ATOM 3390 C CA . PRO A 1 421 ? 17.329 -1.523 -27.101 1.00 53.38 421 PRO A CA 1
ATOM 3391 C C . PRO A 1 421 ? 16.868 -2.824 -26.412 1.00 53.38 421 PRO A C 1
ATOM 3393 O O . PRO A 1 421 ? 16.596 -2.806 -25.215 1.00 53.38 421 PRO A O 1
ATOM 3396 N N . ASP A 1 422 ? 16.836 -3.937 -27.153 1.00 58.47 422 ASP A N 1
ATOM 3397 C CA . ASP A 1 422 ? 16.212 -5.209 -26.770 1.00 58.47 422 ASP A CA 1
ATOM 3398 C C . ASP A 1 422 ? 17.140 -6.182 -26.009 1.00 58.47 422 ASP A C 1
ATOM 3400 O O . ASP A 1 422 ? 16.661 -7.189 -25.497 1.00 58.47 422 ASP A O 1
ATOM 3404 N N . ILE A 1 423 ? 18.456 -5.920 -25.938 1.00 66.75 423 ILE A N 1
ATOM 3405 C CA . ILE A 1 423 ? 19.432 -6.745 -25.183 1.00 66.75 423 ILE A CA 1
ATOM 3406 C C . ILE A 1 423 ? 20.373 -5.916 -24.291 1.00 66.75 423 ILE A C 1
ATOM 3408 O O . ILE A 1 423 ? 21.468 -6.354 -23.948 1.00 66.75 423 ILE A O 1
ATOM 3412 N N . GLY A 1 424 ? 19.953 -4.712 -23.888 1.00 71.75 424 GLY A N 1
ATOM 3413 C CA . GLY A 1 424 ? 20.708 -3.822 -22.994 1.00 71.75 424 GLY A CA 1
ATOM 3414 C C . GLY A 1 424 ? 20.700 -4.259 -21.521 1.00 71.75 424 GLY A C 1
ATOM 3415 O O . GLY A 1 424 ? 20.376 -3.438 -20.655 1.00 71.75 424 GLY A O 1
ATOM 3416 N N . TYR A 1 425 ? 21.012 -5.533 -21.263 1.00 79.38 425 TYR A N 1
ATOM 3417 C CA . TYR A 1 425 ? 20.863 -6.235 -19.986 1.00 79.38 425 TYR A CA 1
ATOM 3418 C C . TYR A 1 425 ? 22.198 -6.759 -19.414 1.00 79.38 425 TYR A C 1
ATOM 3420 O O . TYR A 1 425 ? 23.214 -6.834 -20.101 1.00 79.38 425 TYR A O 1
ATOM 3428 N N . ILE A 1 426 ? 22.180 -7.119 -18.130 1.00 83.56 426 ILE A N 1
ATOM 3429 C CA . ILE A 1 426 ? 23.257 -7.747 -17.365 1.00 83.56 426 ILE A CA 1
ATOM 3430 C C . ILE A 1 426 ? 22.973 -9.246 -17.322 1.00 83.56 426 ILE A C 1
ATOM 3432 O O . ILE A 1 426 ? 22.000 -9.681 -16.708 1.00 83.56 426 ILE A O 1
ATOM 3436 N N . PHE A 1 427 ? 23.836 -10.017 -17.974 1.00 85.94 427 PHE A N 1
ATOM 3437 C CA . PHE A 1 427 ? 23.732 -11.467 -18.086 1.00 85.94 427 PHE A CA 1
ATOM 3438 C C . PHE A 1 427 ? 24.633 -12.159 -17.059 1.00 85.94 427 PHE A C 1
ATOM 3440 O O . PHE A 1 427 ? 25.791 -11.775 -16.888 1.00 85.94 427 PHE A O 1
ATOM 3447 N N . SER A 1 428 ? 24.112 -13.193 -16.399 1.00 85.88 428 SER A N 1
ATOM 3448 C CA . SER A 1 428 ? 24.883 -14.026 -15.470 1.00 85.88 428 SER A CA 1
ATOM 3449 C C . SER A 1 428 ? 25.566 -15.169 -16.223 1.00 85.88 428 SER A C 1
ATOM 3451 O O . SER A 1 428 ? 24.909 -15.921 -16.944 1.00 85.88 428 SER A O 1
ATOM 3453 N N . ALA A 1 429 ? 26.871 -15.339 -16.017 1.00 89.81 429 ALA A N 1
ATOM 3454 C CA . ALA A 1 429 ? 27.667 -16.396 -16.637 1.00 89.81 429 ALA A CA 1
ATOM 3455 C C . ALA A 1 429 ? 28.591 -17.064 -15.607 1.00 89.81 429 ALA A C 1
ATOM 3457 O O . ALA A 1 429 ? 29.131 -16.386 -14.730 1.00 89.81 429 ALA A O 1
ATOM 3458 N N . ALA A 1 430 ? 28.777 -18.380 -15.714 1.00 89.44 430 ALA A N 1
ATOM 3459 C CA . ALA A 1 430 ? 29.626 -19.160 -14.810 1.00 89.44 430 ALA A CA 1
ATOM 3460 C C . ALA A 1 430 ? 31.004 -19.423 -15.448 1.00 89.44 430 ALA A C 1
ATOM 3462 O O . ALA A 1 430 ? 31.051 -19.784 -16.623 1.00 89.44 430 ALA A O 1
ATOM 3463 N N . PRO A 1 431 ? 32.128 -19.263 -14.730 1.00 91.81 431 PRO A N 1
ATOM 3464 C CA . PRO A 1 431 ? 33.445 -19.574 -15.279 1.00 91.81 431 PRO A CA 1
ATOM 3465 C C . PRO A 1 431 ? 33.657 -21.078 -15.481 1.00 91.81 431 PRO A C 1
ATOM 3467 O O . PRO A 1 431 ? 33.063 -21.909 -14.793 1.00 91.81 431 PRO A O 1
ATOM 3470 N N . ALA A 1 432 ? 34.545 -21.422 -16.415 1.00 89.50 432 ALA A N 1
ATOM 3471 C CA . ALA A 1 432 ? 35.115 -22.761 -16.515 1.00 89.50 432 ALA A CA 1
ATOM 3472 C C . ALA A 1 432 ? 35.803 -23.176 -15.202 1.00 89.50 432 ALA A C 1
ATOM 3474 O O . ALA A 1 432 ? 36.366 -22.349 -14.484 1.00 89.50 432 ALA A O 1
ATOM 3475 N N . ARG A 1 433 ? 35.750 -24.472 -14.881 1.00 85.56 433 ARG A N 1
ATOM 3476 C CA . ARG A 1 433 ? 36.144 -24.989 -13.562 1.00 85.56 433 ARG A CA 1
ATOM 3477 C C . ARG A 1 433 ? 37.636 -25.325 -13.441 1.00 85.56 433 ARG A C 1
ATOM 3479 O O . ARG A 1 433 ? 38.172 -25.299 -12.335 1.00 85.56 433 ARG A O 1
ATOM 3486 N N . ASP A 1 434 ? 38.292 -25.686 -14.543 1.00 83.31 434 ASP A N 1
ATOM 3487 C CA . ASP A 1 434 ? 39.678 -26.188 -14.557 1.00 83.31 434 ASP A CA 1
ATOM 3488 C C . ASP A 1 434 ? 40.478 -25.878 -15.849 1.00 83.31 434 ASP A C 1
ATOM 3490 O O . ASP A 1 434 ? 41.594 -26.383 -16.034 1.00 83.31 434 ASP A O 1
ATOM 3494 N N . PHE A 1 435 ? 39.952 -25.024 -16.733 1.00 87.69 435 PHE A N 1
ATOM 3495 C CA . PHE A 1 435 ? 40.630 -24.526 -17.937 1.00 87.69 435 PHE A CA 1
ATOM 3496 C C . PHE A 1 435 ? 40.278 -23.053 -18.202 1.00 87.69 435 PHE A C 1
ATOM 3498 O O . PHE A 1 435 ? 39.294 -22.549 -17.670 1.00 87.69 435 PHE A O 1
ATOM 3505 N N . GLY A 1 436 ? 41.058 -22.376 -19.051 1.00 87.06 436 GLY A N 1
ATOM 3506 C CA . GLY A 1 436 ? 40.964 -20.927 -19.238 1.00 87.06 436 GLY A CA 1
ATOM 3507 C C . GLY A 1 436 ? 41.697 -20.142 -18.145 1.00 87.06 436 GLY A C 1
ATOM 3508 O O . GLY A 1 436 ? 42.314 -20.727 -17.253 1.00 87.06 436 GLY A O 1
ATOM 3509 N N . SER A 1 437 ? 41.642 -18.812 -18.227 1.00 86.25 437 SER A N 1
ATOM 3510 C CA . SER A 1 437 ? 42.219 -17.896 -17.231 1.00 86.25 437 SER A CA 1
ATOM 3511 C C . SER A 1 437 ? 41.168 -17.024 -16.539 1.00 86.25 437 SER A C 1
ATOM 3513 O O . SER A 1 437 ? 40.049 -16.854 -17.024 1.00 86.25 437 SER A O 1
ATOM 3515 N N . ASP A 1 438 ? 41.539 -16.454 -15.393 1.00 83.19 438 ASP A N 1
ATOM 3516 C CA . ASP A 1 438 ? 40.724 -15.471 -14.680 1.00 83.19 438 ASP A CA 1
ATOM 3517 C C . ASP A 1 438 ? 40.765 -14.090 -15.355 1.00 83.19 438 ASP A C 1
ATOM 3519 O O . ASP A 1 438 ? 41.786 -13.659 -15.896 1.00 83.19 438 ASP A O 1
ATOM 3523 N N . PHE A 1 439 ? 39.675 -13.327 -15.235 1.00 82.50 439 PHE A N 1
ATOM 3524 C CA . PHE A 1 439 ? 39.641 -11.923 -15.652 1.00 82.50 439 PHE A CA 1
ATOM 3525 C C . PHE A 1 439 ? 40.486 -11.045 -14.713 1.00 82.50 439 PHE A C 1
ATOM 3527 O O . PHE A 1 439 ? 39.996 -10.509 -13.719 1.00 82.50 439 PHE A O 1
ATOM 3534 N N . THR A 1 440 ? 41.763 -10.849 -15.050 1.00 76.19 440 THR A N 1
ATOM 3535 C CA . THR A 1 440 ? 42.698 -9.991 -14.293 1.00 76.19 440 THR A CA 1
ATOM 3536 C C . THR A 1 440 ? 42.420 -8.486 -14.422 1.00 76.19 440 THR A C 1
ATOM 3538 O O . THR A 1 440 ? 43.004 -7.686 -13.692 1.00 76.19 440 THR A O 1
ATOM 3541 N N . SER A 1 441 ? 41.557 -8.082 -15.356 1.00 76.38 441 SER A N 1
ATOM 3542 C CA . SER A 1 441 ? 41.134 -6.697 -15.608 1.00 76.38 441 SER A CA 1
ATOM 3543 C C . SER A 1 441 ? 39.724 -6.674 -16.200 1.00 76.38 441 SER A C 1
ATOM 3545 O O . SER A 1 441 ? 39.342 -7.634 -16.870 1.00 76.38 441 SER A O 1
ATOM 3547 N N . SER A 1 442 ? 38.982 -5.573 -16.042 1.00 83.06 442 SER A N 1
ATOM 3548 C CA . SER A 1 442 ? 37.770 -5.360 -16.839 1.00 83.06 442 SER A CA 1
ATOM 3549 C C . SER A 1 442 ? 38.113 -5.122 -18.310 1.00 83.06 442 SER A C 1
ATOM 3551 O O . SER A 1 442 ? 39.116 -4.487 -18.649 1.00 83.06 442 SER A O 1
ATOM 3553 N N . TYR A 1 443 ? 37.267 -5.646 -19.189 1.00 85.38 443 TYR A N 1
ATOM 3554 C CA . TYR A 1 443 ? 37.149 -5.205 -20.568 1.00 85.38 443 TYR A CA 1
ATOM 3555 C C . TYR A 1 443 ? 35.896 -4.342 -20.642 1.00 85.38 443 TYR A C 1
ATOM 3557 O O . TYR A 1 443 ? 34.792 -4.849 -20.454 1.00 85.38 443 TYR A O 1
ATOM 3565 N N . ASP A 1 444 ? 36.076 -3.048 -20.879 1.00 82.12 444 ASP A N 1
ATOM 3566 C CA . ASP A 1 444 ? 34.991 -2.078 -20.979 1.00 82.12 444 ASP A CA 1
ATOM 3567 C C . ASP A 1 444 ? 34.783 -1.659 -22.438 1.00 82.12 444 ASP A C 1
ATOM 3569 O O . ASP A 1 444 ? 35.751 -1.443 -23.166 1.00 82.12 444 ASP A O 1
ATOM 3573 N N . GLU A 1 445 ? 33.518 -1.595 -22.862 1.00 83.69 445 GLU A N 1
ATOM 3574 C CA . GLU A 1 445 ? 33.089 -1.328 -24.248 1.00 83.69 445 GLU A CA 1
ATOM 3575 C C . GLU A 1 445 ? 33.686 -2.286 -25.314 1.00 83.69 445 GLU A C 1
ATOM 3577 O O . GLU A 1 445 ? 33.806 -1.936 -26.489 1.00 83.69 445 GLU A O 1
ATOM 3582 N N . ILE A 1 446 ? 34.021 -3.525 -24.927 1.00 89.81 446 ILE A N 1
ATOM 3583 C CA . ILE A 1 446 ? 34.532 -4.570 -25.833 1.00 89.81 446 ILE A CA 1
ATOM 3584 C C . ILE A 1 446 ? 33.408 -5.178 -26.684 1.00 89.81 446 ILE A C 1
ATOM 3586 O O . ILE A 1 446 ? 32.243 -5.207 -26.273 1.00 89.81 446 ILE A O 1
ATOM 3590 N N . PHE A 1 447 ? 33.732 -5.683 -27.878 1.00 93.00 447 PHE A N 1
ATOM 3591 C CA . PHE A 1 447 ? 32.728 -6.286 -28.751 1.00 93.00 447 PHE A CA 1
ATOM 3592 C C . PHE A 1 447 ? 32.468 -7.755 -28.396 1.00 93.00 447 PHE A C 1
ATOM 3594 O O . PHE A 1 447 ? 33.390 -8.517 -28.103 1.00 93.00 447 PHE A O 1
ATOM 3601 N N . LEU A 1 448 ? 31.192 -8.145 -28.450 1.00 95.00 448 LEU A N 1
ATOM 3602 C CA . LEU A 1 448 ? 30.722 -9.526 -28.368 1.00 95.00 448 LEU A CA 1
ATOM 3603 C C . LEU A 1 448 ? 30.298 -9.990 -29.763 1.00 95.00 448 LEU A C 1
ATOM 3605 O O . LEU A 1 448 ? 29.263 -9.559 -30.280 1.00 95.00 448 LEU A O 1
ATOM 3609 N N . VAL A 1 449 ? 31.107 -10.859 -30.360 1.00 95.75 449 VAL A N 1
ATOM 3610 C CA . VAL A 1 449 ? 31.017 -11.278 -31.762 1.00 95.75 449 VAL A CA 1
ATOM 3611 C C . VAL A 1 449 ? 30.464 -12.707 -31.837 1.00 95.75 449 VAL A C 1
ATOM 3613 O O . VAL A 1 449 ? 31.065 -13.614 -31.259 1.00 95.75 449 VAL A O 1
ATOM 3616 N N . PRO A 1 450 ? 29.338 -12.970 -32.523 1.00 95.12 450 PRO A N 1
ATOM 3617 C CA . PRO A 1 450 ? 28.875 -14.333 -32.759 1.00 95.12 450 PRO A CA 1
ATOM 3618 C C . PRO A 1 450 ? 29.803 -15.030 -33.762 1.00 95.12 450 PRO A C 1
ATOM 3620 O O . PRO A 1 450 ? 30.050 -14.509 -34.847 1.00 95.12 450 PRO A O 1
ATOM 3623 N N . ALA A 1 451 ? 30.315 -16.214 -33.426 1.00 95.19 451 ALA A N 1
ATOM 3624 C CA . ALA A 1 451 ? 31.202 -16.936 -34.341 1.00 95.19 451 ALA A CA 1
ATOM 3625 C C . ALA A 1 451 ? 30.459 -17.590 -35.515 1.00 95.19 451 ALA A C 1
ATOM 3627 O O . ALA A 1 451 ? 29.289 -17.974 -35.397 1.00 95.19 451 ALA A O 1
ATOM 3628 N N . GLU A 1 452 ? 31.194 -17.792 -36.608 1.00 93.44 452 GLU A N 1
ATOM 3629 C CA . GLU A 1 452 ? 30.804 -18.627 -37.742 1.00 93.44 452 GLU A CA 1
ATOM 3630 C C . GLU A 1 452 ? 31.867 -19.716 -38.000 1.00 93.44 452 GLU A C 1
ATOM 3632 O O . GLU A 1 452 ? 32.983 -19.370 -38.390 1.00 93.44 452 GLU A O 1
ATOM 3637 N N . PRO A 1 453 ? 31.561 -21.023 -37.857 1.00 94.81 453 PRO A N 1
ATOM 3638 C CA . PRO A 1 453 ? 30.274 -21.602 -37.462 1.00 94.81 453 PRO A CA 1
ATOM 3639 C C . PRO A 1 453 ? 29.899 -21.318 -36.001 1.00 94.81 453 PRO A C 1
ATOM 3641 O O . PRO A 1 453 ? 30.751 -21.048 -35.159 1.00 94.81 453 PRO A O 1
ATOM 3644 N N . VAL A 1 454 ? 28.600 -21.428 -35.705 1.00 93.06 454 VAL A N 1
ATOM 3645 C CA . VAL A 1 454 ? 28.020 -21.088 -34.394 1.00 93.06 454 VAL A CA 1
ATOM 3646 C C . VAL A 1 454 ? 28.548 -21.933 -33.232 1.00 93.06 454 VAL A C 1
ATOM 3648 O O . VAL A 1 454 ? 28.521 -21.468 -32.092 1.00 93.06 454 VAL A O 1
ATOM 3651 N N . ASP A 1 455 ? 29.040 -23.141 -33.518 1.00 90.69 455 ASP A N 1
ATOM 3652 C CA . ASP A 1 455 ? 29.580 -24.089 -32.543 1.00 90.69 455 ASP A CA 1
ATOM 3653 C C . ASP A 1 455 ? 31.081 -23.895 -32.258 1.00 90.69 455 ASP A C 1
ATOM 3655 O O . ASP A 1 455 ? 31.573 -24.414 -31.258 1.00 90.69 455 ASP A O 1
ATOM 3659 N N . GLY A 1 456 ? 31.820 -23.170 -33.103 1.00 93.06 456 GLY A N 1
ATOM 3660 C CA . GLY A 1 456 ? 33.273 -23.020 -32.998 1.00 93.06 456 GLY A CA 1
ATOM 3661 C C . GLY A 1 456 ? 34.064 -24.335 -33.015 1.00 93.06 456 G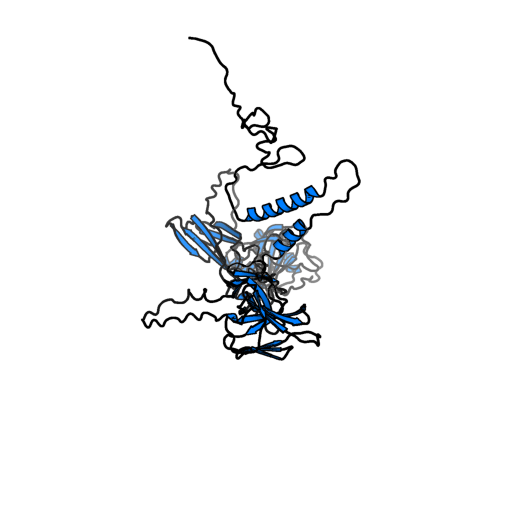LY A C 1
ATOM 3662 O O . GLY A 1 456 ? 35.131 -24.409 -32.406 1.00 93.06 456 GLY A O 1
ATOM 3663 N N . CYS A 1 457 ? 33.551 -25.392 -33.655 1.00 92.25 457 CYS A N 1
ATOM 3664 C CA . CYS A 1 457 ? 34.220 -26.699 -33.677 1.00 92.25 457 CYS A CA 1
ATOM 3665 C C . CYS A 1 457 ? 35.206 -26.873 -34.850 1.00 92.25 457 CYS A C 1
ATOM 3667 O O . CYS A 1 457 ? 36.168 -27.643 -34.740 1.00 92.25 457 CYS A O 1
ATOM 3669 N N . SER A 1 458 ? 35.012 -26.129 -35.945 1.00 93.38 458 SER A N 1
ATOM 3670 C CA . SER A 1 458 ? 35.986 -25.961 -37.034 1.00 93.38 458 SER A CA 1
ATOM 3671 C C . SER A 1 458 ? 36.685 -24.603 -36.959 1.00 93.38 458 SER A C 1
ATOM 3673 O O . SER A 1 458 ? 36.343 -23.767 -36.131 1.00 93.38 458 SER A O 1
ATOM 3675 N N . GLU A 1 459 ? 37.624 -24.352 -37.875 1.00 93.38 459 GLU A N 1
ATOM 3676 C CA . GLU A 1 459 ? 38.173 -23.011 -38.097 1.00 93.38 459 GLU A CA 1
ATOM 3677 C C . GLU A 1 459 ? 37.055 -21.972 -38.308 1.00 93.38 459 GLU A C 1
ATOM 3679 O O . GLU A 1 459 ? 36.082 -22.232 -39.026 1.00 93.38 459 GLU A O 1
ATOM 3684 N N . LEU A 1 460 ? 37.199 -20.812 -37.657 1.00 95.25 460 LEU A N 1
ATOM 3685 C CA . LEU A 1 460 ? 36.246 -19.705 -37.739 1.00 95.25 460 LEU A CA 1
ATOM 3686 C C . LEU A 1 460 ? 36.446 -18.910 -39.032 1.00 95.25 460 LEU A C 1
ATOM 3688 O O . LEU A 1 460 ? 37.578 -18.661 -39.448 1.00 95.25 460 LEU A O 1
ATOM 3692 N N . LYS A 1 461 ? 35.344 -18.474 -39.644 1.00 92.25 461 LYS A N 1
ATOM 3693 C CA . LYS A 1 461 ? 35.338 -17.694 -40.892 1.00 92.25 461 LYS A CA 1
ATOM 3694 C C . LYS A 1 461 ? 35.513 -16.198 -40.655 1.00 92.25 461 LYS A C 1
ATOM 3696 O O . LYS A 1 461 ? 36.122 -15.520 -41.470 1.00 92.25 461 LYS A O 1
ATOM 3701 N N . ASN A 1 462 ? 34.984 -15.688 -39.545 1.00 92.31 462 ASN A N 1
ATOM 3702 C CA . ASN A 1 462 ? 34.959 -14.267 -39.199 1.00 92.31 462 ASN A CA 1
ATOM 3703 C C . ASN A 1 462 ? 36.111 -13.849 -38.264 1.00 92.31 462 ASN A C 1
ATOM 3705 O O . ASN A 1 462 ? 35.914 -13.033 -37.364 1.00 92.31 462 ASN A O 1
ATOM 3709 N N . LYS A 1 463 ? 37.319 -14.397 -38.485 1.00 91.38 463 LYS A N 1
ATOM 3710 C CA . LYS A 1 463 ? 38.531 -14.106 -37.690 1.00 91.38 463 LYS A CA 1
ATOM 3711 C C . LYS A 1 463 ? 38.818 -12.607 -37.576 1.00 91.38 463 LYS A C 1
ATOM 3713 O O . LYS A 1 463 ? 39.019 -12.125 -36.469 1.00 91.38 463 LYS A O 1
ATOM 3718 N N . ASP A 1 464 ? 38.708 -11.876 -38.683 1.00 90.38 464 ASP A N 1
ATOM 3719 C CA . ASP A 1 464 ? 38.947 -10.425 -38.766 1.00 90.38 464 ASP A CA 1
ATOM 3720 C C . ASP A 1 464 ? 38.044 -9.586 -37.834 1.00 90.38 464 ASP A C 1
ATOM 3722 O O . ASP A 1 464 ? 38.363 -8.439 -37.530 1.00 90.38 464 ASP A O 1
ATOM 3726 N N . LEU A 1 465 ? 36.906 -10.138 -37.390 1.00 89.50 465 LEU A N 1
ATOM 3727 C CA . LEU A 1 465 ? 36.018 -9.513 -36.402 1.00 89.50 465 LEU A CA 1
ATOM 3728 C C . LEU A 1 465 ? 36.291 -9.998 -34.972 1.00 89.50 465 LEU A C 1
ATOM 3730 O O . LEU A 1 465 ? 35.974 -9.294 -34.019 1.00 89.50 465 LEU A O 1
ATOM 3734 N N . ILE A 1 466 ? 36.838 -11.205 -34.824 1.00 93.94 466 ILE A N 1
ATOM 3735 C CA . ILE A 1 466 ? 37.083 -11.884 -33.547 1.00 93.94 466 ILE A CA 1
ATOM 3736 C C . ILE A 1 466 ? 38.420 -11.467 -32.923 1.00 93.94 466 ILE A C 1
ATOM 3738 O O . ILE A 1 466 ? 38.529 -11.452 -31.694 1.00 93.94 466 ILE A O 1
ATOM 3742 N N . GLU A 1 467 ? 39.415 -11.088 -33.731 1.00 92.62 467 GLU A N 1
ATOM 3743 C CA . GLU A 1 467 ? 40.731 -10.676 -33.240 1.00 92.62 467 GLU A CA 1
ATOM 3744 C C . GLU A 1 467 ? 40.614 -9.520 -32.225 1.00 92.62 467 GLU A C 1
ATOM 3746 O O . GLU A 1 467 ? 40.109 -8.429 -32.500 1.00 92.62 467 GLU A O 1
ATOM 3751 N N . GLY A 1 468 ? 41.066 -9.776 -30.997 1.00 91.38 468 GLY A N 1
ATOM 3752 C CA . GLY A 1 468 ? 40.999 -8.830 -29.890 1.00 91.38 468 GLY A CA 1
ATOM 3753 C C . GLY A 1 468 ? 39.635 -8.696 -29.195 1.00 91.38 468 GLY A C 1
ATOM 3754 O O . GLY A 1 468 ? 39.558 -7.899 -28.260 1.00 91.38 468 GLY A O 1
ATOM 3755 N N . GLN A 1 469 ? 38.600 -9.452 -29.581 1.00 94.81 469 GLN A N 1
ATOM 3756 C CA . GLN A 1 469 ? 37.219 -9.324 -29.075 1.00 94.81 469 GLN A CA 1
ATOM 3757 C C . GLN A 1 469 ? 36.757 -10.520 -28.220 1.00 94.81 469 GLN A C 1
ATOM 3759 O O . GLN A 1 469 ? 37.473 -11.511 -28.065 1.00 94.81 469 GLN A O 1
ATOM 3764 N N . VAL A 1 470 ? 35.551 -10.441 -27.643 1.00 96.06 470 VAL A N 1
ATOM 3765 C CA . VAL A 1 470 ? 34.893 -11.567 -26.953 1.00 96.06 470 VAL A CA 1
ATOM 3766 C C . VAL A 1 470 ? 34.025 -12.332 -27.952 1.00 96.06 470 VAL A C 1
ATOM 3768 O O . VAL A 1 470 ? 33.260 -11.726 -28.699 1.00 96.06 470 VAL A O 1
ATOM 3771 N N . THR A 1 471 ? 34.104 -13.662 -27.965 1.00 97.31 471 THR A N 1
ATOM 3772 C CA . THR A 1 471 ? 33.364 -14.496 -28.932 1.00 97.31 471 THR A CA 1
ATOM 3773 C C . THR A 1 471 ? 32.192 -15.234 -28.289 1.00 97.31 471 THR A C 1
ATOM 3775 O O . THR A 1 471 ? 32.354 -15.838 -27.231 1.00 97.31 471 THR A O 1
ATOM 3778 N N . LEU A 1 472 ? 31.027 -15.229 -28.947 1.00 97.06 472 LEU A N 1
ATOM 3779 C CA . LEU A 1 472 ? 29.832 -15.988 -28.566 1.00 97.06 472 LEU A CA 1
ATOM 3780 C C . LEU A 1 472 ? 29.706 -17.278 -29.398 1.00 97.06 472 LEU A C 1
ATOM 3782 O O . LEU A 1 472 ? 29.546 -17.237 -30.624 1.00 97.06 472 LEU A O 1
ATOM 3786 N N . LEU A 1 473 ? 29.728 -18.417 -28.707 1.00 96.88 473 LEU A N 1
ATOM 3787 C CA . LEU A 1 473 ? 29.552 -19.774 -29.232 1.00 96.88 473 LEU A CA 1
ATOM 3788 C C . LEU A 1 473 ? 28.293 -20.440 -28.665 1.00 96.88 473 LEU A C 1
ATOM 3790 O O . LEU A 1 473 ? 27.751 -20.009 -27.654 1.00 96.88 473 LEU A O 1
ATOM 3794 N N . GLU A 1 474 ? 27.864 -21.521 -29.309 1.00 94.38 474 GLU A N 1
ATOM 3795 C CA . GLU A 1 474 ? 26.824 -22.446 -28.837 1.00 94.38 474 GLU A CA 1
ATOM 3796 C C . GLU A 1 474 ? 27.445 -23.769 -28.346 1.00 94.38 474 GLU A C 1
ATOM 3798 O O . GLU A 1 474 ? 28.550 -24.147 -28.761 1.00 94.38 474 GLU A O 1
ATOM 3803 N N . ARG A 1 475 ? 26.746 -24.490 -27.463 1.00 92.19 475 ARG A N 1
ATOM 3804 C CA . ARG A 1 475 ? 27.107 -25.843 -27.004 1.00 92.19 475 ARG A CA 1
ATOM 3805 C C . ARG A 1 475 ? 26.915 -26.877 -28.133 1.00 92.19 475 ARG A C 1
ATOM 3807 O O . ARG A 1 475 ? 26.483 -26.553 -29.233 1.00 92.19 475 ARG A O 1
ATOM 3814 N N . GLY A 1 476 ? 27.321 -28.123 -27.889 1.00 88.00 476 GLY A N 1
ATOM 3815 C CA . GLY A 1 476 ? 27.243 -29.219 -28.863 1.00 88.00 476 GLY A CA 1
ATOM 3816 C C . GLY A 1 476 ? 28.459 -29.315 -29.794 1.00 88.00 476 GLY A C 1
ATOM 3817 O O . GLY A 1 476 ? 29.383 -28.504 -29.729 1.00 88.00 476 GLY A O 1
ATOM 3818 N N . GLY A 1 477 ? 28.493 -30.353 -30.634 1.00 89.38 477 GLY A N 1
ATOM 3819 C CA . GLY A 1 477 ? 29.541 -30.603 -31.639 1.00 89.38 477 GLY A CA 1
ATOM 3820 C C . GLY A 1 477 ? 30.896 -31.098 -31.099 1.00 89.38 477 GLY A C 1
ATOM 3821 O O . GLY A 1 477 ? 31.408 -32.110 -31.571 1.00 89.38 477 GLY A O 1
ATOM 3822 N N . CYS A 1 478 ? 31.484 -30.411 -30.116 1.00 91.31 478 CYS A N 1
ATOM 3823 C CA . CYS A 1 478 ? 32.839 -30.665 -29.607 1.00 91.31 478 CYS A CA 1
ATOM 3824 C C . CYS A 1 478 ? 33.035 -30.188 -28.150 1.00 91.31 478 CYS A C 1
ATOM 3826 O O . CYS A 1 478 ? 32.152 -29.556 -27.567 1.00 91.31 478 CYS A O 1
ATOM 3828 N N . SER A 1 479 ? 34.196 -30.493 -27.551 1.00 91.38 479 SER A N 1
ATOM 3829 C CA . SER A 1 479 ? 34.523 -30.136 -26.159 1.00 91.38 479 SER A CA 1
ATOM 3830 C C . SER A 1 479 ? 34.654 -28.624 -25.932 1.00 91.38 479 SER A C 1
ATOM 3832 O O . SER A 1 479 ? 35.060 -27.872 -26.822 1.00 91.38 479 SER A O 1
ATOM 3834 N N . PHE A 1 480 ? 34.377 -28.170 -24.704 1.00 93.38 480 PHE A N 1
ATOM 3835 C CA . PHE A 1 480 ? 34.554 -26.764 -24.315 1.00 93.38 480 PHE A CA 1
ATOM 3836 C C . PHE A 1 480 ? 36.011 -26.289 -24.466 1.00 93.38 480 PHE A C 1
ATOM 3838 O O . PHE A 1 480 ? 36.253 -25.171 -24.917 1.00 93.38 480 PHE A O 1
ATOM 3845 N N . VAL A 1 481 ? 36.983 -27.165 -24.182 1.00 92.00 481 VAL A N 1
ATOM 3846 C CA . VAL A 1 481 ? 38.417 -26.892 -24.373 1.00 92.00 481 VAL A CA 1
ATOM 3847 C C . VAL A 1 481 ? 38.756 -26.688 -25.855 1.00 92.00 481 VAL A C 1
ATOM 3849 O O . VAL A 1 481 ? 39.519 -25.778 -26.186 1.00 92.00 481 VAL A O 1
ATOM 3852 N N . ARG A 1 482 ? 38.168 -27.476 -26.773 1.00 92.19 482 ARG A N 1
ATOM 3853 C CA . ARG A 1 482 ? 38.345 -27.271 -28.222 1.00 92.19 482 ARG A CA 1
ATOM 3854 C C . ARG A 1 482 ? 37.735 -25.947 -28.678 1.00 92.19 482 ARG A C 1
ATOM 3856 O O . ARG A 1 482 ? 38.417 -25.210 -29.382 1.00 92.19 482 ARG A O 1
ATOM 3863 N N . LYS A 1 483 ? 36.513 -25.630 -28.236 1.00 95.12 483 LYS A N 1
ATOM 3864 C CA . LYS A 1 483 ? 35.817 -24.361 -28.528 1.00 95.12 483 LYS A CA 1
ATOM 3865 C C . LYS A 1 483 ? 36.640 -23.141 -28.104 1.00 95.12 483 LYS A C 1
ATOM 3867 O O . LYS A 1 483 ? 36.866 -22.237 -28.903 1.00 95.12 483 LYS A O 1
ATOM 3872 N N . ALA A 1 484 ? 37.140 -23.141 -26.869 1.00 95.50 484 ALA A N 1
ATOM 3873 C CA . ALA A 1 484 ? 37.977 -22.066 -26.343 1.00 95.50 484 ALA A CA 1
ATOM 3874 C C . ALA A 1 484 ? 39.321 -21.949 -27.089 1.00 95.50 484 ALA A C 1
ATOM 3876 O O . ALA A 1 484 ? 39.701 -20.844 -27.471 1.00 95.50 484 ALA A O 1
ATOM 3877 N N . ARG A 1 485 ? 39.993 -23.073 -27.395 1.00 93.94 485 ARG A N 1
ATOM 3878 C CA . ARG A 1 485 ? 41.222 -23.060 -28.211 1.00 93.94 485 ARG A CA 1
ATOM 3879 C C . ARG A 1 485 ? 40.976 -22.486 -29.613 1.00 93.94 485 ARG A C 1
ATOM 3881 O O . ARG A 1 485 ? 41.785 -21.705 -30.082 1.00 93.94 485 ARG A O 1
ATOM 3888 N N . VAL A 1 486 ? 39.862 -22.811 -30.273 1.00 95.31 486 VAL A N 1
ATOM 3889 C CA . VAL A 1 486 ? 39.534 -22.280 -31.614 1.00 95.31 486 VAL A CA 1
ATOM 3890 C C . VAL A 1 486 ? 39.320 -20.756 -31.610 1.00 95.31 486 VAL A C 1
ATOM 3892 O O . VAL A 1 486 ? 39.654 -20.089 -32.588 1.00 95.31 486 VAL A O 1
ATOM 3895 N N . VAL A 1 487 ? 38.812 -20.186 -30.512 1.00 96.88 487 VAL A N 1
ATOM 3896 C CA . VAL A 1 487 ? 38.702 -18.724 -30.331 1.00 96.88 487 VAL A CA 1
ATOM 3897 C C . VAL A 1 487 ? 40.068 -18.083 -30.065 1.00 96.88 487 VAL A C 1
ATOM 3899 O O . VAL A 1 487 ? 40.361 -17.017 -30.603 1.00 96.88 487 VAL A O 1
ATOM 3902 N N . GLU A 1 488 ? 40.930 -18.743 -29.295 1.00 95.94 488 GLU A N 1
ATOM 3903 C CA . GLU A 1 488 ? 42.306 -18.303 -29.029 1.00 95.94 488 GLU A CA 1
ATOM 3904 C C . GLU A 1 488 ? 43.201 -18.378 -30.285 1.00 95.94 488 GLU A C 1
ATOM 3906 O O . GLU A 1 488 ? 43.908 -17.423 -30.599 1.00 95.94 488 GLU A O 1
ATOM 3911 N N . GLU A 1 489 ? 43.081 -19.449 -31.082 1.00 94.75 489 GLU A N 1
ATOM 3912 C CA . GLU A 1 489 ? 43.664 -19.605 -32.431 1.00 94.75 489 GLU A CA 1
ATOM 3913 C C . GLU A 1 489 ? 43.178 -18.512 -33.415 1.00 94.75 489 GLU A C 1
ATOM 3915 O O . GLU A 1 489 ? 43.825 -18.260 -34.433 1.00 94.75 489 GLU A O 1
ATOM 3920 N N . ALA A 1 490 ? 42.045 -17.861 -33.124 1.00 94.50 490 ALA A N 1
ATOM 3921 C CA . ALA A 1 490 ? 41.488 -16.728 -33.867 1.00 94.50 490 ALA A CA 1
ATOM 3922 C C . ALA A 1 490 ? 41.807 -15.352 -33.236 1.00 94.50 490 ALA A C 1
ATOM 3924 O O . ALA A 1 490 ? 41.284 -14.338 -33.693 1.00 94.50 490 ALA A O 1
ATOM 3925 N N . GLY A 1 491 ? 42.643 -15.297 -32.192 1.00 93.88 491 GLY A N 1
ATOM 3926 C CA . GLY A 1 491 ? 43.037 -14.053 -31.521 1.00 93.88 491 GLY A CA 1
ATOM 3927 C C . GLY A 1 491 ? 41.964 -13.431 -30.617 1.00 93.88 491 GLY A C 1
ATOM 3928 O O . GLY A 1 491 ? 42.126 -12.289 -30.180 1.00 93.88 491 GLY A O 1
ATOM 3929 N N . GLY A 1 492 ? 40.871 -14.143 -30.327 1.00 94.81 492 GLY A N 1
ATOM 3930 C CA . GLY A 1 492 ? 39.840 -13.692 -29.390 1.00 94.81 492 GLY A CA 1
ATOM 3931 C C . GLY A 1 492 ? 40.368 -13.606 -27.954 1.00 94.81 492 GLY A C 1
ATOM 3932 O O . GLY A 1 492 ? 41.231 -14.380 -27.551 1.00 94.81 492 GLY A O 1
ATOM 3933 N N . ARG A 1 493 ? 39.856 -12.658 -27.162 1.00 93.38 493 ARG A N 1
ATOM 3934 C CA . ARG A 1 493 ? 40.310 -12.404 -25.779 1.00 93.38 493 ARG A CA 1
ATOM 3935 C C . ARG A 1 493 ? 39.608 -13.236 -24.718 1.00 93.38 493 ARG A C 1
ATOM 3937 O O . ARG A 1 493 ? 40.191 -13.460 -23.668 1.00 93.38 493 ARG A O 1
ATOM 3944 N N . ALA A 1 494 ? 38.364 -13.632 -24.962 1.00 95.31 494 ALA A N 1
ATOM 3945 C CA . ALA A 1 494 ? 37.556 -14.464 -24.073 1.00 95.31 494 ALA A CA 1
ATOM 3946 C C . ALA A 1 494 ? 36.434 -15.141 -24.872 1.00 95.31 494 ALA A C 1
ATOM 3948 O O . ALA A 1 494 ? 36.050 -14.662 -25.946 1.00 95.31 494 ALA A O 1
ATOM 3949 N N . VAL A 1 495 ? 35.878 -16.226 -24.333 1.00 96.44 495 VAL A N 1
ATOM 3950 C CA . VAL A 1 495 ? 34.772 -16.965 -24.953 1.00 96.44 495 VAL A CA 1
ATOM 3951 C C . VAL A 1 495 ? 33.569 -17.086 -24.015 1.00 96.44 495 VAL A C 1
ATOM 3953 O O . VAL A 1 495 ? 33.698 -17.451 -22.847 1.00 96.44 495 VAL A O 1
ATOM 3956 N N . LEU A 1 496 ? 32.387 -16.795 -24.554 1.00 96.69 496 LEU A N 1
ATOM 3957 C CA . LEU A 1 496 ? 31.082 -17.073 -23.962 1.00 96.69 496 LEU A CA 1
ATOM 3958 C C . LEU A 1 496 ? 30.458 -18.244 -24.725 1.00 96.69 496 LEU A C 1
ATOM 3960 O O . LEU A 1 496 ? 30.231 -18.147 -25.930 1.00 96.69 496 LEU A O 1
ATOM 3964 N N . ILE A 1 497 ? 30.192 -19.350 -24.037 1.00 96.25 497 ILE A N 1
ATOM 3965 C CA . ILE A 1 497 ? 29.580 -20.552 -24.607 1.00 96.25 497 ILE A CA 1
ATOM 3966 C C . ILE A 1 497 ? 28.160 -20.654 -24.055 1.00 96.25 497 ILE A C 1
ATOM 3968 O O . ILE A 1 497 ? 27.963 -20.964 -22.882 1.00 96.25 497 ILE A O 1
ATOM 3972 N N . ALA A 1 498 ? 27.178 -20.352 -24.899 1.00 94.94 498 ALA A N 1
ATOM 3973 C CA . ALA A 1 498 ? 25.766 -20.500 -24.586 1.00 94.94 498 ALA A CA 1
ATOM 3974 C C . ALA A 1 498 ? 25.329 -21.966 -24.649 1.00 94.94 498 ALA A C 1
ATOM 3976 O O . ALA A 1 498 ? 25.794 -22.714 -25.512 1.00 94.94 498 ALA A O 1
ATOM 3977 N N . ASP A 1 499 ? 24.406 -22.363 -23.777 1.00 92.25 499 ASP A N 1
ATOM 3978 C CA . ASP A 1 499 ? 23.726 -23.653 -23.888 1.00 92.25 499 ASP A CA 1
ATOM 3979 C C . ASP A 1 499 ? 22.894 -23.754 -25.187 1.00 92.25 499 ASP A C 1
ATOM 3981 O O . ASP A 1 499 ? 22.366 -22.756 -25.680 1.00 92.25 499 ASP A O 1
ATOM 3985 N N . ASP A 1 500 ? 22.770 -24.960 -25.741 1.00 86.19 500 ASP A N 1
ATOM 3986 C CA . ASP A 1 500 ? 21.943 -25.262 -26.921 1.00 86.19 500 ASP A CA 1
ATOM 3987 C C . ASP A 1 500 ? 20.464 -25.504 -26.551 1.00 86.19 500 ASP A C 1
ATOM 3989 O O . ASP A 1 500 ? 19.566 -25.343 -27.384 1.00 86.19 500 ASP A O 1
ATOM 3993 N N . ALA A 1 501 ? 20.183 -25.803 -25.279 1.00 86.19 501 ALA A N 1
ATOM 3994 C CA . ALA A 1 501 ? 18.836 -25.802 -24.714 1.00 86.19 501 ALA A CA 1
ATOM 3995 C C . ALA A 1 501 ? 18.277 -24.366 -24.622 1.00 86.19 501 ALA A C 1
ATOM 3997 O O . ALA A 1 501 ? 18.413 -23.682 -23.609 1.00 86.19 501 ALA A O 1
ATOM 3998 N N . SER A 1 502 ? 17.646 -23.881 -25.698 1.00 78.81 502 SER A N 1
ATOM 3999 C CA . SER A 1 502 ? 17.094 -22.511 -25.790 1.00 78.81 502 SER A CA 1
ATOM 4000 C C . SER A 1 502 ? 15.991 -22.172 -24.769 1.00 78.81 502 SER A C 1
ATOM 4002 O O . SER A 1 502 ? 15.635 -21.005 -24.593 1.00 78.81 502 SER A O 1
ATOM 4004 N N . ASP A 1 503 ? 15.445 -23.188 -24.107 1.00 76.12 503 ASP A N 1
ATOM 4005 C CA . ASP A 1 503 ? 14.510 -23.109 -22.993 1.00 76.12 503 ASP A CA 1
ATOM 4006 C C . ASP A 1 503 ? 15.204 -23.081 -21.620 1.00 76.12 503 ASP A C 1
ATOM 4008 O O . ASP A 1 503 ? 14.572 -22.641 -20.664 1.00 76.12 503 ASP A O 1
ATOM 4012 N N . ASN A 1 504 ? 16.485 -23.444 -21.501 1.00 76.62 504 ASN A N 1
ATOM 4013 C CA . ASN A 1 504 ? 17.227 -23.380 -20.241 1.00 76.62 504 ASN A CA 1
ATOM 4014 C C . ASN A 1 504 ? 17.483 -21.925 -19.802 1.00 76.62 504 ASN A C 1
ATOM 4016 O O . ASN A 1 504 ? 18.172 -21.155 -20.480 1.00 76.62 504 ASN A O 1
ATOM 4020 N N . ASP A 1 505 ? 16.936 -21.577 -18.640 1.00 75.00 505 ASP A N 1
ATOM 4021 C CA . ASP A 1 505 ? 16.988 -20.268 -17.983 1.00 75.00 505 ASP A CA 1
ATOM 4022 C C . ASP A 1 505 ? 17.549 -20.311 -16.553 1.00 75.00 505 ASP A C 1
ATOM 4024 O O . ASP A 1 505 ? 17.542 -19.291 -15.873 1.00 75.00 505 ASP A O 1
ATOM 4028 N N . SER A 1 506 ? 18.012 -21.471 -16.079 1.00 73.38 506 SER A N 1
ATOM 4029 C CA . SER A 1 506 ? 18.293 -21.671 -14.650 1.00 73.38 506 SER A CA 1
ATOM 4030 C C . SER A 1 506 ? 19.380 -22.708 -14.336 1.00 73.38 506 SER A C 1
ATOM 4032 O O . SER A 1 506 ? 19.967 -22.669 -13.253 1.00 73.38 506 SER A O 1
ATOM 4034 N N . GLN A 1 507 ? 19.702 -23.624 -15.256 1.00 78.00 507 GLN A N 1
ATOM 4035 C CA . GLN A 1 507 ? 20.660 -24.708 -15.020 1.00 78.00 507 GLN A CA 1
ATOM 4036 C C . GLN A 1 507 ? 22.023 -24.399 -15.649 1.00 78.00 507 GLN A C 1
ATOM 4038 O O . GLN A 1 507 ? 22.217 -24.514 -16.858 1.00 78.00 507 GLN A O 1
ATOM 4043 N N . TYR A 1 508 ? 22.997 -24.040 -14.814 1.00 83.19 508 TYR A N 1
ATOM 4044 C CA . TYR A 1 508 ? 24.399 -23.939 -15.222 1.00 83.19 508 TYR A CA 1
ATOM 4045 C C . TYR A 1 508 ? 25.045 -25.327 -15.314 1.00 83.19 508 TYR A C 1
ATOM 4047 O O . TYR A 1 508 ? 24.763 -26.208 -14.502 1.00 83.19 508 TYR A O 1
ATOM 4055 N N . LEU A 1 509 ? 25.940 -25.508 -16.288 1.00 80.81 509 LEU A N 1
ATOM 4056 C CA . LEU A 1 509 ? 26.693 -26.744 -16.494 1.00 80.81 509 LEU A CA 1
ATOM 4057 C C . LEU A 1 509 ? 28.182 -26.494 -16.226 1.00 80.81 509 LEU A C 1
ATOM 4059 O O . LEU A 1 509 ? 28.781 -25.598 -16.819 1.00 80.81 509 LEU A O 1
ATOM 4063 N N . ASP A 1 510 ? 28.780 -27.313 -15.357 1.00 82.69 510 ASP A N 1
ATOM 4064 C CA . ASP A 1 510 ? 30.214 -27.289 -15.044 1.00 82.69 510 ASP A CA 1
ATOM 4065 C C . ASP A 1 510 ? 31.058 -27.551 -16.305 1.00 82.69 510 ASP A C 1
ATOM 4067 O O . ASP A 1 510 ? 31.253 -28.698 -16.723 1.00 82.69 510 ASP A O 1
ATOM 4071 N N . MET A 1 511 ? 31.589 -26.491 -16.920 1.00 89.06 511 MET A N 1
ATOM 4072 C CA . MET A 1 511 ? 32.558 -26.637 -18.005 1.00 89.06 511 MET A CA 1
ATOM 4073 C C . MET A 1 511 ? 33.889 -27.137 -17.432 1.00 89.06 511 MET A C 1
ATOM 4075 O O . MET A 1 511 ? 34.613 -26.388 -16.774 1.00 89.06 511 MET A O 1
ATOM 4079 N N . ILE A 1 512 ? 34.200 -28.402 -17.713 1.00 85.94 512 ILE A N 1
ATOM 4080 C CA . ILE A 1 512 ? 35.423 -29.102 -17.295 1.00 85.94 512 ILE A CA 1
ATOM 4081 C C . ILE A 1 512 ? 36.321 -29.461 -18.486 1.00 85.94 512 ILE A C 1
ATOM 4083 O O . ILE A 1 512 ? 35.892 -29.450 -19.645 1.00 85.94 512 ILE A O 1
ATOM 4087 N N . THR A 1 513 ? 37.571 -29.806 -18.187 1.00 82.62 513 THR A N 1
ATOM 4088 C CA . THR A 1 513 ? 38.570 -30.252 -19.157 1.00 82.62 513 THR A CA 1
ATOM 4089 C C . THR A 1 513 ? 38.179 -31.561 -19.851 1.00 82.62 513 THR A C 1
ATOM 4091 O O . THR A 1 513 ? 37.561 -32.447 -19.264 1.00 82.62 513 THR A O 1
ATOM 4094 N N . ASP A 1 514 ? 38.610 -31.721 -21.103 1.00 83.50 514 ASP A N 1
ATOM 4095 C CA . ASP A 1 514 ? 38.565 -32.990 -21.843 1.00 83.50 514 ASP A CA 1
ATOM 4096 C C . ASP A 1 514 ? 39.808 -33.871 -21.603 1.00 83.50 514 ASP A C 1
ATOM 4098 O O . ASP A 1 514 ? 39.988 -34.899 -22.256 1.00 83.50 514 ASP A O 1
ATOM 4102 N N . GLY A 1 515 ? 40.672 -33.479 -20.660 1.00 80.06 515 GLY A N 1
ATOM 4103 C CA . GLY A 1 515 ? 41.899 -34.194 -20.314 1.00 80.06 515 GLY A CA 1
ATOM 4104 C C . GLY A 1 515 ? 43.086 -33.883 -21.228 1.00 80.06 515 GLY A C 1
ATOM 4105 O O . GLY A 1 515 ? 44.155 -34.468 -21.042 1.00 80.06 515 GLY A O 1
ATOM 4106 N N . THR A 1 516 ? 42.945 -32.964 -22.191 1.00 80.75 516 THR A N 1
ATOM 4107 C CA . THR A 1 516 ? 44.084 -32.515 -23.001 1.00 80.75 516 THR A CA 1
ATOM 4108 C C . THR A 1 516 ? 45.108 -31.736 -22.160 1.00 80.75 516 THR A C 1
ATOM 4110 O O . THR A 1 516 ? 44.774 -30.981 -21.244 1.00 80.75 516 THR A O 1
ATOM 4113 N N . ALA A 1 517 ? 46.395 -31.981 -22.433 1.00 74.62 517 ALA A N 1
ATOM 4114 C CA . ALA A 1 517 ? 47.505 -31.415 -21.658 1.00 74.62 517 ALA A CA 1
ATOM 4115 C C . ALA A 1 517 ? 47.771 -29.936 -21.985 1.00 74.62 517 ALA A C 1
ATOM 4117 O O . ALA A 1 517 ? 48.155 -29.167 -21.109 1.00 74.62 517 ALA A O 1
ATOM 4118 N N . ASP A 1 518 ? 47.551 -29.558 -23.243 1.00 75.06 518 ASP A N 1
ATOM 4119 C CA . ASP A 1 518 ? 47.556 -28.178 -23.717 1.00 75.06 518 ASP A CA 1
ATOM 4120 C C . ASP A 1 518 ? 46.169 -27.562 -23.462 1.00 75.06 518 ASP A C 1
ATOM 4122 O O . ASP A 1 518 ? 45.152 -28.150 -23.847 1.00 75.06 518 ASP A O 1
ATOM 4126 N N . ARG A 1 519 ? 46.116 -26.413 -22.780 1.00 83.50 519 ARG A N 1
ATOM 4127 C CA . ARG A 1 519 ? 44.875 -25.776 -22.308 1.00 83.50 519 ARG A CA 1
ATOM 4128 C C . ARG A 1 519 ? 44.809 -24.325 -22.783 1.00 83.50 519 ARG A C 1
ATOM 4130 O O . ARG A 1 519 ? 45.834 -23.648 -22.732 1.00 83.50 519 ARG A O 1
ATOM 4137 N N . PRO A 1 520 ? 43.621 -23.831 -23.170 1.00 90.31 520 PRO A N 1
ATOM 4138 C CA . PRO A 1 520 ? 43.460 -22.451 -23.588 1.00 90.31 520 PRO A CA 1
ATOM 4139 C C . PRO A 1 520 ? 43.745 -21.496 -22.429 1.00 90.31 520 PRO A C 1
ATOM 4141 O O . PRO A 1 520 ? 43.381 -21.775 -21.282 1.00 90.31 520 PRO A O 1
ATOM 4144 N N . SER A 1 521 ? 44.385 -20.374 -22.744 1.00 91.69 521 SER A N 1
ATOM 4145 C CA . SER A 1 521 ? 44.791 -19.330 -21.797 1.00 91.69 521 SER A CA 1
ATOM 4146 C C . SER A 1 521 ? 43.837 -18.130 -21.775 1.00 91.69 521 SER A C 1
ATOM 4148 O O . SER A 1 521 ? 44.023 -17.230 -20.957 1.00 91.69 521 SER A O 1
ATOM 4150 N N . ILE A 1 522 ? 42.800 -18.104 -22.617 1.00 94.38 522 ILE A N 1
ATOM 4151 C CA . ILE A 1 522 ? 41.712 -17.111 -22.562 1.00 94.38 522 ILE A CA 1
ATOM 4152 C C . ILE A 1 522 ? 40.659 -17.457 -21.488 1.00 94.38 522 ILE A C 1
ATOM 4154 O O . ILE A 1 522 ? 40.424 -18.640 -21.226 1.00 94.38 522 ILE A O 1
ATOM 4158 N N . PRO A 1 523 ? 39.959 -16.477 -20.884 1.00 95.00 523 PRO A N 1
ATOM 4159 C CA . PRO A 1 523 ? 38.816 -16.751 -20.020 1.00 95.00 523 PRO A CA 1
ATOM 4160 C C . PRO A 1 523 ? 37.661 -17.410 -20.780 1.00 95.00 523 PRO A C 1
ATOM 4162 O O . PRO A 1 523 ? 37.294 -16.983 -21.879 1.00 95.00 523 PRO A O 1
ATOM 4165 N N . ALA A 1 524 ? 37.057 -18.429 -20.167 1.00 94.69 524 ALA A N 1
ATOM 4166 C CA . ALA A 1 524 ? 35.921 -19.165 -20.711 1.00 94.69 524 ALA A CA 1
ATOM 4167 C C . ALA A 1 524 ? 34.731 -19.123 -19.744 1.00 94.69 524 ALA A C 1
ATOM 4169 O O . ALA A 1 524 ? 34.863 -19.458 -18.566 1.00 94.69 524 ALA A O 1
ATOM 4170 N N . LEU A 1 525 ? 33.569 -18.719 -20.256 1.00 95.06 525 LEU A N 1
ATOM 4171 C CA . LEU A 1 525 ? 32.338 -18.510 -19.495 1.00 95.06 525 LEU A CA 1
ATOM 4172 C C . LEU A 1 525 ? 31.164 -19.281 -20.118 1.00 95.06 525 LEU A C 1
ATOM 4174 O O . LEU A 1 525 ? 30.976 -19.251 -21.332 1.00 95.06 525 LEU A O 1
ATOM 4178 N N . PHE A 1 526 ? 30.351 -19.929 -19.289 1.00 93.38 526 PHE A N 1
ATOM 4179 C CA . PHE A 1 526 ? 29.102 -20.585 -19.669 1.00 93.38 526 PHE A CA 1
ATOM 4180 C C . PHE A 1 526 ? 27.923 -19.625 -19.502 1.00 93.38 526 PHE A C 1
ATOM 4182 O O . PHE A 1 526 ? 27.770 -19.009 -18.444 1.00 93.38 526 PHE A O 1
ATOM 4189 N N . LEU A 1 527 ? 27.079 -19.523 -20.526 1.00 93.88 527 LEU A N 1
ATOM 4190 C CA . LEU A 1 527 ? 25.887 -18.678 -20.560 1.00 93.88 527 LEU A CA 1
ATOM 4191 C C . LEU A 1 527 ? 24.628 -19.549 -20.704 1.00 93.88 527 LEU A C 1
ATOM 4193 O O . LEU A 1 527 ? 24.630 -20.542 -21.430 1.00 93.88 527 LEU A O 1
ATOM 4197 N N . LEU A 1 528 ? 23.541 -19.164 -20.034 1.00 90.88 528 LEU A N 1
ATOM 4198 C CA . LEU A 1 528 ? 22.257 -19.865 -20.128 1.00 90.88 528 LEU A CA 1
ATOM 4199 C C . LEU A 1 528 ? 21.715 -19.835 -21.567 1.00 90.88 528 LEU A C 1
ATOM 4201 O O . LEU A 1 528 ? 21.855 -18.835 -22.277 1.00 90.88 528 LEU A O 1
ATOM 4205 N N . GLY A 1 529 ? 21.092 -20.930 -22.006 1.00 85.69 529 GLY A N 1
ATOM 4206 C CA . GLY A 1 529 ? 20.706 -21.110 -23.410 1.00 85.69 529 GLY A CA 1
ATOM 4207 C C . GLY A 1 529 ? 19.657 -20.111 -23.881 1.00 85.69 529 GLY A C 1
ATOM 4208 O O . GLY A 1 529 ? 19.766 -19.573 -24.985 1.00 85.69 529 GLY A O 1
ATOM 4209 N N . ARG A 1 530 ? 18.693 -19.764 -23.019 1.00 85.19 530 ARG A N 1
ATOM 4210 C CA . ARG A 1 530 ? 17.700 -18.724 -23.319 1.00 85.19 530 ARG A CA 1
ATOM 4211 C C . ARG A 1 530 ? 18.349 -17.347 -23.500 1.00 85.19 530 ARG A C 1
ATOM 4213 O O . ARG A 1 530 ? 17.989 -16.632 -24.433 1.00 85.19 530 ARG A O 1
ATOM 4220 N N . ASP A 1 531 ? 19.345 -17.003 -22.682 1.00 89.44 531 ASP A N 1
ATOM 4221 C CA . ASP A 1 531 ? 20.090 -15.742 -22.795 1.00 89.44 531 ASP A CA 1
ATOM 4222 C C . ASP A 1 531 ? 20.948 -15.688 -24.064 1.00 89.44 531 ASP A C 1
ATOM 4224 O O . ASP A 1 531 ? 20.854 -14.732 -24.839 1.00 89.44 531 ASP A O 1
ATOM 4228 N N . GLY A 1 532 ? 21.734 -16.734 -24.335 1.00 89.88 532 GLY A N 1
ATOM 4229 C CA . GLY A 1 532 ? 22.551 -16.819 -25.548 1.00 89.88 532 GLY A CA 1
ATOM 4230 C C . GLY A 1 532 ? 21.717 -16.782 -26.830 1.00 89.88 532 GLY A C 1
ATOM 4231 O O . GLY A 1 532 ? 22.052 -16.049 -27.767 1.00 89.88 532 GLY A O 1
ATOM 4232 N N . MET A 1 533 ? 20.582 -17.492 -26.843 1.00 89.06 533 MET A N 1
ATOM 4233 C CA . MET A 1 533 ? 19.605 -17.453 -27.932 1.00 89.06 533 MET A CA 1
ATOM 4234 C C . MET A 1 533 ? 19.044 -16.042 -28.131 1.00 89.06 533 MET A C 1
ATOM 4236 O O . MET A 1 533 ? 19.014 -15.563 -29.265 1.00 89.06 533 MET A O 1
ATOM 4240 N N . MET A 1 534 ? 18.661 -15.333 -27.066 1.00 88.31 534 MET A N 1
ATOM 4241 C CA . MET A 1 534 ? 18.125 -13.970 -27.177 1.00 88.31 534 MET A CA 1
ATOM 4242 C C . MET A 1 534 ? 19.176 -12.950 -27.643 1.00 88.31 534 MET A C 1
ATOM 4244 O O . MET A 1 534 ? 18.853 -12.103 -28.481 1.00 88.31 534 MET A O 1
ATOM 4248 N N . ILE A 1 535 ? 20.436 -13.059 -27.201 1.00 90.50 535 ILE A N 1
ATOM 4249 C CA . ILE A 1 535 ? 21.549 -12.229 -27.702 1.00 90.50 535 ILE A CA 1
ATOM 4250 C C . ILE A 1 535 ? 21.781 -12.489 -29.199 1.00 90.50 535 ILE A C 1
ATOM 4252 O O . ILE A 1 535 ? 21.672 -11.562 -30.009 1.00 90.50 535 ILE A O 1
ATOM 4256 N N . ARG A 1 536 ? 22.037 -13.747 -29.592 1.00 90.06 536 ARG A N 1
ATOM 4257 C CA . ARG A 1 536 ? 22.327 -14.134 -30.988 1.00 90.06 536 ARG A CA 1
ATOM 4258 C C . ARG A 1 536 ? 21.170 -13.771 -31.925 1.00 90.06 536 ARG A C 1
ATOM 4260 O O . ARG A 1 536 ? 21.398 -13.199 -32.990 1.00 90.06 536 ARG A O 1
ATOM 4267 N N . ARG A 1 537 ? 19.924 -14.011 -31.505 1.00 87.75 537 ARG A N 1
ATOM 4268 C CA . ARG A 1 537 ? 18.711 -13.681 -32.271 1.00 87.75 537 ARG A CA 1
ATOM 4269 C C . ARG A 1 537 ? 18.487 -12.177 -32.416 1.00 87.75 537 ARG A C 1
ATOM 4271 O O . ARG A 1 537 ? 17.974 -11.751 -33.447 1.00 87.75 537 ARG A O 1
ATOM 4278 N N . SER A 1 538 ? 18.857 -11.371 -31.422 1.00 85.00 538 SER A N 1
ATOM 4279 C CA . SER A 1 538 ? 18.714 -9.909 -31.493 1.00 85.00 538 SER A CA 1
ATOM 4280 C C . SER A 1 538 ? 19.755 -9.282 -32.418 1.00 85.00 538 SER A C 1
ATOM 4282 O O . SER A 1 538 ? 19.395 -8.447 -33.247 1.00 85.00 538 SER A O 1
ATOM 4284 N N . LEU A 1 539 ? 21.004 -9.762 -32.370 1.00 86.19 539 LEU A N 1
ATOM 4285 C CA . LEU A 1 539 ? 22.043 -9.393 -33.337 1.00 86.19 539 LEU A CA 1
ATOM 4286 C C . LEU A 1 539 ? 21.627 -9.740 -34.774 1.00 86.19 539 LEU A C 1
ATOM 4288 O O . LEU A 1 539 ? 21.628 -8.867 -35.639 1.00 86.19 539 LEU A O 1
ATOM 4292 N N . GLN A 1 540 ? 21.163 -10.972 -35.010 1.00 83.88 540 GLN A N 1
ATOM 4293 C CA . GLN A 1 540 ? 20.667 -11.407 -36.323 1.00 83.88 540 GLN A CA 1
ATOM 4294 C C . GLN A 1 540 ? 19.476 -10.568 -36.815 1.00 83.88 540 GLN A C 1
ATOM 4296 O O . GLN A 1 540 ? 19.492 -10.087 -37.946 1.00 83.88 540 GLN A O 1
ATOM 4301 N N . ARG A 1 541 ? 18.455 -10.343 -35.972 1.00 77.81 541 ARG A N 1
ATOM 4302 C CA . ARG A 1 541 ? 17.267 -9.532 -36.316 1.00 77.81 541 ARG A CA 1
ATOM 4303 C C . ARG A 1 541 ? 17.617 -8.107 -36.732 1.00 77.81 541 ARG A C 1
ATOM 4305 O O . ARG A 1 541 ? 16.973 -7.571 -37.628 1.00 77.81 541 ARG A O 1
ATOM 4312 N N . GLN A 1 542 ? 18.604 -7.500 -36.077 1.00 76.12 542 GLN A N 1
ATOM 4313 C CA . GLN A 1 542 ? 19.030 -6.126 -36.349 1.00 76.12 542 GLN A CA 1
ATOM 4314 C C . GLN A 1 542 ? 20.198 -6.051 -37.354 1.00 76.12 542 GLN A C 1
ATOM 4316 O O . GLN A 1 542 ? 20.688 -4.963 -37.637 1.00 76.12 542 GLN A O 1
ATOM 4321 N N . SER A 1 543 ? 20.609 -7.190 -37.935 1.00 79.12 543 SER A N 1
ATOM 4322 C CA . SER A 1 543 ? 21.747 -7.316 -38.867 1.00 79.12 543 SER A CA 1
ATOM 4323 C C . SER A 1 543 ? 23.067 -6.758 -38.311 1.00 79.12 543 SER A C 1
ATOM 4325 O O . SER A 1 543 ? 23.881 -6.209 -39.052 1.00 79.12 543 SER A O 1
ATOM 4327 N N . LEU A 1 544 ? 23.276 -6.889 -36.998 1.00 82.06 544 LEU A N 1
ATOM 4328 C CA . LEU A 1 544 ? 24.458 -6.378 -36.309 1.00 82.06 544 LEU A CA 1
ATOM 4329 C C . LEU A 1 544 ? 25.559 -7.447 -36.228 1.00 82.06 544 LEU A C 1
ATOM 4331 O O . LEU A 1 544 ? 25.301 -8.540 -35.718 1.00 82.06 544 LEU A O 1
ATOM 4335 N N . PRO A 1 545 ? 26.797 -7.136 -36.655 1.00 83.12 545 PRO A N 1
ATOM 4336 C CA . PRO A 1 545 ? 27.921 -8.069 -36.585 1.00 83.12 545 PRO A CA 1
ATOM 4337 C C . PRO A 1 545 ? 28.477 -8.278 -35.163 1.00 83.12 545 PRO A C 1
ATOM 4339 O O . PRO A 1 545 ? 29.209 -9.239 -34.947 1.00 83.12 545 PRO A O 1
ATOM 4342 N N . TRP A 1 546 ? 28.143 -7.419 -34.191 1.00 90.19 546 TRP A N 1
ATOM 4343 C CA . TRP A 1 546 ? 28.528 -7.567 -32.779 1.00 90.19 546 TRP A CA 1
ATOM 4344 C C . TRP A 1 546 ? 27.627 -6.753 -31.836 1.00 90.19 546 TRP A C 1
ATOM 4346 O O . TRP A 1 546 ? 26.995 -5.779 -32.247 1.00 90.19 546 TRP A O 1
ATOM 4356 N N . ALA A 1 547 ? 27.603 -7.122 -30.550 1.00 88.44 547 ALA A N 1
ATOM 4357 C CA . ALA A 1 547 ? 27.134 -6.253 -29.461 1.00 88.44 547 ALA A CA 1
ATOM 4358 C C . ALA A 1 547 ? 28.325 -5.538 -28.795 1.00 88.44 547 ALA A C 1
ATOM 4360 O O . ALA A 1 547 ? 29.467 -5.946 -28.975 1.00 88.44 547 ALA A O 1
ATOM 4361 N N . VAL A 1 548 ? 28.066 -4.499 -27.997 1.00 88.00 548 VAL A N 1
ATOM 4362 C CA . VAL A 1 548 ? 29.072 -3.846 -27.134 1.00 88.00 548 VAL A CA 1
ATOM 4363 C C . VAL A 1 548 ? 28.756 -4.190 -25.679 1.00 88.00 548 VAL A C 1
ATOM 4365 O O . VAL A 1 548 ? 27.619 -3.963 -25.255 1.00 88.00 548 VAL A O 1
ATOM 4368 N N . ILE A 1 549 ? 29.728 -4.729 -24.938 1.00 89.81 549 ILE A N 1
ATOM 4369 C CA . ILE A 1 549 ? 29.580 -5.221 -23.557 1.00 89.81 549 ILE A CA 1
ATOM 4370 C C . ILE A 1 549 ? 30.697 -4.696 -22.631 1.00 89.81 549 ILE A C 1
ATOM 4372 O O . ILE A 1 549 ? 31.743 -4.252 -23.098 1.00 89.81 549 ILE A O 1
ATOM 4376 N N . SER A 1 550 ? 30.493 -4.807 -21.314 1.00 88.50 550 SER A N 1
ATOM 4377 C CA . SER A 1 550 ? 31.557 -4.716 -20.299 1.00 88.50 550 SER A CA 1
ATOM 4378 C C . SER A 1 550 ? 31.608 -6.015 -19.495 1.00 88.50 550 SER A C 1
ATOM 4380 O O . SER A 1 550 ? 30.554 -6.544 -19.136 1.00 88.50 550 SER A O 1
ATOM 4382 N N . ILE A 1 551 ? 32.802 -6.539 -19.201 1.00 87.62 551 ILE A N 1
ATOM 4383 C CA . ILE A 1 551 ? 32.967 -7.815 -18.484 1.00 87.62 551 ILE A CA 1
ATOM 4384 C C . ILE A 1 551 ? 34.320 -7.909 -17.741 1.00 87.62 551 ILE A C 1
ATOM 4386 O O . ILE A 1 551 ? 35.339 -7.518 -18.309 1.00 87.62 551 ILE A O 1
ATOM 4390 N N . PRO A 1 552 ? 34.380 -8.438 -16.500 1.00 79.38 552 PRO A N 1
ATOM 4391 C CA . PRO A 1 552 ? 33.267 -8.712 -15.588 1.00 79.38 552 PRO A CA 1
ATOM 4392 C C . PRO A 1 552 ? 32.642 -7.419 -15.037 1.00 79.38 552 PRO A C 1
ATOM 4394 O O . PRO A 1 552 ? 33.323 -6.422 -14.805 1.00 79.38 552 PRO A O 1
ATOM 4397 N N . VAL A 1 553 ? 31.330 -7.440 -14.796 1.00 75.81 553 VAL A N 1
ATOM 4398 C CA . VAL A 1 553 ? 30.582 -6.273 -14.301 1.00 75.81 553 VAL A CA 1
ATOM 4399 C C . VAL A 1 553 ? 30.691 -6.167 -12.777 1.00 75.81 553 VAL A C 1
ATOM 4401 O O . VAL A 1 553 ? 30.263 -7.064 -12.053 1.00 75.81 553 VAL A O 1
ATOM 4404 N N . ASN A 1 554 ? 31.200 -5.042 -12.263 1.00 66.94 554 ASN A N 1
ATOM 4405 C CA . ASN A 1 554 ? 31.218 -4.772 -10.821 1.00 66.94 554 ASN A CA 1
ATOM 4406 C C . ASN A 1 554 ? 29.817 -4.373 -10.318 1.00 66.94 554 ASN A C 1
ATOM 4408 O O . ASN A 1 554 ? 29.476 -3.193 -10.223 1.00 66.94 554 ASN A O 1
ATOM 4412 N N . VAL A 1 555 ? 29.013 -5.382 -9.977 1.00 56.94 555 VAL A N 1
ATOM 4413 C CA . VAL A 1 555 ? 27.626 -5.240 -9.499 1.00 56.94 555 VAL A CA 1
ATOM 4414 C C . VAL A 1 555 ? 27.520 -4.295 -8.292 1.00 56.94 555 VAL A C 1
ATOM 4416 O O . VAL A 1 555 ? 26.603 -3.479 -8.220 1.00 56.94 555 VAL A O 1
ATOM 4419 N N . SER A 1 556 ? 28.500 -4.327 -7.383 1.00 48.59 556 SER A N 1
ATOM 4420 C CA . SER A 1 556 ? 28.550 -3.471 -6.189 1.00 48.59 556 SER A CA 1
ATOM 4421 C C . SER A 1 556 ? 28.763 -1.988 -6.513 1.00 48.59 556 SER A C 1
ATOM 4423 O O . SER A 1 556 ? 28.276 -1.127 -5.783 1.00 48.59 556 SER A O 1
ATOM 4425 N N . ALA A 1 557 ? 29.452 -1.667 -7.613 1.00 47.16 557 ALA A N 1
ATOM 4426 C CA . ALA A 1 557 ? 29.586 -0.291 -8.102 1.00 47.16 557 ALA A CA 1
ATOM 4427 C C . ALA A 1 557 ? 28.311 0.211 -8.809 1.00 47.16 557 ALA A C 1
ATOM 4429 O O . ALA A 1 557 ? 28.061 1.416 -8.854 1.00 47.16 557 ALA A O 1
ATOM 4430 N N . LEU A 1 558 ? 27.473 -0.702 -9.316 1.00 48.81 558 LEU A N 1
ATOM 4431 C CA . LEU A 1 558 ? 26.190 -0.391 -9.955 1.00 48.81 558 LEU A CA 1
ATOM 4432 C C . LEU A 1 558 ? 25.021 -0.224 -8.971 1.00 48.81 558 LEU A C 1
ATOM 4434 O O . LEU A 1 558 ? 23.920 0.094 -9.411 1.00 48.81 558 LEU A O 1
ATOM 4438 N N . ALA A 1 559 ? 25.243 -0.342 -7.657 1.00 38.72 559 ALA A N 1
ATOM 4439 C CA . ALA A 1 559 ? 24.220 -0.292 -6.598 1.00 38.72 559 ALA A CA 1
ATOM 4440 C C . ALA A 1 559 ? 23.434 1.042 -6.452 1.00 38.72 559 ALA A C 1
ATOM 4442 O O . ALA A 1 559 ? 22.721 1.244 -5.472 1.00 38.72 559 ALA A O 1
ATOM 4443 N N . SER A 1 560 ? 23.553 1.959 -7.416 1.00 42.91 560 SER A N 1
ATOM 4444 C CA . SER A 1 560 ? 22.743 3.183 -7.551 1.00 42.91 560 SER A CA 1
ATOM 4445 C C . SER A 1 560 ? 21.818 3.183 -8.782 1.00 42.91 560 SER A C 1
ATOM 4447 O O . SER A 1 560 ? 21.084 4.148 -8.997 1.00 42.91 560 SER A O 1
ATOM 4449 N N . PHE A 1 561 ? 21.809 2.101 -9.568 1.00 39.31 561 PHE A N 1
ATOM 4450 C CA . PHE A 1 561 ? 20.933 1.890 -10.722 1.00 39.31 561 PHE A CA 1
ATOM 4451 C C . PHE A 1 561 ? 20.216 0.535 -10.608 1.00 39.31 561 PHE A C 1
ATOM 4453 O O . PHE A 1 561 ? 20.773 -0.400 -10.032 1.00 39.31 561 PHE A O 1
ATOM 4460 N N . PRO A 1 562 ? 19.004 0.378 -11.176 1.00 48.97 562 PRO A N 1
ATOM 4461 C CA . PRO A 1 562 ? 18.405 -0.943 -11.310 1.00 48.97 562 PRO A CA 1
ATOM 4462 C C . PRO A 1 562 ? 19.291 -1.805 -12.215 1.00 48.97 562 PRO A C 1
ATOM 4464 O O . PRO A 1 562 ? 19.575 -1.427 -13.357 1.00 48.97 562 PRO A O 1
ATOM 4467 N N . LEU A 1 563 ? 19.711 -2.967 -11.710 1.00 51.88 563 LEU A N 1
ATOM 4468 C CA . LEU A 1 563 ? 20.363 -3.989 -12.521 1.00 51.88 563 LEU A CA 1
ATOM 4469 C C . LEU A 1 563 ? 19.377 -4.397 -13.616 1.00 51.88 563 LEU A C 1
ATOM 4471 O O . LEU A 1 563 ? 18.327 -4.973 -13.338 1.00 51.88 563 LEU A O 1
ATOM 4475 N N . ARG A 1 564 ? 19.682 -4.044 -14.866 1.00 58.50 564 ARG A N 1
ATOM 4476 C CA . ARG A 1 564 ? 18.841 -4.383 -16.014 1.00 58.50 564 ARG A CA 1
ATOM 4477 C C . ARG A 1 564 ? 18.980 -5.878 -16.281 1.00 58.50 564 ARG A C 1
ATOM 4479 O O . ARG A 1 564 ? 19.837 -6.258 -17.060 1.00 58.50 564 ARG A O 1
ATOM 4486 N N . GLN A 1 565 ? 18.206 -6.728 -15.625 1.00 66.75 565 GLN A N 1
ATOM 4487 C CA . GLN A 1 565 ? 18.262 -8.176 -15.850 1.00 66.75 565 GLN A CA 1
ATOM 4488 C C . GLN A 1 565 ? 17.429 -8.577 -17.082 1.00 66.75 565 GLN A C 1
ATOM 4490 O O . GLN A 1 565 ? 16.441 -7.898 -17.382 1.00 66.75 565 GLN A O 1
ATOM 4495 N N . PRO A 1 566 ? 17.810 -9.645 -17.809 1.00 68.50 566 PRO A N 1
ATOM 4496 C CA . PRO A 1 566 ? 17.023 -10.167 -18.923 1.00 68.50 566 PRO A CA 1
ATOM 4497 C C . PRO A 1 566 ? 15.607 -10.574 -18.460 1.00 68.50 566 PRO A C 1
ATOM 4499 O O . PRO A 1 566 ? 15.477 -11.350 -17.511 1.00 68.50 566 PRO A O 1
ATOM 4502 N N . PRO A 1 567 ? 14.534 -10.088 -19.117 1.00 59.38 567 PRO A N 1
ATOM 4503 C CA . PRO A 1 567 ? 13.148 -10.257 -18.662 1.00 59.38 567 PRO A CA 1
ATOM 4504 C C . PRO A 1 567 ? 12.550 -11.637 -18.980 1.00 59.38 567 PRO A C 1
ATOM 4506 O O . PRO A 1 567 ? 11.384 -11.886 -18.691 1.00 59.38 567 PRO A O 1
ATOM 4509 N N . TRP A 1 568 ? 13.318 -12.514 -19.626 1.00 65.75 568 TRP A N 1
ATOM 4510 C CA . TRP A 1 568 ? 12.912 -13.863 -20.024 1.00 65.75 568 TRP A CA 1
ATOM 4511 C C . TRP A 1 568 ? 13.552 -14.960 -19.169 1.00 65.75 568 TRP A C 1
ATOM 4513 O O . TRP A 1 568 ? 13.237 -16.127 -19.376 1.00 65.75 568 TRP A O 1
ATOM 4523 N N . THR A 1 569 ? 14.454 -14.617 -18.252 1.00 57.09 569 THR A N 1
ATOM 4524 C CA . THR A 1 569 ? 15.152 -15.570 -17.377 1.00 57.09 569 THR A CA 1
ATOM 4525 C C . THR A 1 569 ? 14.375 -15.669 -16.063 1.00 57.09 569 THR A C 1
ATOM 4527 O O . THR A 1 569 ? 14.033 -14.638 -15.485 1.00 57.09 569 THR A O 1
ATOM 4530 N N . LEU A 1 570 ? 14.028 -16.884 -15.624 1.00 51.72 570 LEU A N 1
ATOM 4531 C CA . LEU A 1 570 ? 13.339 -17.107 -14.348 1.00 51.72 570 LEU A CA 1
ATOM 4532 C C . LEU A 1 570 ? 14.385 -17.191 -13.226 1.00 51.72 570 LEU A C 1
ATOM 4534 O O . LEU A 1 570 ? 15.303 -18.004 -13.307 1.00 51.72 570 LEU A O 1
ATOM 4538 N N . TRP A 1 571 ? 14.244 -16.330 -12.214 1.00 52.03 571 TRP A N 1
ATOM 4539 C CA . TRP A 1 571 ? 15.198 -16.128 -11.114 1.00 52.03 571 TRP A CA 1
ATOM 4540 C C . TRP A 1 571 ? 14.634 -16.615 -9.774 1.00 52.03 571 TRP A C 1
ATOM 4542 O O . TRP A 1 571 ? 13.438 -16.340 -9.523 1.00 52.03 571 TRP A O 1
#

Nearest PDB structures (foldseek):
  3duh-assembly2_B  TM=7.206E-01  e=2.625E-19  Homo sapiens
  8cr8-assembly1_A  TM=7.117E-01  e=1.580E-19  Homo sapiens
  3qwr-assembly1_A  TM=7.058E-01  e=4.882E-19  Homo sapiens
  3hmx-assembly1_A  TM=7.008E-01  e=1.075E-18  Homo sapiens
  6sff-assembly1_A-2  TM=6.888E-01  e=4.928E-18  Mus musculus

Mean predicted aligned error: 21.56 Å

Secondary structure (DSSP, 8-state):
------------B--SSS--B------TTS--GGGTSSTTT--SSSS-------------TTHHHHHHHHHHHHHHHTTS-PPSS-----PPPHHHHHHHHHHHHTT-S--S--SSEEEE-TT--EEEE------S--EEEEEETTEEEE---BTTEEEETTEEEE-S--GGG-EEEEEEETTEEEEEEEEEEEPPP-----------------S--TT--SEEEEBSSSSSEEEEEEE-TT--EEEEEEEETTSPPPPPEE-SS-SSEEEEEEE--S-TTS--SS-EEEEEEEE-SSEEEEEEEEE-TTTSB-PPPPSEEEEEEETTEEEEEEEPPTTS-S-TTTS--EEEEEEEETTT--EEEESSSEE-S-EEEEEEEEE-TTTTPPPPPPPPPEE---------------------GGG-S---EEEPSSSS----S-EEEEEEEE-SSTT--S--S-HHHHTTSEEEEESSSS-HHHHHHHHHTTT-SEEEEE-S-TT-SS--------S-SS---S-EEEE-HHHHHHHHHHHHHTT-S-EEEEES--TTTTTTS-----TTS--

Organism: Anguilla anguilla (NCBI:txid7936)

InterPro domains:
  IPR003137 PA domain [PF02225] (448-533)
  IPR013151 Immunoglobulin-like beta-sandwich domain [PF00047] (121-179)
  IPR013783 Immunoglobulin-like fold [G3DSA:2.60.40.10] (110-194)
  IPR013783 Immunoglobulin-like fold [G3DSA:2.60.40.10] (219-312)
  IPR013783 Immunoglobulin-like fold [G3DSA:2.60.40.10] (316-396)
  IPR036116 Fibronectin type III superfamily [SSF49265] (215-313)
  IPR036179 Immunoglobulin-like domain superfamily [SSF48726] (117-181)
  IPR046450 PA domain superfamily [SSF52025] (466-547)
  IPR050676 Interleukin-12 [PTHR48485] (98-402)

=== Feature glossary ===
Key to the feature types in this record:

pLDDT. pLDDT is the predicted lDDT-Cα score: AlphaFold's confidence that the local environment of each residue (all inter-atomic distances within 15 Å) is correctly placed. It is a per-residue number between 0 and 100, with higher meaning more reliable.

Radius of gyration, Cα contacts, bounding box. The geometric summary reports three shape descriptors. Rg (radius of gyration) measures how spread out the Cα atoms are about their centre of mass; compact globular proteins have small Rg, elongated or unfolded ones large. Cα contacts (<8 Å, |i−j|>4) count long-range residue pairs in spatial proximity — high for tightly packed folds, near zero for rods or random coil. The bounding-box extents give the protein's footprint along x, y, z in Å.

Backbone torsions (φ/ψ). Backbone dihedral angles. Every residue except chain termini has a φ (preceding-C → N → Cα → C) and a ψ (N → Cα → C → next-N). They are reported in degrees following the IUPAC sign convention. Secondary structure is essentially a statement about which (φ, ψ) basin each residue occupies.

Contact-map, Ramachandran, and PAE plots. Plot images: a contact map (which residues are close in 3D, as an N×N binary image), a Ramachandran scatter (backbone torsion angles, revealing secondary-structure composition at a glance), and — for AlphaFold structures — a PAE heatmap (pairwise prediction confidence).

Predicted aligned error. Predicted Aligned Error (PAE) is an AlphaFold confidence matrix: entry (i, j) is the expected error in the position of residue j, in ångströms, when the prediction is superimposed on the true structure at residue i. Low PAE within a block of residues means that block is internally rigid and well-predicted; high PAE between two blocks means their relative placement is uncertain even if each block individually is confident.

Secondary structure (3-state, P-SEA). Three-state secondary structure (P-SEA) collapses the eight DSSP classes into helix (a), strand (b), and coil (c). P-SEA assigns these from Cα geometry alone — distances and angles — without requiring backbone oxygens, so it works on any Cα trace.

Solvent-accessible surface area. Solvent-accessible surface area (SASA) is the area in Å² traced out by the centre of a 1.4 Å probe sphere (a water molecule) rolled over the protein's van der Waals surface (Shrake–Rupley / Lee–Richards construction). Buried residues have near-zero SASA; fully exposed residues can exceed 200 Å². The total SASA scales roughly with the number of surface residues.

Foldseek 3Di. The Foldseek 3Di string encodes local tertiary geometry as a 20-letter alphabet — one character per residue — derived from the relative positions of nearby Cα atoms. Unlike the amino-acid sequence, 3Di is a direct function of the 3D structure, so two proteins with the same fold have similar 3Di strings even at low sequence identity.

B-factor. For experimental (PDB) structures, the B-factor (temperature factor) quantifies the positional spread of each atom in the crystal — a combination of thermal vibration and static disorder — in units of Å². High B-factors mark flexible loops or poorly resolved regions; low B-factors mark the rigid, well-ordered core.

mmCIF coordinates. The mmCIF block holds the 3D Cartesian coordinates of each backbone atom (N, Cα, C, O) in ångströms. mmCIF is the PDB's canonical archive format — a tagged-loop text representation of the atomic model.

InterPro / GO / CATH / organism. Functional annotations link the protein to curated databases. InterPro entries identify conserved domains and families by matching the sequence against member-database signatures (Pfam, PROSITE, CDD, …). Gene Ontology (GO) terms describe molecular function, biological process, and cellular component in a controlled vocabulary. CATH places the structure in a hierarchical fold classification (Class/Architecture/Topology/Homologous-superfamily). The organism is the source species.

Rendered structure images. Structure images are PyMOL renders from six orthogonal camera directions. Cartoon representation draws helices as coils and strands as arrows; sticks shows the backbone as bonds; surface shows the solvent-excluded envelope. Rainbow coloring maps sequence position to hue (blue→red, N→C); chain coloring assigns a distinct color per polypeptide.

Sequence. This is the polypeptide sequence — one letter per residue, N-terminus first. Length ranges from a few dozen residues for small domains to over a thousand for large multi-domain proteins.

Secondary structure (8-state, DSSP). The SS8 string is DSSP's per-residue secondary-structure call. α-helix (H) means an i→i+4 H-bond ladder; β-strand (E) means the residue participates in a β-sheet; 3₁₀ (G) and π (I) are tighter and wider helices; T/S are turns/bends; '-' is loop.

Nearest PDB structures. Structural nearest neighbors (via Foldseek easy-search vs the PDB). Reported per hit: target PDB id, E-value, and alignment TM-score. A TM-score above ~0.5 is the conventional threshold for 'same fold'.